Protein AF-A0A196S3J7-F1 (afdb_monomer)

Organism: Blastocystis sp. subtype 1 (strain ATCC 50177 / NandII) (NCBI:txid478820)

Secondary structure (DSSP, 8-state):
-TTEEE-TTS-EEE---S--SS--HHHHTT--HHHHTT---TTHHHHHHHHHHHHHHHSS-TT-S-HHHHHHHHHHSPPP---TTTS-HHHHHHHHHH--SSTTTSPPHHHHTTSTTTHHHHHHHHHHSS-HHHHHHHHHHHHHH----SSS--EEEPPTT---GGGTTPBP--EEEESSSSEEEEE-SS-EEEEETTTTEEEEETTB----EEEEEE-STT--EEEEEEETTEEEEEEEEE-TTS-EEEEEEEETTEEEEEEEEEETTTTEEEEEEEEETTEEEEEEEEE-TTS-EEEEEEEETTEEPPSEEEE-TTTTTS-EEETT-SEEEE-TT-STT-TT-TTTGGG-TT--EEEE-TT--TT--EEEEES-TT--EEEE-TT-S-S-TTTPPPEEEEEEEEES-TT--EEEE-TTTTTTEEEEEEES-TT--EEEES--STT----TTTT-SEEEEES-TT--EEEE-TTTTTTTTTT--EEE---TT--TTTT-SEEEEES-TT--EEE--TTTTSS--EEEEES-TTGGGS--

Radius of gyration: 31.97 Å; Cα contacts (8 Å, |Δi|>4): 1247; chains: 1; bounding box: 88×64×90 Å

pLDDT: mean 77.06, std 19.04, range [32.22, 98.44]

Structure (mmCIF, N/CA/C/O backbone):
data_AF-A0A196S3J7-F1
#
_entry.id   AF-A0A196S3J7-F1
#
loop_
_atom_site.group_PDB
_atom_site.id
_atom_site.type_symbol
_atom_site.label_atom_id
_atom_site.label_alt_id
_atom_site.label_comp_id
_atom_site.label_asym_id
_atom_site.label_entity_id
_atom_site.label_seq_id
_atom_site.pdbx_PDB_ins_code
_atom_site.Cartn_x
_atom_site.Cartn_y
_atom_site.Cartn_z
_atom_site.occupancy
_atom_site.B_iso_or_equiv
_atom_site.auth_seq_id
_atom_site.auth_comp_id
_atom_site.auth_asym_id
_atom_site.auth_atom_id
_atom_site.pdbx_PDB_model_num
ATOM 1 N N . MET A 1 1 ? -22.240 -22.227 -7.959 1.00 57.88 1 MET A N 1
ATOM 2 C CA . MET A 1 1 ? -21.123 -21.380 -7.471 1.00 57.88 1 MET A CA 1
ATOM 3 C C . MET A 1 1 ? -20.122 -20.967 -8.555 1.00 57.88 1 MET A C 1
ATOM 5 O O . MET A 1 1 ? -19.544 -19.901 -8.407 1.00 57.88 1 MET A O 1
ATOM 9 N N . ASN A 1 2 ? -19.943 -21.735 -9.639 1.00 67.06 2 ASN A N 1
ATOM 10 C CA . ASN A 1 2 ? -18.934 -21.465 -10.682 1.00 67.06 2 ASN A CA 1
ATOM 11 C C . ASN A 1 2 ? -19.106 -20.141 -11.457 1.00 67.06 2 ASN A C 1
ATOM 13 O O . ASN A 1 2 ? -18.180 -19.728 -12.145 1.00 67.06 2 ASN A O 1
ATOM 17 N N . ASP A 1 3 ? -20.254 -19.470 -11.332 1.00 77.38 3 ASP A N 1
ATOM 18 C CA . ASP A 1 3 ? -20.571 -18.245 -12.079 1.00 77.38 3 ASP A CA 1
ATOM 19 C C . ASP A 1 3 ? -20.421 -16.949 -11.265 1.00 77.38 3 ASP A C 1
ATOM 21 O O . ASP A 1 3 ? -20.762 -15.878 -11.767 1.00 77.38 3 ASP A O 1
ATOM 25 N N . ILE A 1 4 ? -19.942 -17.018 -10.016 1.00 83.06 4 ILE A N 1
ATOM 26 C CA . ILE A 1 4 ? -19.689 -15.840 -9.171 1.00 83.06 4 ILE A CA 1
ATOM 27 C C . ILE A 1 4 ? -18.181 -15.609 -9.099 1.00 83.06 4 ILE A C 1
ATOM 29 O O . ILE A 1 4 ? -17.455 -16.366 -8.458 1.00 83.06 4 ILE A O 1
ATOM 33 N N . PHE A 1 5 ? -17.717 -14.531 -9.723 1.00 81.50 5 PHE A N 1
ATOM 34 C CA . PHE A 1 5 ? -16.310 -14.153 -9.775 1.00 81.50 5 PHE A CA 1
ATOM 35 C C . PHE A 1 5 ? -16.038 -13.017 -8.798 1.00 81.50 5 PHE A C 1
ATOM 37 O O . PHE A 1 5 ? -16.792 -12.046 -8.730 1.00 81.50 5 PHE A O 1
ATOM 44 N N . MET A 1 6 ? -14.946 -13.130 -8.052 1.00 83.12 6 MET A N 1
ATOM 45 C CA . MET A 1 6 ? -14.501 -12.125 -7.092 1.00 83.12 6 MET A CA 1
ATOM 46 C C . MET A 1 6 ? -13.083 -11.692 -7.445 1.00 83.12 6 MET A C 1
ATOM 48 O O . MET A 1 6 ? -12.233 -12.550 -7.676 1.00 83.12 6 MET A O 1
ATOM 52 N N . ASP A 1 7 ? -12.825 -10.384 -7.476 1.00 74.94 7 ASP A N 1
ATOM 53 C CA . ASP A 1 7 ? -11.482 -9.848 -7.720 1.00 74.94 7 ASP A CA 1
ATOM 54 C C . ASP A 1 7 ? -10.793 -9.372 -6.420 1.00 74.94 7 ASP A C 1
ATOM 56 O O . ASP A 1 7 ? -11.469 -9.063 -5.426 1.00 74.94 7 ASP A O 1
ATOM 60 N N . PRO A 1 8 ? -9.449 -9.251 -6.412 1.00 63.53 8 PRO A N 1
ATOM 61 C CA . PRO A 1 8 ? -8.698 -8.740 -5.261 1.00 63.53 8 PRO A CA 1
ATOM 62 C C . PRO A 1 8 ? -9.047 -7.303 -4.855 1.00 63.53 8 PRO A C 1
ATOM 64 O O . PRO A 1 8 ? -8.751 -6.875 -3.740 1.00 63.53 8 PRO A O 1
ATOM 67 N N . MET A 1 9 ? -9.682 -6.534 -5.740 1.00 64.75 9 MET A N 1
ATOM 68 C CA . MET A 1 9 ? -10.158 -5.182 -5.452 1.00 64.75 9 MET A CA 1
ATOM 69 C C . MET A 1 9 ? -11.514 -5.181 -4.733 1.00 64.75 9 MET A C 1
ATOM 71 O O . MET A 1 9 ? -11.970 -4.120 -4.297 1.00 64.75 9 MET A O 1
ATOM 75 N N . GLY A 1 10 ? -12.131 -6.348 -4.543 1.00 71.88 10 GLY A N 1
ATOM 76 C CA . GLY A 1 10 ? -13.420 -6.514 -3.889 1.00 71.88 10 GLY A CA 1
ATOM 77 C C . GLY A 1 10 ? -14.612 -6.434 -4.839 1.00 71.88 10 GLY A C 1
ATOM 78 O O . GLY A 1 10 ? -15.745 -6.335 -4.372 1.00 71.88 10 GLY A O 1
ATOM 79 N N . THR A 1 11 ? -14.412 -6.432 -6.153 1.00 81.38 11 THR A N 1
ATOM 80 C CA . THR A 1 11 ? -15.524 -6.487 -7.109 1.00 81.38 11 THR A CA 1
ATOM 81 C C . THR A 1 11 ? -16.082 -7.903 -7.158 1.00 81.38 11 THR A C 1
ATOM 83 O O . THR A 1 11 ? -15.328 -8.874 -7.156 1.00 81.38 11 THR A O 1
ATOM 86 N N . VAL A 1 12 ? -17.409 -8.020 -7.221 1.00 84.00 12 VAL A N 1
ATOM 87 C CA . VAL A 1 12 ? -18.101 -9.289 -7.471 1.00 84.00 12 VAL A CA 1
ATOM 88 C C . VAL A 1 12 ? -18.838 -9.165 -8.790 1.00 84.00 12 VAL A C 1
ATOM 90 O O . VAL A 1 12 ? -19.589 -8.210 -8.987 1.00 84.00 12 VAL A O 1
ATOM 93 N N . THR A 1 13 ? -18.615 -10.112 -9.691 1.00 85.12 13 THR A N 1
ATOM 94 C CA . THR A 1 13 ? -19.238 -10.150 -11.015 1.00 85.12 13 THR A CA 1
ATOM 95 C C . THR A 1 13 ? -19.879 -11.509 -11.257 1.00 85.12 13 THR A C 1
ATOM 97 O O . THR A 1 13 ? -19.461 -12.520 -10.696 1.00 85.12 13 THR A O 1
ATOM 100 N N . LEU A 1 14 ? -20.937 -11.519 -12.063 1.00 82.88 14 LEU A N 1
ATOM 101 C CA . LEU A 1 14 ? -21.595 -12.739 -12.521 1.00 82.88 14 LEU A CA 1
ATOM 102 C C . LEU A 1 14 ? -21.061 -13.057 -13.920 1.00 82.88 14 LEU A C 1
ATOM 104 O O . LEU A 1 14 ? -21.085 -12.174 -14.776 1.00 82.88 14 LEU A O 1
ATOM 108 N N . GLY A 1 15 ? -20.552 -14.269 -14.147 1.00 67.31 15 GLY A N 1
ATOM 109 C CA . GLY A 1 15 ? -19.905 -14.617 -15.421 1.00 67.31 15 GLY A CA 1
ATOM 110 C C . GLY A 1 15 ? -20.831 -15.205 -16.483 1.00 67.31 15 GLY A C 1
ATOM 111 O O . GLY A 1 15 ? -20.581 -15.003 -17.667 1.00 67.31 15 GLY A O 1
ATOM 112 N N . SER A 1 16 ? -21.919 -15.868 -16.086 1.00 67.06 16 SER A N 1
ATOM 113 C CA . SER A 1 16 ? -22.877 -16.472 -17.021 1.00 67.06 16 SER A CA 1
ATOM 114 C C . SER A 1 16 ? -24.207 -15.724 -16.973 1.00 67.06 16 SER A C 1
ATOM 116 O O . SER A 1 16 ? -24.957 -15.832 -16.005 1.00 67.06 16 SER A O 1
ATOM 118 N N . ILE A 1 17 ? -24.505 -14.949 -18.019 1.00 56.31 17 ILE A N 1
ATOM 119 C CA . ILE A 1 17 ? -25.770 -14.216 -18.168 1.00 56.31 17 ILE A CA 1
ATOM 120 C C . ILE A 1 17 ? -26.483 -14.766 -19.409 1.00 56.31 17 ILE A C 1
ATOM 122 O O . ILE A 1 17 ? -26.143 -14.405 -20.533 1.00 56.31 17 ILE A O 1
ATOM 126 N N . GLY A 1 18 ? -27.452 -15.668 -19.224 1.00 56.75 18 GLY A N 1
ATOM 127 C CA . GLY A 1 18 ? -28.226 -16.239 -20.332 1.00 56.75 18 GLY A CA 1
ATOM 128 C C . GLY A 1 18 ? -29.139 -17.404 -19.937 1.00 56.75 18 GLY A C 1
ATOM 129 O O . GLY A 1 18 ? -28.943 -18.048 -18.909 1.00 56.75 18 GLY A O 1
ATOM 130 N N . TYR A 1 19 ? -30.148 -17.678 -20.770 1.00 55.38 19 TYR A N 1
ATOM 131 C CA . TYR A 1 19 ? -31.009 -18.857 -20.639 1.00 55.38 19 TYR A CA 1
ATOM 132 C C . TYR A 1 19 ? -30.247 -20.100 -21.111 1.00 55.38 19 TYR A C 1
ATOM 134 O O . TYR A 1 19 ? -29.990 -20.259 -22.304 1.00 55.38 19 TYR A O 1
ATOM 142 N N . VAL A 1 20 ? -29.870 -20.971 -20.179 1.00 58.88 20 VAL A N 1
ATOM 143 C CA . VAL A 1 20 ? -29.174 -22.223 -20.493 1.00 58.88 20 VAL A CA 1
ATOM 144 C C . VAL A 1 20 ? -30.218 -23.294 -20.823 1.00 58.88 20 VAL A C 1
ATOM 146 O O . VAL A 1 20 ? -31.055 -23.625 -19.986 1.00 58.88 20 VAL A O 1
ATOM 149 N N . GLN A 1 21 ? -30.205 -23.804 -22.058 1.00 53.12 21 GLN A N 1
ATOM 150 C CA . GLN A 1 21 ? -31.128 -24.858 -22.508 1.00 53.12 21 GLN A CA 1
ATOM 151 C C . GLN A 1 21 ? -30.717 -26.257 -22.037 1.00 53.12 21 GLN A C 1
ATOM 153 O O . GLN A 1 21 ? -31.587 -27.112 -21.876 1.00 53.12 21 GLN A O 1
ATOM 158 N N . ASP A 1 22 ? -29.424 -26.482 -21.793 1.00 58.69 22 ASP A N 1
ATOM 159 C CA . ASP A 1 22 ? -28.882 -27.788 -21.427 1.00 58.69 22 ASP A CA 1
ATOM 160 C C . ASP A 1 22 ? -28.239 -27.715 -20.039 1.00 58.69 22 ASP A C 1
ATOM 162 O O . ASP A 1 22 ? -27.181 -27.114 -19.853 1.00 58.69 22 ASP A O 1
ATOM 166 N N . HIS A 1 23 ? -28.939 -28.256 -19.041 1.00 61.19 23 HIS A N 1
ATOM 167 C CA . HIS A 1 23 ? -28.484 -28.246 -17.652 1.00 61.19 23 HIS A CA 1
ATOM 168 C C . HIS A 1 23 ? -27.802 -29.568 -17.332 1.00 61.19 23 HIS A C 1
ATOM 170 O O . HIS A 1 23 ? -28.398 -30.637 -17.481 1.00 61.19 23 HIS A O 1
ATOM 176 N N . ASP A 1 24 ? -26.574 -29.497 -16.833 1.00 66.69 24 ASP A N 1
ATOM 177 C CA . ASP A 1 24 ? -25.901 -30.637 -16.227 1.00 66.69 24 ASP A CA 1
ATOM 178 C C . ASP A 1 24 ? -26.466 -30.938 -14.821 1.00 66.69 24 ASP A C 1
ATOM 180 O O . ASP A 1 24 ? -27.223 -30.167 -14.224 1.00 66.69 24 ASP A O 1
ATOM 184 N N . THR A 1 25 ? -26.116 -32.093 -14.252 1.00 60.78 25 THR A N 1
ATOM 185 C CA . THR A 1 25 ? -26.533 -32.459 -12.884 1.00 60.78 25 THR A CA 1
ATOM 186 C C . THR A 1 25 ? -26.098 -31.439 -11.826 1.00 60.78 25 THR A C 1
ATOM 188 O O . THR A 1 25 ? -26.742 -31.341 -10.783 1.00 60.78 25 THR A O 1
ATOM 191 N N . SER A 1 26 ? -25.037 -30.674 -12.093 1.00 65.94 26 SER A N 1
ATOM 192 C CA . SER A 1 26 ? -24.461 -29.660 -11.203 1.00 65.94 26 SER A CA 1
ATOM 193 C C . SER A 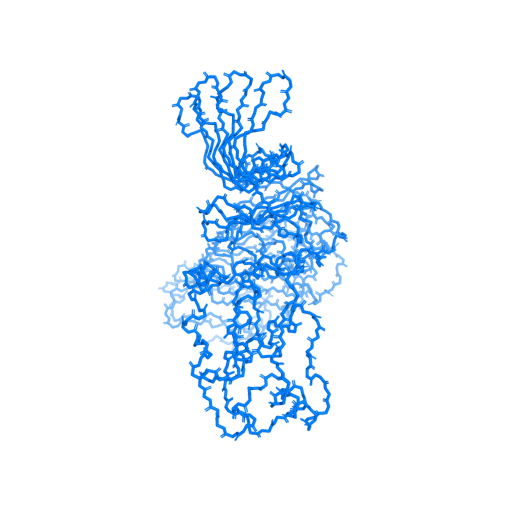1 26 ? -25.329 -28.410 -11.074 1.00 65.94 26 SER A C 1
ATOM 195 O O . SER A 1 26 ? -25.344 -27.790 -10.016 1.00 65.94 26 SER A O 1
ATOM 197 N N . SER A 1 27 ? -26.032 -28.018 -12.136 1.00 76.00 27 SER A N 1
ATOM 198 C CA . SER A 1 27 ? -26.810 -26.773 -12.206 1.00 76.00 27 SER A CA 1
ATOM 199 C C . SER A 1 27 ? -28.266 -26.952 -11.772 1.00 76.00 27 SER A C 1
ATOM 201 O O . SER A 1 27 ? -28.851 -26.054 -11.162 1.00 76.00 27 SER A O 1
ATOM 203 N N . VAL A 1 28 ? -28.850 -28.137 -11.983 1.00 85.31 28 VAL A N 1
ATOM 204 C CA . VAL A 1 28 ? -30.274 -28.380 -11.681 1.00 85.31 28 VAL A CA 1
ATOM 205 C C . VAL A 1 28 ? -30.636 -28.275 -10.207 1.00 85.31 28 VAL A C 1
ATOM 207 O O . VAL A 1 28 ? -31.754 -27.880 -9.883 1.00 85.31 28 VAL A O 1
ATOM 210 N N . ILE A 1 29 ? -29.692 -28.540 -9.309 1.00 88.62 29 ILE A N 1
ATOM 211 C CA . ILE A 1 29 ? -29.891 -28.421 -7.857 1.00 88.62 29 ILE A CA 1
ATOM 212 C C . ILE A 1 29 ? -30.070 -26.968 -7.373 1.00 88.62 29 ILE A C 1
ATOM 214 O O . ILE A 1 29 ? -30.358 -26.751 -6.196 1.00 88.62 29 ILE A O 1
ATOM 218 N N . PHE A 1 30 ? -29.908 -25.979 -8.260 1.00 90.25 30 PHE A N 1
ATOM 219 C CA . PHE A 1 30 ? -30.166 -24.561 -7.990 1.00 90.25 30 PHE A CA 1
ATOM 220 C C . PHE A 1 30 ? -31.430 -24.036 -8.678 1.00 90.25 30 PHE A C 1
ATOM 222 O O . PHE A 1 30 ? -31.847 -22.920 -8.386 1.00 90.25 30 PHE A O 1
ATOM 229 N N . LEU A 1 31 ? -32.051 -24.811 -9.573 1.00 91.31 31 LEU A N 1
ATOM 230 C CA . LEU A 1 31 ? -33.215 -24.355 -10.328 1.00 91.31 31 LEU A CA 1
ATOM 231 C C . LEU A 1 31 ? -34.464 -24.273 -9.451 1.00 91.31 31 LEU A C 1
ATOM 233 O O . LEU A 1 31 ? -34.688 -25.091 -8.556 1.00 91.31 31 LEU A O 1
ATOM 237 N N . SER A 1 32 ? -35.306 -23.291 -9.753 1.00 93.25 32 SER A N 1
ATOM 238 C CA . SER A 1 32 ? -36.574 -23.089 -9.066 1.00 93.25 32 SER A CA 1
ATOM 239 C C . SER A 1 32 ? -37.669 -24.053 -9.548 1.00 93.25 32 SER A C 1
ATOM 241 O O . SER A 1 32 ? -37.598 -24.572 -10.671 1.00 93.25 32 SER A O 1
ATOM 243 N N . PRO A 1 33 ? -38.719 -24.296 -8.736 1.00 93.31 33 PRO A N 1
ATOM 244 C CA . PRO A 1 33 ? -39.817 -25.190 -9.107 1.00 93.31 33 PRO A CA 1
ATOM 245 C C . PRO A 1 33 ? -40.512 -24.799 -10.418 1.00 93.31 33 PRO A C 1
ATOM 247 O O . PRO A 1 33 ? -40.843 -25.668 -11.230 1.00 93.31 33 PRO A O 1
ATOM 250 N N . GLU A 1 34 ? -40.714 -23.501 -10.650 1.00 92.56 34 GLU A N 1
ATOM 251 C CA . GLU A 1 34 ? -41.349 -22.990 -11.864 1.00 92.56 34 GLU A CA 1
ATOM 252 C C . GLU A 1 34 ? -40.445 -23.121 -13.095 1.00 92.56 34 GLU A C 1
ATOM 254 O O . GLU A 1 34 ? -40.927 -23.501 -14.162 1.00 92.56 34 GLU A O 1
ATOM 259 N N . TYR A 1 35 ? -39.129 -22.935 -12.940 1.00 90.69 35 TYR A N 1
ATOM 260 C CA . TYR A 1 35 ? -38.164 -23.142 -14.020 1.00 90.69 35 TYR A CA 1
ATOM 261 C C . TYR A 1 35 ? -38.158 -24.612 -14.459 1.00 90.69 35 TYR A C 1
ATOM 263 O O . TYR A 1 35 ? -38.264 -24.924 -15.643 1.00 90.69 35 TYR A O 1
ATOM 271 N N . ILE A 1 36 ? -38.128 -25.534 -13.492 1.00 88.62 36 ILE A N 1
ATOM 272 C CA . ILE A 1 36 ? -38.208 -26.987 -13.718 1.00 88.62 36 ILE A CA 1
ATOM 273 C C . ILE A 1 36 ? -39.546 -27.402 -14.363 1.00 88.62 36 ILE A C 1
ATOM 275 O O . ILE A 1 36 ? -39.642 -28.463 -14.988 1.00 88.62 36 ILE A O 1
ATOM 279 N N . SER A 1 37 ? -40.586 -26.588 -14.204 1.00 87.56 37 SER A N 1
ATOM 280 C CA . SER A 1 37 ? -41.909 -26.800 -14.801 1.00 87.56 37 SER A CA 1
ATOM 281 C C . SER A 1 37 ? -42.073 -26.112 -16.163 1.00 87.56 37 SER A C 1
ATOM 283 O O . SER A 1 37 ? -43.138 -26.221 -16.760 1.00 87.56 37 SER A O 1
ATOM 285 N N . GLY A 1 38 ? -41.029 -25.444 -16.671 1.00 86.38 38 GLY A N 1
ATOM 286 C CA . GLY A 1 38 ? -41.018 -24.788 -17.982 1.00 86.38 38 GLY A CA 1
ATOM 287 C C . GLY A 1 38 ? -41.473 -23.326 -17.984 1.00 86.38 38 GLY A C 1
ATOM 288 O O . GLY A 1 38 ? -41.603 -22.750 -19.058 1.00 86.38 38 GLY A O 1
ATOM 289 N N . ASN A 1 39 ? -41.674 -22.712 -16.812 1.00 88.81 39 ASN A N 1
ATOM 290 C CA . ASN A 1 39 ? -42.187 -21.345 -16.653 1.00 88.81 39 ASN A CA 1
ATOM 291 C C . ASN A 1 39 ? -41.185 -20.444 -15.895 1.00 88.81 39 ASN A C 1
ATOM 293 O O . ASN A 1 39 ? -41.456 -20.040 -14.762 1.00 88.81 39 ASN A O 1
ATOM 297 N N . PRO A 1 40 ? -40.001 -20.150 -16.466 1.00 86.25 40 PRO A N 1
ATOM 298 C CA . PRO A 1 40 ? -38.993 -19.311 -15.818 1.00 86.25 40 PRO A CA 1
ATOM 299 C C . PRO A 1 40 ? -39.453 -17.851 -15.685 1.00 86.25 40 PRO A C 1
ATOM 301 O O . PRO A 1 40 ? -40.143 -17.320 -16.555 1.00 86.25 40 PRO A O 1
ATOM 304 N N . CYS A 1 41 ? -39.021 -17.168 -14.624 1.00 89.62 41 CYS A N 1
ATOM 305 C CA . CYS A 1 41 ? -39.287 -15.742 -14.417 1.00 89.62 41 CYS A CA 1
ATOM 306 C C . CYS A 1 41 ? -38.133 -15.054 -13.668 1.00 89.62 41 CYS A C 1
ATOM 308 O O . CYS A 1 41 ? -37.237 -15.710 -13.147 1.00 89.62 41 CYS A O 1
ATOM 310 N N . CYS A 1 42 ? -38.169 -13.726 -13.529 1.00 88.12 42 CYS A N 1
ATOM 311 C CA . CYS A 1 42 ? -37.118 -12.988 -12.812 1.00 88.12 42 CYS A CA 1
ATOM 312 C C . CYS A 1 42 ? -36.998 -13.369 -11.321 1.00 88.12 42 CYS A C 1
ATOM 314 O O . CYS A 1 42 ? -35.951 -13.175 -10.711 1.00 88.12 42 CYS A O 1
ATOM 316 N N . LYS A 1 43 ? -38.064 -13.901 -10.701 1.00 94.88 43 LYS A N 1
ATOM 317 C CA . LYS A 1 43 ? -38.024 -14.409 -9.317 1.00 94.88 43 LYS A CA 1
ATOM 318 C C . LYS A 1 43 ? -37.402 -15.810 -9.220 1.00 94.88 43 LYS A C 1
ATOM 320 O O . LYS A 1 43 ? -37.132 -16.267 -8.108 1.00 94.88 43 LYS A O 1
ATOM 325 N N . SER A 1 44 ? -37.135 -16.484 -10.340 1.00 93.06 44 SER A N 1
ATOM 326 C CA . SER A 1 44 ? -36.379 -17.742 -10.359 1.00 93.06 44 SER A CA 1
ATOM 327 C C . SER A 1 44 ? -34.941 -17.530 -9.874 1.00 93.06 44 SER A C 1
ATOM 329 O O . SER A 1 44 ? -34.443 -18.339 -9.099 1.00 93.06 44 SER A O 1
ATOM 331 N N . ASP A 1 45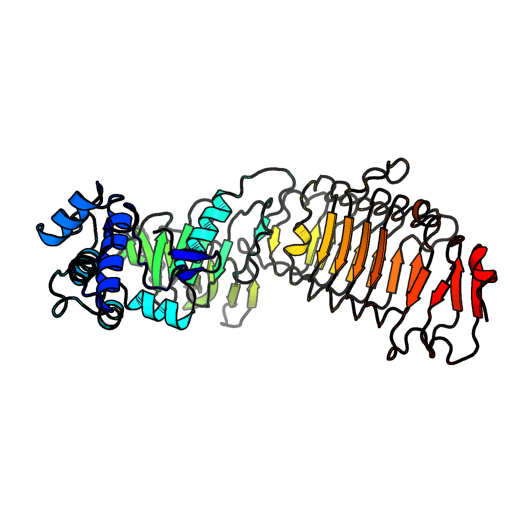 ? -34.325 -16.387 -10.188 1.00 91.31 45 ASP A N 1
ATOM 332 C CA . ASP A 1 45 ? -32.974 -16.051 -9.711 1.00 91.31 45 ASP A CA 1
ATOM 333 C C . ASP A 1 45 ? -32.911 -15.859 -8.188 1.00 91.31 45 ASP A C 1
ATOM 335 O O . ASP A 1 45 ? -31.903 -16.181 -7.559 1.00 91.31 45 ASP A O 1
ATOM 339 N N . ALA A 1 46 ? -33.999 -15.387 -7.565 1.00 95.25 46 ALA A N 1
ATOM 340 C CA . ALA A 1 46 ? -34.082 -15.274 -6.108 1.00 95.25 46 ALA A CA 1
ATOM 341 C C . ALA A 1 46 ? -34.032 -16.654 -5.430 1.00 95.25 46 ALA A C 1
ATOM 343 O O . ALA A 1 46 ? -33.397 -16.804 -4.387 1.00 95.25 46 ALA A O 1
ATOM 344 N N . TRP A 1 47 ? -34.633 -17.678 -6.045 1.00 95.44 47 TRP A N 1
ATOM 345 C CA . TRP A 1 47 ? -34.522 -19.057 -5.569 1.00 95.44 47 TRP A CA 1
ATOM 346 C C . TRP A 1 47 ? -33.093 -19.586 -5.723 1.00 95.44 47 TRP A C 1
ATOM 348 O O . TRP A 1 47 ? -32.529 -20.101 -4.757 1.00 95.44 47 TRP A O 1
ATOM 358 N N . SER A 1 48 ? -32.479 -19.401 -6.896 1.00 93.12 48 SER A N 1
ATOM 359 C CA . SER A 1 48 ? -31.088 -19.802 -7.152 1.00 93.12 48 SER A CA 1
ATOM 360 C C . SER A 1 48 ? -30.116 -19.156 -6.158 1.00 93.12 48 SER A C 1
ATOM 362 O O . SER A 1 48 ? -29.207 -19.817 -5.649 1.00 93.12 48 SER A O 1
ATOM 364 N N . LEU A 1 49 ? -30.342 -17.882 -5.813 1.00 93.62 49 LEU A N 1
ATOM 365 C CA . LEU A 1 49 ? -29.616 -17.180 -4.754 1.00 93.62 49 LEU A CA 1
ATOM 366 C C . LEU A 1 49 ? -29.825 -17.849 -3.389 1.00 93.62 49 LEU A C 1
ATOM 368 O O . LEU A 1 49 ? -28.851 -18.097 -2.683 1.00 93.62 49 LEU A O 1
ATOM 372 N N . GLY A 1 50 ? -31.068 -18.173 -3.024 1.00 95.94 50 GLY A N 1
ATOM 373 C CA . GLY A 1 50 ? -31.387 -18.881 -1.780 1.00 95.94 50 GLY A CA 1
ATOM 374 C C . GLY A 1 50 ? -30.673 -20.229 -1.660 1.00 95.94 50 GLY A C 1
ATOM 375 O O . GLY A 1 50 ? -30.067 -20.508 -0.629 1.00 95.94 50 GLY A O 1
ATOM 376 N N . MET A 1 51 ? -30.670 -21.025 -2.732 1.00 94.75 51 MET A N 1
ATOM 377 C CA . MET A 1 51 ? -29.970 -22.314 -2.774 1.00 94.75 51 MET A CA 1
ATOM 378 C C . MET A 1 51 ? -28.452 -22.152 -2.691 1.00 94.75 51 MET A C 1
ATOM 380 O O . MET A 1 51 ? -27.790 -22.917 -1.995 1.00 94.75 51 MET A O 1
ATOM 384 N N . THR A 1 52 ? -27.906 -21.128 -3.353 1.00 92.81 52 THR A N 1
ATOM 385 C CA . THR A 1 52 ? -26.478 -20.792 -3.273 1.00 92.81 52 THR A CA 1
ATOM 386 C C . THR A 1 52 ? -26.080 -20.415 -1.846 1.00 92.81 52 THR A C 1
ATOM 388 O O . THR A 1 52 ? -25.076 -20.905 -1.341 1.00 92.81 52 THR A O 1
ATOM 391 N N . LEU A 1 53 ? -26.876 -19.580 -1.169 1.00 93.69 53 LEU A N 1
ATOM 392 C CA . LEU A 1 53 ? -26.624 -19.178 0.218 1.00 93.69 53 LEU A CA 1
ATOM 393 C C . LEU A 1 53 ? -26.775 -20.341 1.198 1.00 93.69 53 LEU A C 1
ATOM 395 O O . LEU A 1 53 ? -25.991 -20.441 2.138 1.00 93.69 53 LEU A O 1
ATOM 399 N N . TYR A 1 54 ? -27.750 -21.224 0.969 1.00 94.81 54 TYR A N 1
ATOM 400 C CA . TYR A 1 54 ? -27.907 -22.436 1.763 1.00 94.81 54 TYR A CA 1
ATOM 401 C C . TYR A 1 54 ? -26.676 -23.339 1.643 1.00 94.81 54 TYR A C 1
ATOM 403 O O . TYR A 1 54 ? -26.135 -23.767 2.659 1.00 94.81 54 TYR A O 1
ATOM 411 N N . GLU A 1 55 ? -26.207 -23.603 0.418 1.00 92.81 55 GLU A N 1
ATOM 412 C CA . GLU A 1 55 ? -25.018 -24.434 0.204 1.00 92.81 55 GLU A CA 1
ATOM 413 C C . GLU A 1 55 ? -23.760 -23.791 0.796 1.00 92.81 55 GLU A C 1
ATOM 415 O O . GLU A 1 55 ? -22.985 -24.492 1.433 1.00 92.81 55 GLU A O 1
ATOM 420 N N . LEU A 1 56 ? -23.580 -22.473 0.660 1.00 90.38 56 LEU A N 1
ATOM 421 C CA . LEU A 1 56 ? -22.457 -21.752 1.274 1.00 90.38 56 LEU A CA 1
ATOM 422 C C . LEU A 1 56 ? -22.454 -21.838 2.807 1.00 90.38 56 LEU A C 1
ATOM 424 O O . LEU A 1 56 ? -21.388 -21.848 3.415 1.00 90.38 56 LEU A O 1
ATOM 428 N N . ALA A 1 57 ? -23.632 -21.862 3.429 1.00 91.69 57 ALA A N 1
ATOM 429 C CA . ALA A 1 57 ? -23.765 -21.951 4.877 1.00 91.69 57 ALA A CA 1
ATOM 430 C C . ALA A 1 57 ? -23.563 -23.390 5.381 1.00 91.69 57 ALA A C 1
ATOM 432 O O . ALA A 1 57 ? -22.805 -23.626 6.315 1.00 91.69 57 ALA A O 1
ATOM 433 N N . GLU A 1 58 ? -24.222 -24.371 4.765 1.00 92.75 58 GLU A N 1
ATOM 434 C CA . GLU A 1 58 ? -24.238 -25.755 5.257 1.00 92.75 58 GLU A CA 1
ATOM 435 C C . GLU A 1 58 ? -23.195 -26.673 4.591 1.00 92.75 58 GLU A C 1
ATOM 437 O O . GLU A 1 58 ? -23.151 -27.862 4.912 1.00 92.75 58 GLU A O 1
ATOM 442 N N . ASP A 1 59 ? -22.393 -26.145 3.659 1.00 89.25 59 ASP A N 1
ATOM 443 C CA . ASP A 1 59 ? -21.404 -26.857 2.826 1.00 89.25 59 ASP A CA 1
ATOM 444 C C . ASP A 1 59 ? -21.994 -28.064 2.059 1.00 89.25 59 ASP A C 1
ATOM 446 O O . ASP A 1 59 ? -21.321 -29.022 1.671 1.00 89.25 59 ASP A O 1
ATOM 450 N N . LYS A 1 60 ? -23.318 -28.047 1.853 1.00 89.25 60 LYS A N 1
ATOM 451 C CA . LYS A 1 60 ? -24.079 -29.107 1.183 1.00 89.25 60 LYS A CA 1
ATOM 452 C C . LYS A 1 60 ? -25.336 -28.551 0.526 1.00 89.25 60 LYS A C 1
ATOM 454 O O . LYS A 1 60 ? -26.025 -27.701 1.087 1.00 89.25 60 LYS A O 1
ATOM 459 N N . ASN A 1 61 ? -25.694 -29.104 -0.631 1.00 90.00 61 ASN A N 1
ATOM 460 C CA . ASN A 1 61 ? -26.982 -28.838 -1.265 1.00 90.00 61 ASN A CA 1
ATOM 461 C C . ASN A 1 61 ? -27.952 -30.012 -0.987 1.00 90.00 61 ASN A C 1
ATOM 463 O O . ASN A 1 61 ? -27.603 -31.166 -1.260 1.00 90.00 61 ASN A O 1
ATOM 467 N N . PRO A 1 62 ? -29.159 -29.752 -0.447 1.00 89.50 62 PRO A N 1
ATOM 468 C CA . PRO A 1 62 ? -30.112 -30.788 -0.036 1.00 89.50 62 PRO A CA 1
ATOM 469 C C . PRO A 1 62 ? -30.696 -31.589 -1.205 1.00 89.50 62 PRO A C 1
ATOM 471 O O . PRO A 1 62 ? -31.282 -32.645 -0.989 1.00 89.50 62 PRO A O 1
ATOM 474 N N . TYR A 1 63 ? -30.523 -31.112 -2.439 1.00 90.19 63 TYR A N 1
ATOM 475 C CA . TYR A 1 63 ? -31.000 -31.765 -3.653 1.00 90.19 63 TYR A CA 1
ATOM 476 C C . TYR A 1 63 ? -29.887 -32.469 -4.437 1.00 90.19 63 TYR A C 1
ATOM 478 O O . TYR A 1 63 ? -30.124 -32.888 -5.571 1.00 90.19 63 TYR A O 1
ATOM 486 N N . ARG A 1 64 ? -28.677 -32.619 -3.869 1.00 85.62 64 ARG A N 1
ATOM 487 C CA . ARG A 1 64 ? -27.598 -33.388 -4.514 1.00 85.62 64 ARG A CA 1
ATOM 488 C C . ARG A 1 64 ? -28.065 -34.808 -4.840 1.00 85.62 64 ARG A C 1
ATOM 490 O O . ARG A 1 64 ? -28.594 -35.515 -3.988 1.00 85.62 64 ARG A O 1
ATOM 497 N N . GLY A 1 65 ? -27.822 -35.235 -6.076 1.00 82.94 65 GLY A N 1
ATOM 498 C CA . GLY A 1 65 ? -28.218 -36.548 -6.571 1.00 82.94 65 GLY A CA 1
ATOM 499 C C . GLY A 1 65 ? -28.322 -36.570 -8.092 1.00 82.94 65 GLY A C 1
ATOM 500 O O . GLY A 1 65 ? -27.761 -35.717 -8.779 1.00 82.94 65 GLY A O 1
ATOM 501 N N . SER A 1 66 ? -29.052 -37.549 -8.629 1.00 84.88 66 SER A N 1
ATOM 502 C CA . SER A 1 66 ? -29.340 -37.586 -10.062 1.00 84.88 66 SER A CA 1
ATOM 503 C C . SER A 1 66 ? -30.278 -36.446 -10.464 1.00 84.88 66 SER A C 1
ATOM 505 O O . SER A 1 66 ? -31.117 -35.997 -9.684 1.00 84.88 66 SER A O 1
ATOM 507 N N . MET A 1 67 ? -30.180 -36.033 -11.726 1.00 83.25 67 MET A N 1
ATOM 508 C CA . MET A 1 67 ? -31.035 -35.021 -12.352 1.00 83.25 67 MET A CA 1
ATOM 509 C C . MET A 1 67 ? -32.526 -35.230 -12.045 1.00 83.25 67 MET A C 1
ATOM 511 O O . MET A 1 67 ? -33.246 -34.309 -11.657 1.00 83.25 67 MET A O 1
ATOM 515 N N . THR A 1 68 ? -32.991 -36.466 -12.221 1.00 86.12 68 THR A N 1
ATOM 516 C CA . THR A 1 68 ? -34.390 -36.850 -12.035 1.00 86.12 68 THR A CA 1
ATOM 517 C C . THR A 1 68 ? -34.800 -36.763 -10.569 1.00 86.12 68 THR A C 1
ATOM 519 O O . THR A 1 68 ? -35.863 -36.218 -10.272 1.00 86.12 68 THR A O 1
ATOM 522 N N . ALA A 1 69 ? -33.944 -37.235 -9.655 1.00 88.06 69 ALA A N 1
ATOM 523 C CA . ALA A 1 69 ? -34.199 -37.162 -8.222 1.00 88.06 69 ALA A CA 1
ATOM 524 C C . ALA A 1 69 ? -34.265 -35.705 -7.747 1.00 88.06 69 ALA A C 1
ATOM 526 O O . ALA A 1 69 ? -35.234 -35.326 -7.096 1.00 88.06 69 ALA A O 1
ATOM 527 N N . ALA A 1 70 ? -33.310 -34.861 -8.147 1.00 88.12 70 ALA A N 1
ATOM 528 C CA . ALA A 1 70 ? -33.297 -33.442 -7.796 1.00 88.12 70 ALA A CA 1
ATOM 529 C C . ALA A 1 70 ? -34.583 -32.730 -8.255 1.00 88.12 70 ALA A C 1
ATOM 531 O O . ALA A 1 70 ? -35.264 -32.092 -7.453 1.00 88.12 70 ALA A O 1
ATOM 532 N N . LYS A 1 71 ? -34.983 -32.916 -9.524 1.00 88.38 71 LYS A N 1
ATOM 533 C CA . LYS A 1 71 ? -36.230 -32.342 -10.065 1.00 88.38 71 LYS A CA 1
ATOM 534 C C . LYS A 1 71 ? -37.474 -32.823 -9.322 1.00 88.38 71 LYS A C 1
ATOM 536 O O . LYS A 1 71 ? -38.436 -32.067 -9.200 1.00 88.38 71 LYS A O 1
ATOM 541 N N . GLN A 1 72 ? -37.493 -34.074 -8.866 1.00 89.69 72 GLN A N 1
ATOM 542 C CA . GLN A 1 72 ? -38.603 -34.603 -8.081 1.00 89.69 72 GLN A CA 1
ATOM 543 C C . GLN A 1 72 ? -38.638 -33.966 -6.688 1.00 89.69 72 GLN A C 1
ATOM 545 O O . GLN A 1 72 ? -39.677 -33.434 -6.305 1.00 89.69 72 GLN A O 1
ATOM 550 N N . LEU A 1 73 ? -37.502 -33.937 -5.985 1.00 90.62 73 LEU A N 1
ATOM 551 C CA . LEU A 1 73 ? -37.382 -33.387 -4.633 1.00 90.62 73 LEU A CA 1
ATOM 552 C C . LEU A 1 73 ? -37.753 -31.900 -4.578 1.00 90.62 73 LEU A C 1
ATOM 554 O O . LEU A 1 73 ? -38.519 -31.507 -3.703 1.00 90.62 73 LEU A O 1
ATOM 558 N N . ILE A 1 74 ? -37.291 -31.095 -5.541 1.00 91.69 74 ILE A N 1
ATOM 559 C CA . ILE A 1 74 ? -37.609 -29.657 -5.614 1.00 91.69 74 ILE A CA 1
ATOM 560 C C . ILE A 1 74 ? -39.123 -29.427 -5.763 1.00 91.69 74 ILE A C 1
ATOM 562 O O . ILE A 1 74 ? -39.681 -28.499 -5.172 1.00 91.69 74 ILE A O 1
ATOM 566 N N . ARG A 1 75 ? -39.822 -30.289 -6.514 1.00 88.69 75 ARG A N 1
ATOM 567 C CA . ARG A 1 75 ? -41.282 -30.201 -6.666 1.00 88.69 75 ARG A CA 1
ATOM 568 C C . ARG A 1 75 ? -42.017 -30.680 -5.417 1.00 88.69 75 ARG A C 1
ATOM 570 O O . ARG A 1 75 ? -42.952 -30.010 -4.981 1.00 88.69 75 ARG A O 1
ATOM 577 N N . SER A 1 76 ? -41.612 -31.808 -4.837 1.00 86.62 76 SER A N 1
ATOM 578 C CA . SER A 1 76 ? -42.409 -32.512 -3.826 1.00 86.62 76 SER A CA 1
ATOM 579 C C . SER A 1 76 ? -42.114 -32.120 -2.380 1.00 86.62 76 SER A C 1
ATOM 581 O O . SER A 1 76 ? -43.040 -32.098 -1.581 1.00 86.62 76 SER A O 1
ATOM 583 N N . LEU A 1 77 ? -40.863 -31.813 -2.023 1.00 89.88 77 LEU A N 1
ATOM 584 C CA . LEU A 1 77 ? -40.477 -31.539 -0.632 1.00 89.88 77 LEU A CA 1
ATOM 585 C C . LEU A 1 77 ? -40.593 -30.066 -0.279 1.00 89.88 77 LEU A C 1
ATOM 587 O O . LEU A 1 77 ? -40.398 -29.214 -1.143 1.00 89.88 77 LEU A O 1
ATOM 591 N N . ASP A 1 78 ? -40.858 -29.762 0.987 1.00 90.56 78 ASP A N 1
ATOM 592 C CA . ASP A 1 78 ? -40.776 -28.388 1.474 1.00 90.56 78 ASP A CA 1
ATOM 593 C C . ASP A 1 78 ? -39.377 -27.793 1.228 1.00 90.56 78 ASP A C 1
ATOM 595 O O . ASP A 1 78 ? -38.377 -28.524 1.237 1.00 90.56 78 ASP A O 1
ATOM 599 N N . PRO A 1 79 ? -39.282 -26.478 0.961 1.00 91.88 79 PRO A N 1
ATOM 600 C CA . PRO A 1 79 ? -37.995 -25.826 0.769 1.00 91.88 79 PRO A CA 1
ATOM 601 C C . PRO A 1 79 ? -37.101 -25.964 2.009 1.00 91.88 79 PRO A C 1
ATOM 603 O O . PRO A 1 79 ? -37.602 -25.934 3.136 1.00 91.88 79 PRO A O 1
ATOM 606 N N . PRO A 1 80 ? -35.777 -26.087 1.833 1.00 93.56 80 PRO A N 1
ATOM 607 C CA . PRO A 1 80 ? -34.862 -26.233 2.949 1.00 93.56 80 PRO A CA 1
ATOM 608 C C . PRO A 1 80 ? -34.778 -24.931 3.754 1.00 93.56 80 PRO A C 1
ATOM 610 O O . PRO A 1 80 ? -34.852 -23.829 3.210 1.00 93.56 80 PRO A O 1
ATOM 613 N N . SER A 1 81 ? -34.569 -25.062 5.062 1.00 92.69 81 SER A N 1
ATOM 614 C CA . SER A 1 81 ? -34.348 -23.939 5.975 1.00 92.69 81 SER A CA 1
ATOM 615 C C . SER A 1 81 ? -33.026 -24.094 6.714 1.00 92.69 81 SER A C 1
ATOM 617 O O . SER A 1 81 ? -32.646 -25.207 7.087 1.00 92.69 81 SER A O 1
ATOM 619 N N . LEU A 1 82 ? -32.333 -22.983 6.951 1.00 94.25 82 LEU A N 1
ATOM 620 C CA . LEU A 1 82 ? -31.104 -22.986 7.741 1.00 94.25 82 LEU A CA 1
ATOM 621 C C . LEU A 1 82 ? -31.396 -23.268 9.230 1.00 94.25 82 LEU A C 1
ATOM 623 O O . LEU A 1 82 ? -32.412 -22.787 9.739 1.00 94.25 82 LEU A O 1
ATOM 627 N N . PRO A 1 83 ? -30.524 -24.002 9.950 1.00 91.44 83 PRO A N 1
ATOM 628 C CA . PRO A 1 83 ? -30.674 -24.219 11.389 1.00 91.44 83 PRO A CA 1
ATOM 629 C C . PRO A 1 83 ? -30.541 -22.906 12.175 1.00 91.44 83 PRO A C 1
ATOM 631 O O . PRO A 1 83 ? -29.486 -22.271 12.154 1.00 91.44 83 PRO A O 1
ATOM 634 N N . SER A 1 84 ? -31.581 -22.522 12.918 1.00 90.12 84 SER A N 1
ATOM 635 C CA . SER A 1 84 ? -31.595 -21.296 13.737 1.00 90.12 84 SER A CA 1
ATOM 636 C C . SER A 1 84 ? -30.603 -21.311 14.901 1.00 90.12 84 SER A C 1
ATOM 638 O O . SER A 1 84 ? -30.221 -20.256 15.387 1.00 90.12 84 SER A O 1
ATOM 640 N N . GLU A 1 85 ? -30.165 -22.498 15.327 1.00 89.38 85 GLU A N 1
ATOM 641 C CA . GLU A 1 85 ? -29.137 -22.682 16.364 1.00 89.38 85 GLU A CA 1
ATOM 642 C C . GLU A 1 85 ? -27.738 -22.249 15.883 1.00 89.38 85 GLU A C 1
ATOM 644 O O . GLU A 1 85 ? -26.864 -21.949 16.691 1.00 89.38 85 GLU A O 1
ATOM 649 N N . LYS A 1 86 ? -27.501 -22.258 14.561 1.00 87.25 86 LYS A N 1
ATOM 650 C CA . LYS A 1 86 ? -26.183 -21.991 13.958 1.00 87.25 86 LYS A CA 1
ATOM 651 C C . LYS A 1 86 ? -26.072 -20.609 13.320 1.00 87.25 86 LYS A C 1
ATOM 653 O O . LYS A 1 86 ? -24.978 -20.056 13.252 1.00 87.25 86 LYS A O 1
ATOM 658 N N . TRP A 1 87 ? -27.179 -20.077 12.813 1.00 91.69 87 TRP A N 1
ATOM 659 C CA . TRP A 1 87 ? -27.199 -18.897 11.949 1.00 91.69 87 TRP A CA 1
ATOM 660 C C . TRP A 1 87 ? -28.093 -17.804 12.526 1.00 91.69 87 TRP A C 1
ATOM 662 O O . TRP A 1 87 ? -29.091 -18.096 13.180 1.00 91.69 87 TRP A O 1
ATOM 672 N N . SER A 1 88 ? -27.762 -16.535 12.260 1.00 90.94 88 SER A N 1
ATOM 673 C CA . SER A 1 88 ? -28.551 -15.416 12.785 1.00 90.94 88 SER A CA 1
ATOM 674 C C . SER A 1 88 ? -29.992 -15.452 12.272 1.00 90.94 88 SER A C 1
ATOM 676 O O . SER A 1 88 ? -30.252 -15.851 11.133 1.00 90.94 88 SER A O 1
ATOM 678 N N . ALA A 1 89 ? -30.933 -14.987 13.095 1.00 93.31 89 ALA A N 1
ATOM 679 C CA . ALA A 1 89 ? -32.352 -14.971 12.746 1.00 93.31 89 ALA A CA 1
ATOM 680 C C . ALA A 1 89 ? -32.616 -14.208 11.436 1.00 93.31 89 ALA A C 1
ATOM 682 O O . ALA A 1 89 ? -33.418 -14.647 10.614 1.00 93.31 89 ALA A O 1
ATOM 683 N N . GLU A 1 90 ? -31.895 -13.109 11.194 1.00 94.31 90 GLU A N 1
ATOM 684 C CA . GLU A 1 90 ? -32.002 -12.340 9.955 1.00 94.31 90 GLU A CA 1
ATOM 685 C C . GLU A 1 90 ? -31.474 -13.110 8.741 1.00 94.31 90 GLU A C 1
ATOM 687 O O . GLU A 1 90 ? -32.034 -12.975 7.654 1.00 94.31 90 GLU A O 1
ATOM 692 N N . PHE A 1 91 ? -30.416 -13.914 8.890 1.00 95.62 91 PHE A N 1
ATOM 693 C CA . PHE A 1 91 ? -29.901 -14.718 7.780 1.00 95.62 91 PHE A CA 1
ATOM 694 C C . PHE A 1 91 ? -30.859 -15.862 7.439 1.00 95.62 91 PHE A C 1
ATOM 696 O O . PHE A 1 91 ? -31.169 -16.089 6.267 1.00 95.62 91 PHE A O 1
ATOM 703 N N . VAL A 1 92 ? -31.384 -16.535 8.466 1.00 96.69 92 VAL A N 1
ATOM 704 C CA . VAL A 1 92 ? -32.388 -17.593 8.309 1.00 96.69 92 VAL A CA 1
ATOM 705 C C . VAL A 1 92 ? -33.647 -17.047 7.625 1.00 96.69 92 VAL A C 1
ATOM 707 O O . VAL A 1 92 ? -34.122 -17.665 6.670 1.00 96.69 92 VAL A O 1
ATOM 710 N N . ASP A 1 93 ? -34.162 -15.880 8.044 1.00 97.50 93 ASP A N 1
ATOM 711 C CA . ASP A 1 93 ? -35.324 -15.259 7.388 1.00 97.50 93 ASP A CA 1
ATOM 712 C C . ASP A 1 93 ? -35.008 -14.861 5.944 1.00 97.50 93 ASP A C 1
ATOM 714 O O . ASP A 1 93 ? -35.789 -15.168 5.047 1.00 97.50 93 ASP A O 1
ATOM 718 N N . PHE A 1 94 ? -33.834 -14.279 5.676 1.00 97.94 94 PHE A N 1
ATOM 719 C CA . PHE A 1 94 ? -33.438 -13.911 4.315 1.00 97.94 94 PHE A CA 1
ATOM 720 C C . PHE A 1 94 ? -33.476 -15.113 3.359 1.00 97.94 94 PHE A C 1
ATOM 722 O O . PHE A 1 94 ? -34.093 -15.041 2.295 1.00 97.94 94 PHE A O 1
ATOM 729 N N . VAL A 1 95 ? -32.869 -16.242 3.749 1.00 97.56 95 VAL A N 1
ATOM 730 C CA . VAL A 1 95 ? -32.880 -17.473 2.937 1.00 97.56 95 VAL A CA 1
ATOM 731 C C . VAL A 1 95 ? -34.299 -18.023 2.794 1.00 97.56 95 VAL A C 1
ATOM 733 O O . VAL A 1 95 ? -34.692 -18.421 1.697 1.00 97.56 95 VAL A O 1
ATOM 736 N N . LYS A 1 96 ? -35.111 -17.968 3.854 1.00 97.19 96 LYS A N 1
ATOM 737 C CA . LYS A 1 96 ? -36.524 -18.363 3.804 1.00 97.19 96 LYS A CA 1
ATOM 738 C C . LYS A 1 96 ? -37.332 -17.522 2.808 1.00 97.19 96 LYS A C 1
ATOM 740 O O . LYS A 1 96 ? -38.166 -18.075 2.098 1.00 97.19 96 LYS A O 1
ATOM 745 N N . ARG A 1 97 ? -37.084 -16.209 2.710 1.00 97.69 97 ARG A N 1
ATOM 746 C CA . ARG A 1 97 ? -37.745 -15.314 1.734 1.00 97.69 97 ARG A CA 1
ATOM 747 C C . ARG A 1 97 ? -37.341 -15.603 0.288 1.00 97.69 97 ARG A C 1
ATOM 749 O O . ARG A 1 97 ? -38.152 -15.396 -0.616 1.00 97.69 97 ARG A O 1
ATOM 756 N N . CYS A 1 98 ? -36.120 -16.090 0.072 1.00 97.44 98 CYS A N 1
ATOM 757 C CA . CYS A 1 98 ? -35.657 -16.574 -1.229 1.00 97.44 98 CYS A CA 1
ATOM 758 C C . CYS A 1 98 ? -36.322 -17.906 -1.618 1.00 97.44 98 CYS A C 1
ATOM 760 O O . CYS A 1 98 ? -36.743 -18.084 -2.760 1.00 97.44 98 CYS A O 1
ATOM 762 N N . LEU A 1 99 ? -36.431 -18.837 -0.667 1.00 96.94 99 LEU A N 1
ATOM 763 C CA . LEU A 1 99 ? -36.866 -20.218 -0.886 1.00 96.94 99 LEU A CA 1
ATOM 764 C C . LEU A 1 99 ? -38.369 -20.419 -0.640 1.00 96.94 99 LEU A C 1
ATOM 766 O O . LEU A 1 99 ? -38.790 -21.310 0.093 1.00 96.94 99 LEU A O 1
ATOM 770 N N . VAL A 1 100 ? -39.197 -19.599 -1.289 1.00 96.50 100 VAL A N 1
ATOM 771 C CA . VAL A 1 100 ? -40.662 -19.761 -1.310 1.00 96.50 100 VAL A CA 1
ATOM 772 C C . VAL A 1 100 ? -41.073 -20.419 -2.627 1.00 96.50 100 VAL A C 1
ATOM 774 O O . VAL A 1 100 ? -40.683 -19.950 -3.698 1.00 96.50 100 VAL A O 1
ATOM 777 N N . LYS A 1 101 ? -41.842 -21.517 -2.582 1.00 93.19 101 LYS A N 1
ATOM 778 C CA . LYS A 1 101 ? -42.272 -22.215 -3.810 1.00 93.19 101 LYS A CA 1
ATOM 779 C C . LYS A 1 101 ? -43.214 -21.372 -4.659 1.00 93.19 101 LYS A C 1
ATOM 781 O O . LYS A 1 101 ? -43.030 -21.319 -5.870 1.00 93.19 101 LYS A O 1
ATOM 786 N N . ASP A 1 102 ? -44.188 -20.730 -4.021 1.00 94.50 102 ASP A N 1
ATOM 787 C CA . ASP A 1 102 ? -45.108 -19.824 -4.699 1.00 94.50 102 ASP A CA 1
ATOM 788 C C . ASP A 1 102 ? -44.348 -18.586 -5.194 1.00 94.50 102 ASP A C 1
ATOM 790 O O . ASP A 1 102 ? -43.709 -17.869 -4.421 1.00 94.50 102 ASP A O 1
ATOM 794 N N . VAL A 1 103 ? -44.390 -18.369 -6.507 1.00 94.88 103 VAL A N 1
ATOM 795 C CA . VAL A 1 103 ? -43.687 -17.278 -7.182 1.00 94.88 103 VAL A CA 1
ATOM 796 C C . VAL A 1 103 ? -44.257 -15.921 -6.774 1.00 94.88 103 VAL A C 1
ATOM 798 O O . VAL A 1 103 ? -43.493 -14.962 -6.652 1.00 94.88 103 VAL A O 1
ATOM 801 N N . GLU A 1 104 ? -45.562 -15.818 -6.525 1.00 94.31 104 GLU A N 1
ATOM 802 C CA . GLU A 1 104 ? -46.191 -14.548 -6.157 1.00 94.31 104 GLU A CA 1
ATOM 803 C C . GLU A 1 104 ? -45.748 -14.106 -4.759 1.00 94.31 104 GLU A C 1
ATOM 805 O O . GLU A 1 104 ? -45.319 -12.962 -4.579 1.00 94.31 104 GLU A O 1
ATOM 810 N N . GLU A 1 105 ? -45.686 -15.052 -3.821 1.00 96.00 105 GLU A N 1
ATOM 811 C CA . GLU A 1 105 ? -45.236 -14.829 -2.441 1.00 96.00 105 GLU A CA 1
ATOM 812 C C . GLU A 1 105 ? -43.708 -14.698 -2.303 1.00 96.00 105 GLU A C 1
ATOM 814 O O . GLU A 1 105 ? -43.207 -14.072 -1.360 1.00 96.00 105 GLU A O 1
ATOM 819 N N . ARG A 1 106 ? -42.932 -15.263 -3.240 1.00 97.75 106 ARG A N 1
ATOM 820 C CA . ARG A 1 106 ? -41.466 -15.154 -3.229 1.00 97.75 106 ARG A CA 1
ATOM 821 C C . ARG A 1 106 ? -41.035 -13.701 -3.394 1.00 97.75 106 ARG A C 1
ATOM 823 O O . ARG A 1 106 ? -41.476 -12.992 -4.303 1.00 97.75 106 ARG A O 1
ATOM 830 N N . TRP A 1 107 ? -40.113 -13.261 -2.542 1.00 97.75 107 TRP A N 1
ATOM 831 C CA . TRP A 1 107 ? -39.595 -11.900 -2.611 1.00 97.75 107 TRP A CA 1
ATOM 832 C C . TRP A 1 107 ? -38.760 -11.685 -3.875 1.00 97.75 107 TRP A C 1
ATOM 834 O O . TRP A 1 107 ? -37.923 -12.502 -4.255 1.00 97.75 107 TRP A O 1
ATOM 844 N N . SER A 1 108 ? -38.977 -10.544 -4.525 1.00 96.25 108 SER A N 1
ATOM 845 C CA . SER A 1 108 ? -38.132 -10.072 -5.623 1.00 96.25 108 SER A CA 1
ATOM 846 C C . SER A 1 108 ? -36.758 -9.627 -5.117 1.00 96.25 108 SER A C 1
ATOM 848 O O . SER A 1 108 ? -36.612 -9.212 -3.967 1.00 96.25 108 SER A O 1
ATOM 850 N N . VAL A 1 109 ? -35.757 -9.600 -6.003 1.00 93.94 109 VAL A N 1
ATOM 851 C CA . VAL A 1 109 ? -34.411 -9.084 -5.683 1.00 93.94 109 VAL A CA 1
ATOM 852 C C . VAL A 1 109 ? -34.472 -7.668 -5.098 1.00 93.94 109 VAL A C 1
ATOM 854 O O . VAL A 1 109 ? -33.786 -7.373 -4.125 1.00 93.94 109 VAL A O 1
ATOM 857 N N . LYS A 1 110 ? -35.355 -6.806 -5.621 1.00 94.56 110 LYS A N 1
ATOM 858 C CA . LYS A 1 110 ? -35.555 -5.445 -5.100 1.00 94.56 110 LYS A CA 1
ATOM 859 C C . LYS A 1 110 ? -36.031 -5.442 -3.642 1.00 94.56 110 LYS A C 1
ATOM 861 O O . LYS A 1 110 ? -35.573 -4.613 -2.866 1.00 94.56 110 LYS A O 1
ATOM 866 N N . GLN A 1 111 ? -36.927 -6.357 -3.269 1.00 96.56 111 GLN A N 1
ATOM 867 C CA . GLN A 1 111 ? -37.372 -6.509 -1.879 1.00 96.56 111 GLN A CA 1
ATOM 868 C C . GLN A 1 111 ? -36.262 -7.099 -1.001 1.00 96.56 111 GLN A C 1
ATOM 870 O O . GLN A 1 111 ? -36.025 -6.603 0.097 1.00 96.56 111 GLN A O 1
ATOM 875 N N . LEU A 1 112 ? -35.535 -8.105 -1.500 1.00 97.12 112 LEU A N 1
ATOM 876 C CA . LEU A 1 112 ? -34.413 -8.717 -0.783 1.00 97.12 112 LEU A CA 1
ATOM 877 C C . LEU A 1 112 ? -33.297 -7.70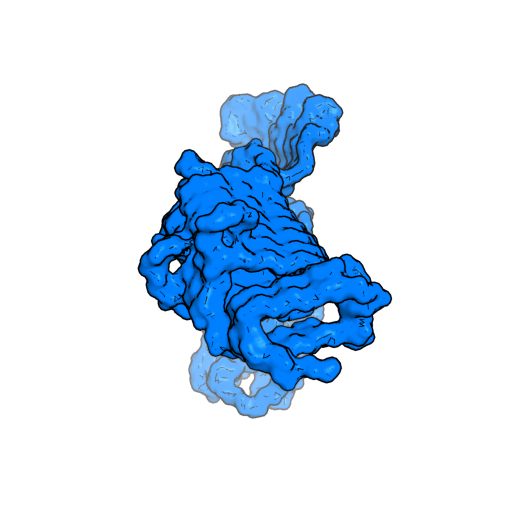5 -0.485 1.00 97.12 112 LEU A C 1
ATOM 879 O O . LEU A 1 112 ? -32.742 -7.718 0.607 1.00 97.12 112 LEU A O 1
ATOM 883 N N . MET A 1 113 ? -33.009 -6.772 -1.396 1.00 95.62 113 MET A N 1
ATOM 884 C CA . MET A 1 113 ? -32.012 -5.712 -1.174 1.00 95.62 113 MET A CA 1
ATOM 885 C C . MET A 1 113 ? -32.338 -4.784 0.007 1.00 95.62 113 MET A C 1
ATOM 887 O O . MET A 1 113 ? -31.430 -4.171 0.566 1.00 95.62 113 MET A O 1
ATOM 891 N N . GLU A 1 114 ? -33.606 -4.695 0.408 1.00 96.69 114 GLU A N 1
ATOM 892 C CA . GLU A 1 114 ? -34.060 -3.908 1.560 1.00 96.69 114 GLU A CA 1
ATOM 893 C C . GLU A 1 114 ? -34.149 -4.726 2.856 1.00 96.69 114 GLU A C 1
ATOM 895 O O . GLU A 1 114 ? -34.450 -4.171 3.916 1.00 96.69 114 GLU A O 1
ATOM 900 N N . HIS A 1 115 ? -33.872 -6.029 2.799 1.00 97.44 115 HIS A N 1
ATOM 901 C CA . HIS A 1 115 ? -33.947 -6.906 3.958 1.00 97.44 115 HIS A CA 1
ATOM 902 C C . HIS A 1 115 ? -32.883 -6.539 5.013 1.00 97.44 115 HIS A C 1
ATOM 904 O O . HIS A 1 115 ? -31.727 -6.305 4.639 1.00 97.44 115 HIS A O 1
ATOM 910 N N . PRO A 1 116 ? -33.205 -6.547 6.327 1.00 93.88 116 PRO A N 1
ATOM 911 C CA . PRO A 1 116 ? -32.271 -6.180 7.399 1.00 93.88 116 PRO A CA 1
ATOM 912 C C . PRO A 1 116 ? -30.912 -6.889 7.336 1.00 93.88 116 PRO A C 1
ATOM 914 O O . PRO A 1 116 ? -29.888 -6.265 7.600 1.00 93.88 116 PRO A O 1
ATOM 917 N N . PHE A 1 117 ? -30.898 -8.155 6.905 1.00 94.38 117 PHE A N 1
ATOM 918 C CA . PHE A 1 117 ? -29.675 -8.944 6.721 1.00 94.38 117 PHE A CA 1
ATOM 919 C C . PHE A 1 117 ? -28.645 -8.292 5.775 1.00 94.38 117 PHE A C 1
ATOM 921 O O . PHE A 1 117 ? -27.451 -8.335 6.054 1.00 94.38 117 PHE A O 1
ATOM 928 N N . VAL A 1 118 ? -29.081 -7.672 4.667 1.00 92.44 118 VAL A N 1
ATOM 929 C CA . VAL A 1 118 ? -28.169 -7.173 3.612 1.00 92.44 118 VAL A CA 1
ATOM 930 C C . VAL A 1 118 ? -28.244 -5.672 3.365 1.00 92.44 118 VAL A C 1
ATOM 932 O O . VAL A 1 118 ? -27.308 -5.120 2.791 1.00 92.44 118 VAL A O 1
ATOM 935 N N . LYS A 1 119 ? -29.310 -4.988 3.795 1.00 90.69 119 LYS A N 1
ATOM 936 C CA . LYS A 1 119 ? -29.593 -3.578 3.469 1.00 90.69 119 LYS A CA 1
ATOM 937 C C . LYS A 1 119 ? -28.395 -2.652 3.676 1.00 90.69 119 LYS A C 1
ATOM 939 O O . LYS A 1 119 ? -28.073 -1.804 2.842 1.00 90.69 119 LYS A O 1
ATOM 944 N N . ASP A 1 120 ? -27.701 -2.839 4.787 1.00 80.69 120 ASP A N 1
ATOM 945 C CA . ASP A 1 120 ? -26.549 -2.036 5.177 1.00 80.69 120 ASP A CA 1
ATOM 946 C C . ASP A 1 120 ? -25.294 -2.316 4.343 1.00 80.69 120 ASP A C 1
ATOM 948 O O . ASP A 1 120 ? -24.517 -1.395 4.057 1.00 80.69 120 ASP A O 1
ATOM 952 N N . ALA A 1 121 ? -25.108 -3.573 3.934 1.00 81.69 121 ALA A N 1
ATOM 953 C CA . ALA A 1 121 ? -24.051 -3.988 3.023 1.00 81.69 121 ALA A CA 1
ATOM 954 C C . ALA A 1 121 ? -24.341 -3.503 1.595 1.00 81.69 121 ALA A C 1
ATOM 956 O O . ALA A 1 121 ? -23.450 -2.952 0.951 1.00 81.69 121 ALA A O 1
ATOM 957 N N . VAL A 1 122 ? -25.592 -3.606 1.135 1.00 88.31 122 VAL A N 1
ATOM 958 C CA . VAL A 1 122 ? -26.050 -3.118 -0.175 1.00 88.31 122 VAL A CA 1
ATOM 959 C C . VAL A 1 122 ? -25.753 -1.630 -0.330 1.00 88.31 122 VAL A C 1
ATOM 961 O O . VAL A 1 122 ? -25.077 -1.245 -1.283 1.00 88.31 122 VAL A O 1
ATOM 964 N N . LYS A 1 123 ? -26.157 -0.793 0.636 1.00 84.75 123 LYS A N 1
ATOM 965 C CA . LYS A 1 123 ? -25.859 0.652 0.620 1.00 84.75 123 LYS A CA 1
ATOM 966 C C . LYS A 1 123 ? -24.359 0.929 0.512 1.00 84.75 123 LYS A C 1
ATOM 968 O O . LYS A 1 123 ? -23.931 1.801 -0.245 1.00 84.75 123 LYS A O 1
ATOM 973 N N . ARG A 1 124 ? -23.547 0.171 1.255 1.00 79.50 124 ARG A N 1
ATOM 974 C CA . ARG A 1 124 ? -22.086 0.314 1.266 1.00 79.50 124 ARG A CA 1
ATOM 975 C C . ARG A 1 124 ? -21.477 -0.047 -0.089 1.00 79.50 124 ARG A C 1
ATOM 977 O O . ARG A 1 124 ? -20.712 0.745 -0.633 1.00 79.50 124 ARG A O 1
ATOM 984 N N . VAL A 1 125 ? -21.840 -1.204 -0.641 1.00 82.31 125 VAL A N 1
ATOM 985 C CA . VAL A 1 125 ? -21.337 -1.687 -1.935 1.00 82.31 125 VAL A CA 1
ATOM 986 C C . VAL A 1 125 ? -21.812 -0.789 -3.075 1.00 82.31 125 VAL A C 1
ATOM 988 O O . VAL A 1 125 ? -21.026 -0.474 -3.958 1.00 82.31 125 VAL A O 1
ATOM 991 N N . GLN A 1 126 ? -23.049 -0.288 -3.046 1.00 84.56 126 GLN A N 1
ATOM 992 C CA . GLN A 1 126 ? -23.541 0.660 -4.052 1.00 84.56 126 GLN A CA 1
ATOM 993 C C . GLN A 1 126 ? -22.768 1.982 -4.042 1.00 84.56 126 GLN A C 1
ATOM 995 O O . GLN A 1 126 ? -22.456 2.505 -5.115 1.00 84.56 126 GLN A O 1
ATOM 1000 N N . ARG A 1 127 ? -22.439 2.495 -2.849 1.00 79.94 127 ARG A N 1
ATOM 1001 C CA . ARG A 1 127 ? -21.650 3.721 -2.673 1.00 79.94 127 ARG A CA 1
ATOM 1002 C C . ARG A 1 127 ? -20.201 3.546 -3.130 1.00 79.94 127 ARG A C 1
ATOM 1004 O O . ARG A 1 127 ? -19.663 4.434 -3.776 1.00 79.94 127 ARG A O 1
ATOM 1011 N N . LEU A 1 128 ? -19.573 2.420 -2.789 1.00 71.69 128 LEU A N 1
ATOM 1012 C CA . LEU A 1 128 ? -18.144 2.180 -3.039 1.00 71.69 128 LEU A CA 1
ATOM 1013 C C . LEU A 1 128 ? -17.853 1.453 -4.357 1.00 71.69 128 LEU A C 1
ATOM 1015 O O . LEU A 1 128 ? -16.698 1.370 -4.765 1.00 71.69 128 LEU A O 1
ATOM 1019 N N . LYS A 1 129 ? -18.883 0.880 -4.990 1.00 79.38 129 LYS A N 1
ATOM 1020 C CA . LYS A 1 129 ? -18.808 -0.021 -6.154 1.00 79.38 129 LYS A CA 1
ATOM 1021 C C . LYS A 1 129 ? -17.938 -1.272 -5.952 1.00 79.38 129 LYS A C 1
ATOM 1023 O O . LYS A 1 129 ? -17.687 -1.991 -6.910 1.00 79.38 129 LYS A O 1
ATOM 1028 N N . LYS A 1 130 ? -17.501 -1.546 -4.718 1.00 76.69 130 LYS A N 1
ATOM 1029 C CA . LYS A 1 130 ? -16.611 -2.650 -4.329 1.00 76.69 130 LYS A CA 1
ATOM 1030 C C . LYS A 1 130 ? -16.986 -3.166 -2.935 1.00 76.69 130 LYS A C 1
ATOM 1032 O O . LYS A 1 130 ? -17.428 -2.400 -2.075 1.00 76.69 130 LYS A O 1
ATOM 1037 N N . SER A 1 131 ? -16.790 -4.459 -2.701 1.00 76.50 131 SER A N 1
ATOM 1038 C CA . SER A 1 131 ? -16.894 -5.114 -1.397 1.00 76.50 131 SER A CA 1
ATOM 1039 C C . SER A 1 131 ? -15.557 -5.057 -0.672 1.00 76.50 131 SER A C 1
ATOM 1041 O O . SER A 1 131 ? -14.617 -5.800 -0.950 1.00 76.50 131 SER A O 1
ATOM 1043 N N . LEU A 1 132 ? -15.484 -4.179 0.320 1.00 67.44 132 LEU A N 1
ATOM 1044 C CA . LEU A 1 132 ? -14.280 -4.030 1.125 1.00 67.44 132 LEU A CA 1
ATOM 1045 C C . LEU A 1 132 ? -13.972 -5.263 1.990 1.00 67.44 132 LEU A C 1
ATOM 1047 O O . LEU A 1 132 ? -12.815 -5.503 2.314 1.00 67.44 132 LEU A O 1
ATOM 1051 N N . LEU A 1 133 ? -14.994 -6.054 2.341 1.00 70.44 133 LEU A N 1
ATOM 1052 C CA . LEU A 1 133 ? -14.812 -7.302 3.081 1.00 70.44 133 LEU A CA 1
ATOM 1053 C C . LEU A 1 133 ? -14.085 -8.339 2.218 1.00 70.44 133 LEU A C 1
ATOM 1055 O O . LEU A 1 133 ? -13.111 -8.929 2.671 1.00 70.44 133 LEU A O 1
ATOM 1059 N N . ILE A 1 134 ? -14.504 -8.499 0.959 1.00 74.81 134 ILE A N 1
ATOM 1060 C CA . ILE A 1 134 ? -13.838 -9.391 -0.002 1.00 74.81 134 ILE A CA 1
ATOM 1061 C C . ILE A 1 134 ? -12.400 -8.932 -0.224 1.00 74.81 134 ILE A C 1
ATOM 1063 O O . ILE A 1 134 ? -11.483 -9.738 -0.118 1.00 74.81 134 ILE A O 1
ATOM 1067 N N . ARG A 1 135 ? -12.184 -7.623 -0.405 1.00 69.88 135 ARG A N 1
ATOM 1068 C CA . ARG A 1 135 ? -10.835 -7.048 -0.481 1.00 69.88 135 ARG A CA 1
ATOM 1069 C C . ARG A 1 135 ? -9.993 -7.374 0.759 1.00 69.88 135 ARG A C 1
ATOM 1071 O O . ARG A 1 135 ? -8.839 -7.759 0.619 1.00 69.88 135 ARG A O 1
ATOM 1078 N N . SER A 1 136 ? -10.563 -7.267 1.963 1.00 65.81 136 SER A N 1
ATOM 1079 C CA . SER A 1 136 ? -9.857 -7.623 3.204 1.00 65.81 136 SER A CA 1
ATOM 1080 C C . SER A 1 136 ? -9.544 -9.122 3.299 1.00 65.81 136 SER A C 1
ATOM 1082 O O . SER A 1 136 ? -8.461 -9.488 3.737 1.00 65.81 136 SER A O 1
ATOM 1084 N N . MET A 1 137 ? -10.443 -9.996 2.828 1.00 68.31 137 MET A N 1
ATOM 1085 C CA . MET A 1 137 ? -10.212 -11.444 2.783 1.00 68.31 137 MET A CA 1
ATOM 1086 C C . MET A 1 137 ? -9.109 -11.810 1.793 1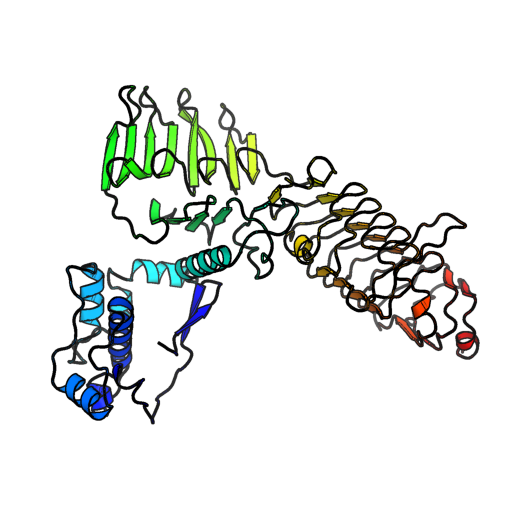.00 68.31 137 MET A C 1
ATOM 1088 O O . MET A 1 137 ? -8.232 -12.595 2.142 1.00 68.31 137 MET A O 1
ATOM 1092 N N . PHE A 1 138 ? -9.113 -11.209 0.599 1.00 68.00 138 PHE A N 1
ATOM 1093 C CA . PHE A 1 138 ? -8.020 -11.363 -0.359 1.00 68.00 138 PHE A CA 1
ATOM 1094 C C . PHE A 1 138 ? -6.702 -10.900 0.232 1.00 68.00 138 PHE A C 1
ATOM 1096 O O . PHE A 1 138 ? -5.707 -11.593 0.077 1.00 68.00 138 PHE A O 1
ATOM 1103 N N . LEU A 1 139 ? -6.693 -9.772 0.941 1.00 62.41 139 LEU A N 1
ATOM 1104 C CA . LEU A 1 139 ? -5.484 -9.276 1.571 1.00 62.41 139 LEU A CA 1
ATOM 1105 C C . LEU A 1 139 ? -4.986 -10.217 2.674 1.00 62.41 139 LEU A C 1
ATOM 1107 O O . LEU A 1 139 ? -3.806 -10.537 2.692 1.00 62.41 139 LEU A O 1
ATOM 1111 N N . LYS A 1 140 ? -5.870 -10.705 3.551 1.00 63.00 140 LYS A N 1
ATOM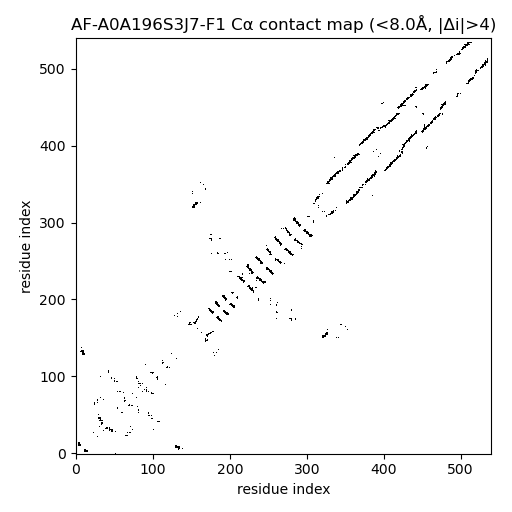 1112 C CA . LYS A 1 140 ? -5.521 -11.695 4.581 1.00 63.00 140 LYS A CA 1
ATOM 1113 C C . LYS A 1 140 ? -4.955 -12.969 3.955 1.00 63.00 140 LYS A C 1
ATOM 1115 O O . LYS A 1 140 ? -3.907 -13.438 4.385 1.00 63.00 140 LYS A O 1
ATOM 1120 N N . TYR A 1 141 ? -5.620 -13.511 2.933 1.00 63.25 141 TYR A N 1
ATOM 1121 C CA . TYR A 1 141 ? -5.135 -14.683 2.206 1.00 63.25 141 TYR A CA 1
ATOM 1122 C C . TYR A 1 141 ? -3.779 -14.403 1.553 1.00 63.25 141 TYR A C 1
ATOM 1124 O O . TYR A 1 141 ? -2.832 -15.153 1.768 1.00 63.25 141 TYR A O 1
ATOM 1132 N N . PHE A 1 142 ? -3.655 -13.282 0.844 1.00 58.25 142 PHE A N 1
ATOM 1133 C CA . PHE A 1 142 ? -2.417 -12.838 0.214 1.00 58.25 142 PHE A CA 1
ATOM 1134 C C . PHE A 1 142 ? -1.277 -12.765 1.233 1.00 58.25 142 PHE A C 1
ATOM 1136 O O . PHE A 1 142 ? -0.251 -13.405 1.034 1.00 58.25 142 PHE A O 1
ATOM 1143 N N . LEU A 1 143 ? -1.481 -12.100 2.370 1.00 56.09 143 LEU A N 1
ATOM 1144 C CA . LEU A 1 143 ? -0.494 -12.011 3.449 1.00 56.09 143 LEU A CA 1
ATOM 1145 C C . LEU A 1 143 ? -0.183 -13.372 4.076 1.00 56.09 143 LEU A C 1
ATOM 1147 O O . LEU A 1 143 ? 0.972 -13.648 4.359 1.00 56.09 143 LEU A O 1
ATOM 1151 N N . SER A 1 144 ? -1.171 -14.258 4.231 1.00 55.22 144 SER A N 1
ATOM 1152 C CA . SER A 1 144 ? -0.934 -15.624 4.727 1.00 55.22 144 SER A CA 1
ATOM 1153 C C . SER A 1 144 ? -0.123 -16.484 3.750 1.00 55.22 144 SER A C 1
ATOM 1155 O O . SER A 1 144 ? 0.558 -17.423 4.157 1.00 55.22 144 SER A O 1
ATOM 1157 N N . THR A 1 145 ? -0.176 -16.156 2.455 1.00 50.53 145 THR A N 1
ATOM 1158 C CA . THR A 1 145 ? 0.667 -16.773 1.425 1.00 50.53 145 THR A CA 1
ATOM 1159 C C . THR A 1 145 ? 2.043 -16.118 1.304 1.00 50.53 145 THR A C 1
ATOM 1161 O O . THR A 1 145 ? 2.939 -16.726 0.715 1.00 50.53 145 THR A O 1
ATOM 1164 N N . VAL A 1 146 ? 2.250 -14.935 1.901 1.00 49.62 146 VAL A N 1
ATOM 1165 C CA . VAL A 1 146 ? 3.586 -14.364 2.109 1.00 49.62 146 VAL A CA 1
ATOM 1166 C C . VAL A 1 146 ? 4.267 -15.177 3.211 1.00 49.62 146 VAL A C 1
ATOM 1168 O O . VAL A 1 146 ? 4.136 -14.915 4.401 1.00 49.62 146 VAL A O 1
ATOM 1171 N N . ARG A 1 147 ? 4.979 -16.229 2.805 1.00 43.28 147 ARG A N 1
ATOM 1172 C CA . ARG A 1 147 ? 5.904 -16.956 3.677 1.00 43.28 147 ARG A CA 1
ATOM 1173 C C . ARG A 1 147 ? 7.166 -16.108 3.853 1.00 43.28 147 ARG A C 1
ATOM 1175 O O . ARG A 1 147 ? 7.808 -15.788 2.858 1.00 43.28 147 ARG A O 1
ATOM 1182 N N . THR A 1 148 ? 7.555 -15.785 5.083 1.00 37.19 148 THR A N 1
ATOM 1183 C CA . THR A 1 148 ? 8.956 -15.437 5.382 1.00 37.19 148 THR A CA 1
ATOM 1184 C C . THR A 1 148 ? 9.776 -16.728 5.530 1.00 37.19 148 THR A C 1
ATOM 1186 O O . THR A 1 148 ? 9.193 -17.764 5.873 1.00 37.19 148 THR A O 1
ATOM 1189 N N . PRO A 1 149 ? 11.107 -16.733 5.305 1.00 44.44 149 PRO A N 1
ATOM 1190 C CA . PRO A 1 149 ? 12.011 -15.629 4.942 1.00 44.44 149 PRO A CA 1
ATOM 1191 C C . PRO A 1 149 ? 12.817 -15.894 3.643 1.00 44.44 149 PRO A C 1
ATOM 1193 O O . PRO A 1 149 ? 12.887 -17.031 3.190 1.00 44.44 149 PRO A O 1
ATOM 1196 N N . ILE A 1 150 ? 13.491 -14.872 3.094 1.00 36.12 150 ILE A N 1
ATOM 1197 C CA . ILE A 1 150 ? 14.948 -14.881 2.824 1.00 36.12 150 ILE A CA 1
ATOM 1198 C C . ILE A 1 150 ? 15.442 -13.423 2.768 1.00 36.12 150 ILE A C 1
ATOM 1200 O O . ILE A 1 150 ? 15.122 -12.679 1.852 1.00 36.12 150 ILE A O 1
ATOM 1204 N N . ALA A 1 151 ? 16.241 -13.118 3.794 1.00 34.12 151 ALA A N 1
ATOM 1205 C CA . ALA A 1 151 ? 17.331 -12.154 3.925 1.00 34.12 151 ALA A CA 1
ATOM 1206 C C . ALA A 1 151 ? 17.068 -10.638 3.737 1.00 34.12 151 ALA A C 1
ATOM 1208 O O . ALA A 1 151 ? 16.721 -10.182 2.661 1.00 34.12 151 ALA A O 1
ATOM 1209 N N . HIS A 1 152 ? 17.430 -9.890 4.794 1.00 40.38 152 HIS A N 1
ATOM 1210 C CA . HIS A 1 152 ? 17.696 -8.437 4.888 1.00 40.38 152 HIS A CA 1
ATOM 1211 C C . HIS A 1 152 ? 16.597 -7.490 5.392 1.00 40.38 152 HIS A C 1
ATOM 1213 O O . HIS A 1 152 ? 16.666 -6.307 5.109 1.00 40.38 152 HIS A O 1
ATOM 1219 N N . GLY A 1 153 ? 15.658 -7.942 6.232 1.00 39.53 153 GLY A N 1
ATOM 1220 C CA . GLY A 1 153 ? 15.080 -7.069 7.272 1.00 39.53 153 GLY A CA 1
ATOM 1221 C C . GLY A 1 153 ? 14.479 -5.731 6.821 1.00 39.53 153 GLY A C 1
ATOM 1222 O O . GLY A 1 153 ? 14.612 -4.719 7.510 1.00 39.53 153 GLY A O 1
ATOM 1223 N N . MET A 1 154 ? 13.813 -5.730 5.664 1.00 42.03 154 MET A N 1
ATOM 1224 C CA . MET A 1 154 ? 13.099 -4.571 5.139 1.00 42.03 154 MET A CA 1
ATOM 1225 C C . MET A 1 154 ? 11.599 -4.708 5.423 1.00 42.03 154 MET A C 1
ATOM 1227 O O . MET A 1 154 ? 10.926 -5.519 4.786 1.00 42.03 154 MET A O 1
ATOM 1231 N N . ALA A 1 155 ? 11.057 -3.913 6.352 1.00 44.56 155 ALA A N 1
ATOM 1232 C CA . ALA A 1 155 ? 9.620 -3.910 6.649 1.00 44.56 155 ALA A CA 1
ATOM 1233 C C . ALA A 1 155 ? 8.878 -2.902 5.759 1.00 44.56 155 ALA A C 1
ATOM 1235 O O . ALA A 1 155 ? 9.237 -1.726 5.747 1.00 44.56 155 ALA A O 1
ATOM 1236 N N . LEU A 1 156 ? 7.835 -3.318 5.030 1.00 48.62 156 LEU A N 1
ATOM 1237 C CA . LEU A 1 156 ? 7.054 -2.421 4.162 1.00 48.62 156 LEU A CA 1
ATOM 1238 C C . LEU A 1 156 ? 5.697 -2.044 4.776 1.00 48.62 156 LEU A C 1
ATOM 1240 O O . LEU A 1 156 ? 4.849 -2.897 5.028 1.00 48.62 156 LEU A O 1
ATOM 1244 N N . LEU A 1 157 ? 5.450 -0.739 4.910 1.00 51.59 157 LEU A N 1
ATOM 1245 C CA . LEU A 1 157 ? 4.187 -0.181 5.395 1.00 51.59 157 LEU A CA 1
ATOM 1246 C C . LEU A 1 157 ? 3.320 0.314 4.247 1.00 51.59 157 LEU A C 1
ATOM 1248 O O . LEU A 1 157 ? 3.656 1.261 3.523 1.00 51.59 157 LEU A O 1
ATOM 1252 N N . LEU A 1 158 ? 2.168 -0.329 4.115 1.00 50.44 158 LEU A N 1
ATOM 1253 C CA . LEU A 1 158 ? 1.267 -0.171 2.987 1.00 50.44 158 LEU A CA 1
ATOM 1254 C C . LEU A 1 158 ? 0.119 0.773 3.350 1.00 50.44 158 LEU A C 1
ATOM 1256 O O . LEU A 1 158 ? -0.572 0.573 4.342 1.00 50.44 158 LEU A O 1
ATOM 1260 N N . ASN A 1 159 ? -0.116 1.786 2.512 1.00 43.34 159 ASN A N 1
ATOM 1261 C CA . ASN A 1 159 ? -1.385 2.516 2.473 1.00 43.34 159 ASN A CA 1
ATOM 1262 C C . ASN A 1 159 ? -2.270 1.958 1.345 1.00 43.34 159 ASN A C 1
ATOM 1264 O O . ASN A 1 159 ? -1.759 1.553 0.301 1.00 43.34 159 ASN A O 1
ATOM 1268 N N . GLY A 1 160 ? -3.594 1.997 1.548 1.00 41.47 160 GLY A N 1
ATOM 1269 C CA . GLY A 1 160 ? -4.641 1.333 0.747 1.00 41.47 160 GLY A CA 1
ATOM 1270 C C . GLY A 1 160 ? -4.660 1.558 -0.768 1.00 41.47 160 GLY A C 1
ATOM 1271 O O . GLY A 1 160 ? -5.377 0.836 -1.457 1.00 41.47 160 GLY A O 1
ATOM 1272 N N . ASP A 1 161 ? -3.873 2.487 -1.299 1.00 43.91 161 ASP A N 1
ATOM 1273 C CA . ASP A 1 161 ? -3.838 2.811 -2.728 1.00 43.91 161 ASP A CA 1
ATOM 1274 C C . ASP A 1 161 ? -2.674 2.131 -3.482 1.00 43.91 161 ASP A C 1
ATOM 1276 O O . ASP A 1 161 ? -2.644 2.182 -4.704 1.00 43.91 161 ASP A O 1
ATOM 1280 N N . GLY A 1 162 ? -1.735 1.472 -2.782 1.00 44.31 162 GLY A N 1
ATOM 1281 C CA . GLY A 1 162 ? -0.502 0.916 -3.373 1.00 44.31 162 GLY A CA 1
ATOM 1282 C C . GLY A 1 162 ? -0.347 -0.608 -3.314 1.00 44.31 162 GLY A C 1
ATOM 1283 O O . GLY A 1 162 ? 0.731 -1.119 -3.600 1.00 44.31 162 GLY A O 1
ATOM 1284 N N . LEU A 1 163 ? -1.389 -1.344 -2.916 1.00 49.03 163 LEU A N 1
ATOM 1285 C CA . LEU A 1 163 ? -1.363 -2.810 -2.886 1.00 49.03 163 LEU A CA 1
ATOM 1286 C C . LEU A 1 163 ? -1.441 -3.362 -4.315 1.00 49.03 163 LEU A C 1
ATOM 1288 O O . LEU A 1 163 ? -2.530 -3.578 -4.845 1.00 49.03 163 LEU A O 1
ATOM 1292 N N . THR A 1 164 ? -0.283 -3.568 -4.931 1.00 47.81 164 THR A N 1
ATOM 1293 C CA . THR A 1 164 ? -0.139 -4.346 -6.167 1.00 47.81 164 THR A CA 1
ATOM 1294 C C . THR A 1 164 ? 0.315 -5.769 -5.815 1.00 47.81 164 THR A C 1
ATOM 1296 O O . THR A 1 164 ? 0.790 -6.018 -4.707 1.00 47.81 164 THR A O 1
ATOM 1299 N N . GLU A 1 165 ? 0.218 -6.721 -6.748 1.00 42.56 165 GLU A N 1
ATOM 1300 C CA . GLU A 1 165 ? 0.724 -8.107 -6.603 1.00 42.56 165 GLU A CA 1
ATOM 1301 C C . GLU A 1 165 ? 2.259 -8.188 -6.366 1.00 42.56 165 GLU A C 1
ATOM 1303 O O . GLU A 1 165 ? 2.868 -9.260 -6.369 1.00 42.56 165 GLU A O 1
ATOM 1308 N N . SER A 1 166 ? 2.922 -7.042 -6.184 1.00 44.66 166 SER A N 1
ATOM 1309 C CA . SER A 1 166 ? 4.369 -6.872 -6.129 1.00 44.66 166 SER A CA 1
ATOM 1310 C C . SER A 1 166 ? 5.003 -7.079 -4.747 1.00 44.66 166 SER A C 1
ATOM 1312 O O . SER A 1 166 ? 6.222 -7.163 -4.667 1.00 44.66 166 SER A O 1
ATOM 1314 N N . ILE A 1 167 ? 4.209 -7.237 -3.682 1.00 47.81 167 ILE A N 1
ATOM 1315 C CA . ILE A 1 167 ? 4.698 -7.360 -2.288 1.00 47.81 167 ILE A CA 1
ATOM 1316 C C . ILE A 1 167 ? 5.186 -8.786 -1.953 1.00 47.81 167 ILE A C 1
ATOM 1318 O O . ILE A 1 167 ? 5.664 -9.056 -0.853 1.00 47.81 167 ILE A O 1
ATOM 1322 N N . GLN A 1 168 ? 5.099 -9.719 -2.905 1.00 47.12 168 GLN A N 1
ATOM 1323 C CA . GLN A 1 168 ? 5.727 -11.035 -2.771 1.00 47.12 168 GLN A CA 1
ATOM 1324 C C . GLN A 1 168 ? 7.217 -10.847 -2.424 1.00 47.12 168 GLN A C 1
ATOM 1326 O O . GLN A 1 168 ? 7.915 -10.152 -3.159 1.00 47.12 168 GLN A O 1
ATOM 1331 N N . ASN A 1 169 ? 7.666 -11.471 -1.326 1.00 45.94 169 ASN A N 1
ATOM 1332 C CA . ASN A 1 169 ? 9.038 -11.485 -0.779 1.00 45.94 169 ASN A CA 1
ATOM 1333 C C . ASN A 1 169 ? 9.397 -10.429 0.289 1.00 45.94 169 ASN A C 1
ATOM 1335 O O . ASN A 1 169 ? 10.547 -10.408 0.713 1.00 45.94 169 ASN A O 1
ATOM 1339 N N . PHE A 1 170 ? 8.460 -9.605 0.778 1.00 49.00 170 PHE A N 1
ATOM 1340 C CA . PHE A 1 170 ? 8.735 -8.668 1.885 1.00 49.00 170 PHE A CA 1
ATOM 1341 C C . PHE A 1 170 ? 8.207 -9.172 3.228 1.00 49.00 170 PHE A C 1
ATOM 1343 O O . PHE A 1 170 ? 7.108 -9.723 3.302 1.00 49.00 170 PHE A O 1
ATOM 1350 N N . GLU A 1 171 ? 8.966 -8.934 4.301 1.00 54.09 171 GLU A N 1
ATOM 1351 C CA . GLU A 1 171 ? 8.456 -9.103 5.658 1.00 54.09 171 GLU A CA 1
ATOM 1352 C C . GLU A 1 171 ? 7.508 -7.944 5.980 1.00 54.09 171 GLU A C 1
ATOM 1354 O O . GLU A 1 171 ? 7.867 -6.767 5.922 1.00 54.09 171 GLU A O 1
ATOM 1359 N N . VAL A 1 172 ? 6.262 -8.276 6.300 1.00 59.06 172 VAL A N 1
ATOM 1360 C CA . VAL A 1 172 ? 5.295 -7.306 6.807 1.00 59.06 172 VAL A CA 1
ATOM 1361 C C . VAL A 1 172 ? 5.244 -7.512 8.312 1.00 59.06 172 VAL A C 1
ATOM 1363 O O . VAL A 1 172 ? 4.928 -8.604 8.770 1.00 59.06 172 VAL A O 1
ATOM 1366 N N . THR A 1 173 ? 5.572 -6.477 9.081 1.00 62.16 173 THR A N 1
ATOM 1367 C CA . THR A 1 173 ? 5.557 -6.519 10.556 1.00 62.16 173 THR A CA 1
ATOM 1368 C C . THR A 1 173 ? 4.279 -5.925 11.149 1.00 62.16 173 THR A C 1
ATOM 1370 O O . THR A 1 173 ? 4.012 -6.092 12.333 1.00 62.16 173 THR A O 1
ATOM 1373 N N . GLY A 1 174 ? 3.487 -5.232 10.328 1.00 70.50 174 GLY A N 1
ATOM 1374 C CA . GLY A 1 174 ? 2.181 -4.686 10.676 1.00 70.50 174 GLY A CA 1
ATOM 1375 C C . GLY A 1 174 ? 1.698 -3.668 9.639 1.00 70.50 174 GLY A C 1
ATOM 1376 O O . GLY A 1 174 ? 2.498 -3.099 8.894 1.00 70.50 174 GLY A O 1
ATOM 1377 N N . PHE A 1 175 ? 0.391 -3.423 9.554 1.00 73.12 175 PHE A N 1
ATOM 1378 C CA . PHE A 1 175 ? -0.164 -2.360 8.714 1.00 73.12 175 PHE A CA 1
ATOM 1379 C C . PHE A 1 175 ? -1.533 -1.883 9.189 1.00 73.12 175 PHE A C 1
ATOM 1381 O O . PHE A 1 175 ? -2.290 -2.611 9.825 1.00 73.12 175 PHE A O 1
ATOM 1388 N N . VAL A 1 176 ? -1.884 -0.673 8.745 1.00 73.50 176 VAL A N 1
ATOM 1389 C CA . VAL A 1 176 ? -3.250 -0.147 8.783 1.00 73.50 176 VAL A CA 1
ATOM 1390 C C . VAL A 1 176 ? -3.618 0.332 7.389 1.00 73.50 176 VAL A C 1
ATOM 1392 O O . VAL A 1 176 ? -2.925 1.152 6.789 1.00 73.50 176 VAL A O 1
ATOM 1395 N N . LEU A 1 177 ? -4.729 -0.170 6.863 1.00 71.12 177 LEU A N 1
ATOM 1396 C CA . LEU A 1 177 ? -5.244 0.198 5.554 1.00 71.12 177 LEU A CA 1
ATOM 1397 C C . LEU A 1 177 ? -6.593 0.868 5.691 1.00 71.12 177 LEU A C 1
ATOM 1399 O O . LEU A 1 177 ? -7.564 0.273 6.149 1.00 71.12 177 LEU A O 1
ATOM 1403 N N . ASN A 1 178 ? -6.661 2.096 5.196 1.00 69.00 178 ASN A N 1
ATOM 1404 C CA . ASN A 1 178 ? -7.913 2.805 5.020 1.00 69.00 178 ASN A CA 1
ATOM 1405 C C . ASN A 1 178 ? -8.499 2.488 3.637 1.00 69.00 178 ASN A C 1
ATOM 1407 O O . ASN A 1 178 ? -7.973 2.923 2.611 1.00 69.00 178 ASN A O 1
ATOM 1411 N N . LEU A 1 179 ? -9.595 1.737 3.612 1.00 64.50 179 LEU A N 1
ATOM 1412 C CA . LEU A 1 179 ? -10.305 1.328 2.408 1.00 64.50 179 LEU A CA 1
ATOM 1413 C C . LEU A 1 179 ? -11.533 2.229 2.186 1.00 64.50 179 LEU A C 1
ATOM 1415 O O . LEU A 1 179 ? -12.670 1.819 2.397 1.00 64.50 179 LEU A O 1
ATOM 1419 N N . GLY A 1 180 ? -11.322 3.474 1.752 1.00 56.09 180 GLY A N 1
ATOM 1420 C CA . GLY A 1 180 ? -12.423 4.374 1.366 1.00 56.09 180 GLY A CA 1
ATOM 1421 C C . GLY A 1 180 ? -12.947 5.289 2.479 1.00 56.09 180 GLY A C 1
ATOM 1422 O O . GLY A 1 180 ? -14.153 5.490 2.595 1.00 56.09 180 GLY A O 1
ATOM 1423 N N . LYS A 1 181 ? -12.033 5.865 3.269 1.00 61.66 181 LYS A N 1
ATOM 1424 C CA . LYS A 1 181 ? -12.221 6.853 4.355 1.00 61.66 181 LYS A CA 1
ATOM 1425 C C . LYS A 1 181 ? -12.915 6.360 5.625 1.00 61.66 181 LYS A C 1
ATOM 1427 O O . LYS A 1 181 ? -12.782 7.018 6.651 1.00 61.66 181 LYS A O 1
ATOM 1432 N N . GLU A 1 182 ? -13.613 5.232 5.581 1.00 72.75 182 GLU A N 1
ATOM 1433 C CA . GLU A 1 182 ? -14.441 4.768 6.702 1.00 72.75 182 GLU A CA 1
ATOM 1434 C C . GLU A 1 182 ? -14.118 3.351 7.163 1.00 72.75 182 GLU A C 1
ATOM 1436 O O . GLU A 1 182 ? -14.446 3.004 8.290 1.00 72.75 182 GLU A O 1
ATOM 1441 N N . LEU A 1 183 ? -13.492 2.523 6.327 1.00 73.06 183 LEU A N 1
ATOM 1442 C CA . LEU A 1 183 ? -13.137 1.166 6.717 1.00 73.06 183 LEU A CA 1
ATOM 1443 C C . LEU A 1 183 ? -11.641 1.070 6.967 1.00 73.06 183 LEU A C 1
ATOM 1445 O O . LEU A 1 183 ? -10.848 1.431 6.098 1.00 73.06 183 LEU A O 1
ATOM 1449 N N . PHE A 1 184 ? -11.281 0.535 8.122 1.00 77.50 184 PHE A N 1
ATOM 1450 C CA . PHE A 1 184 ? -9.904 0.283 8.503 1.00 77.50 184 PHE A CA 1
ATOM 1451 C C . PHE A 1 184 ? -9.676 -1.217 8.597 1.00 77.50 184 PHE A C 1
ATOM 1453 O O . PHE A 1 184 ? -10.511 -1.944 9.136 1.00 77.50 184 PHE A O 1
ATOM 1460 N N . VAL A 1 185 ? -8.557 -1.662 8.041 1.00 76.56 185 VAL A N 1
ATOM 1461 C CA . VAL A 1 185 ? -8.041 -3.017 8.212 1.00 76.56 185 VAL A CA 1
ATOM 1462 C C . VAL A 1 185 ? -6.690 -2.897 8.882 1.00 76.56 185 VAL A C 1
ATOM 1464 O O . VAL A 1 185 ? -5.782 -2.296 8.314 1.00 76.56 185 VAL A O 1
ATOM 1467 N N . GLU A 1 186 ? -6.578 -3.448 10.076 1.00 82.81 186 GLU A N 1
ATOM 1468 C CA . GLU A 1 186 ? -5.332 -3.554 10.817 1.00 82.81 186 GLU A CA 1
ATOM 1469 C C . GLU A 1 186 ? -4.852 -4.999 10.811 1.00 82.81 186 GLU A C 1
ATOM 1471 O O . GLU A 1 186 ? -5.649 -5.936 10.910 1.00 82.81 186 GLU A O 1
ATOM 1476 N N . TRP A 1 187 ? -3.538 -5.165 10.744 1.00 79.62 187 TRP A N 1
ATOM 1477 C CA . TRP A 1 187 ? -2.876 -6.393 11.143 1.00 79.62 187 TRP A CA 1
ATOM 1478 C C . TRP A 1 187 ? -1.586 -6.043 11.876 1.00 79.62 187 TRP A C 1
ATOM 1480 O O . TRP A 1 187 ? -0.778 -5.286 11.346 1.00 79.62 187 TRP A O 1
ATOM 1490 N N . ASP A 1 188 ? -1.399 -6.580 13.078 1.00 76.06 188 ASP A N 1
ATOM 1491 C CA . ASP A 1 188 ? -0.280 -6.247 13.975 1.00 76.06 188 ASP A CA 1
ATOM 1492 C C . ASP A 1 188 ? 0.853 -7.294 13.971 1.00 76.06 188 ASP A C 1
ATOM 1494 O O . ASP A 1 188 ? 1.721 -7.267 14.839 1.00 76.06 188 ASP A O 1
ATOM 1498 N N . GLY A 1 189 ? 0.839 -8.234 13.019 1.00 73.12 189 GLY A N 1
ATOM 1499 C CA . GLY A 1 189 ? 1.721 -9.409 13.019 1.00 73.12 189 GLY A CA 1
ATOM 1500 C C . GLY A 1 189 ? 1.037 -10.679 13.528 1.00 73.12 189 GLY A C 1
ATOM 1501 O O . GLY A 1 189 ? 1.405 -11.789 13.141 1.00 73.12 189 GLY A O 1
ATOM 1502 N N . HIS A 1 190 ? -0.001 -10.529 14.354 1.00 76.50 190 HIS A N 1
ATOM 1503 C CA . HIS A 1 190 ? -0.636 -11.641 15.061 1.00 76.50 190 HIS A CA 1
ATOM 1504 C C . HIS A 1 190 ? -2.151 -11.680 14.870 1.00 76.50 190 HIS A C 1
ATOM 1506 O O . HIS A 1 190 ? -2.721 -12.752 14.679 1.00 76.50 190 HIS A O 1
ATOM 1512 N N . ARG A 1 191 ? -2.796 -10.516 14.891 1.00 81.88 191 ARG A N 1
ATOM 1513 C CA . ARG A 1 191 ? -4.246 -10.345 14.912 1.00 81.88 191 ARG A CA 1
ATOM 1514 C C . ARG A 1 191 ? -4.680 -9.421 13.788 1.00 81.88 191 ARG A C 1
ATOM 1516 O O . ARG A 1 191 ? -4.049 -8.406 13.513 1.00 81.88 191 ARG A O 1
ATOM 1523 N N . HIS A 1 192 ? -5.789 -9.768 13.150 1.00 80.81 192 HIS A N 1
ATOM 1524 C CA . HIS A 1 192 ? -6.402 -8.999 12.075 1.00 80.81 192 HIS A CA 1
ATOM 1525 C C . HIS A 1 192 ? -7.695 -8.342 12.559 1.00 80.81 192 HIS A C 1
ATOM 1527 O O . HIS A 1 192 ? -8.589 -9.030 13.048 1.00 80.81 192 HIS A O 1
ATOM 1533 N N . VAL A 1 193 ? -7.843 -7.031 12.378 1.00 83.69 193 VAL A N 1
ATOM 1534 C CA . VAL A 1 193 ? -9.023 -6.276 12.827 1.00 83.69 193 VAL A CA 1
ATOM 1535 C C . VAL A 1 193 ? -9.624 -5.503 11.661 1.00 83.69 193 VAL A C 1
ATOM 1537 O O . VAL A 1 193 ? -8.928 -4.788 10.946 1.00 83.69 193 VAL A O 1
ATOM 1540 N N . VAL A 1 194 ? -10.941 -5.618 11.473 1.00 82.12 194 VAL A N 1
ATOM 1541 C CA . VAL A 1 194 ? -11.690 -4.833 10.483 1.00 82.12 194 VAL A CA 1
ATOM 1542 C C . VAL A 1 194 ? -12.690 -3.938 11.197 1.00 82.12 194 VAL A C 1
ATOM 1544 O O . VAL A 1 194 ? -13.629 -4.427 11.827 1.00 82.12 194 VAL A O 1
ATOM 1547 N N . CYS A 1 195 ? -12.527 -2.628 11.045 1.00 85.12 195 CYS A N 1
ATOM 1548 C CA . CYS A 1 195 ? -13.338 -1.611 11.703 1.00 85.12 195 CYS A CA 1
ATOM 1549 C C . CYS A 1 195 ? -14.114 -0.766 10.684 1.00 85.12 195 CYS A C 1
ATOM 1551 O O . CYS A 1 195 ? -13.547 -0.315 9.691 1.00 85.12 195 CYS A O 1
ATOM 1553 N N . ASP A 1 196 ? -15.393 -0.492 10.951 1.00 84.50 196 ASP A N 1
ATOM 1554 C CA . ASP A 1 196 ? -16.205 0.521 10.261 1.00 84.50 196 ASP A CA 1
ATOM 1555 C C . ASP A 1 196 ? -16.278 1.771 11.143 1.00 84.50 196 ASP A C 1
ATOM 1557 O O . ASP A 1 196 ? -17.034 1.820 12.116 1.00 84.50 196 ASP A O 1
ATOM 1561 N N . LEU A 1 197 ? -15.463 2.775 10.817 1.00 86.19 197 LEU A N 1
ATOM 1562 C CA . LEU A 1 197 ? -15.357 4.040 11.540 1.00 86.19 197 LEU A CA 1
ATOM 1563 C C . LEU A 1 197 ? -16.664 4.836 11.504 1.00 86.19 197 LEU A C 1
ATOM 1565 O O . LEU A 1 197 ? -17.011 5.458 12.504 1.00 86.19 197 LEU A O 1
ATOM 1569 N N . LEU A 1 198 ? -17.415 4.801 10.396 1.00 84.94 198 LEU A N 1
ATOM 1570 C CA . LEU A 1 198 ? -18.683 5.530 10.296 1.00 84.94 198 LEU A CA 1
ATOM 1571 C C . LEU A 1 198 ? -19.723 4.944 11.252 1.00 84.94 198 LEU A C 1
ATOM 1573 O O . LEU A 1 198 ? -20.430 5.681 11.937 1.00 84.94 198 LEU A O 1
ATOM 1577 N N . ARG A 1 199 ? -19.801 3.611 11.315 1.00 84.19 199 ARG A N 1
ATOM 1578 C CA . ARG A 1 199 ? -20.682 2.910 12.257 1.00 84.19 199 ARG A CA 1
ATOM 1579 C C . ARG A 1 199 ? -20.109 2.818 13.667 1.00 84.19 199 ARG A C 1
ATOM 1581 O O . ARG A 1 199 ? -20.836 2.380 14.555 1.00 84.19 199 ARG A O 1
ATOM 1588 N N . LYS A 1 200 ? -18.843 3.202 13.869 1.00 91.50 200 LYS A N 1
ATOM 1589 C CA . LYS A 1 200 ? -18.101 2.994 15.118 1.00 91.50 200 LYS A CA 1
ATOM 1590 C C . LYS A 1 200 ? -18.230 1.540 15.598 1.00 91.50 200 LYS A C 1
ATOM 1592 O O . LYS A 1 200 ? -18.563 1.298 16.751 1.00 91.50 200 LYS A O 1
ATOM 1597 N N . LYS A 1 201 ? -18.028 0.579 14.687 1.00 87.50 201 LYS A N 1
ATOM 1598 C CA . LYS A 1 201 ? -18.213 -0.855 14.961 1.00 87.50 201 LYS A CA 1
ATOM 1599 C C . LYS A 1 201 ? -17.050 -1.695 14.440 1.00 87.50 201 LYS A C 1
ATOM 1601 O O . LYS A 1 201 ? -16.645 -1.540 13.287 1.00 87.50 201 LYS A O 1
ATOM 1606 N N . ILE A 1 202 ? -16.566 -2.630 15.255 1.00 87.50 202 ILE A N 1
ATOM 1607 C CA . ILE A 1 202 ? -15.694 -3.708 14.771 1.00 87.50 202 ILE A CA 1
ATOM 1608 C C . ILE A 1 202 ? -16.555 -4.721 14.011 1.00 87.50 202 ILE A C 1
ATOM 1610 O O . ILE A 1 202 ? -17.545 -5.238 14.523 1.00 87.50 202 ILE A O 1
ATOM 1614 N N . ILE A 1 203 ? -16.195 -4.983 12.758 1.00 79.31 203 ILE A N 1
ATOM 1615 C CA . ILE A 1 203 ? -16.882 -5.955 11.904 1.00 79.31 203 ILE A CA 1
ATOM 1616 C C . ILE A 1 203 ? -16.354 -7.360 12.175 1.00 79.31 203 ILE A C 1
ATOM 1618 O O . ILE A 1 203 ? -17.131 -8.312 12.217 1.00 79.31 203 ILE A O 1
ATOM 1622 N N . ARG A 1 204 ? -15.033 -7.493 12.310 1.00 78.75 204 ARG A N 1
ATOM 1623 C CA . ARG A 1 204 ? -14.369 -8.788 12.435 1.00 78.75 204 ARG A CA 1
ATOM 1624 C C . ARG A 1 204 ? -13.059 -8.645 13.188 1.00 78.75 204 ARG A C 1
ATOM 1626 O O . ARG A 1 204 ? -12.331 -7.680 12.955 1.00 78.75 204 ARG A O 1
ATOM 1633 N N . VAL A 1 205 ? -12.756 -9.644 14.007 1.00 84.38 205 VAL A N 1
ATOM 1634 C CA . VAL A 1 205 ? -11.401 -9.905 14.491 1.00 84.38 205 VAL A CA 1
ATOM 1635 C C . VAL A 1 205 ? -11.044 -11.328 14.101 1.00 84.38 205 VAL A C 1
ATOM 1637 O O . VAL A 1 205 ? -11.824 -12.253 14.326 1.00 84.38 205 VAL A O 1
ATOM 1640 N N . ASP A 1 206 ? -9.911 -11.469 13.427 1.00 79.44 206 ASP A N 1
ATOM 1641 C CA . ASP A 1 206 ? -9.436 -12.696 12.801 1.00 79.44 206 ASP A CA 1
ATOM 1642 C C . ASP A 1 206 ? -10.496 -13.342 11.912 1.00 79.44 206 ASP A C 1
ATOM 1644 O O . ASP A 1 206 ? -10.746 -12.852 10.804 1.00 79.44 206 ASP A O 1
ATOM 1648 N N . ASP A 1 207 ? -11.104 -14.437 12.375 1.00 68.75 207 ASP A N 1
ATOM 1649 C CA . ASP A 1 207 ? -12.158 -15.138 11.655 1.00 68.75 207 ASP A CA 1
ATOM 1650 C C . ASP A 1 207 ? -13.554 -15.011 12.260 1.00 68.75 207 ASP A C 1
ATOM 1652 O O . ASP A 1 207 ? -14.526 -15.336 11.574 1.00 68.75 207 ASP A O 1
ATOM 1656 N N . SER A 1 208 ? -13.676 -14.422 13.446 1.00 68.31 208 SER A N 1
ATOM 1657 C CA . SER A 1 208 ? -14.916 -14.399 14.216 1.00 68.31 208 SER A CA 1
ATOM 1658 C C . SER A 1 208 ? -15.682 -13.089 14.031 1.00 68.31 208 SER A C 1
ATOM 1660 O O . SER A 1 208 ? -15.135 -11.989 14.161 1.00 68.31 208 SER A O 1
ATOM 1662 N N . MET A 1 209 ? -16.982 -13.204 13.748 1.00 62.06 209 MET A N 1
ATOM 1663 C CA . MET A 1 209 ? -17.918 -12.102 13.972 1.00 62.06 209 MET A CA 1
ATOM 1664 C C . MET A 1 209 ? -18.143 -11.954 15.472 1.00 62.06 209 MET A C 1
ATOM 1666 O O . MET A 1 209 ? -18.310 -12.946 16.180 1.00 62.06 209 MET A O 1
ATOM 1670 N N . LEU A 1 210 ? -18.142 -10.715 15.954 1.00 67.62 210 LEU A N 1
ATOM 1671 C CA . LEU A 1 210 ? -18.236 -10.430 17.378 1.00 67.62 210 LEU A CA 1
ATOM 1672 C C . LEU A 1 210 ? -19.570 -9.795 17.723 1.00 67.62 210 LEU A C 1
ATOM 1674 O O . LEU A 1 210 ? -20.042 -8.866 17.063 1.00 67.62 210 LEU A O 1
ATOM 1678 N N . TYR A 1 211 ? -20.132 -10.293 18.815 1.00 71.00 211 TYR A N 1
ATOM 1679 C CA . TYR A 1 211 ? -21.243 -9.674 19.507 1.00 71.00 211 TYR A CA 1
ATOM 1680 C C . TYR A 1 211 ? -20.683 -8.922 20.706 1.00 71.00 211 TYR A C 1
ATOM 1682 O O . TYR A 1 211 ? -20.053 -9.507 21.591 1.00 71.00 211 TYR A O 1
ATOM 1690 N N . THR A 1 212 ? -20.897 -7.616 20.695 1.00 81.56 212 THR A N 1
ATOM 1691 C CA . THR A 1 212 ? -20.466 -6.688 21.732 1.00 81.56 212 THR A CA 1
ATOM 1692 C C . THR A 1 212 ? -21.702 -6.047 22.353 1.00 81.56 212 THR A C 1
ATOM 1694 O O . THR A 1 212 ? -22.723 -5.848 21.688 1.00 81.56 212 THR A O 1
ATOM 1697 N N . SER A 1 213 ? -21.631 -5.733 23.641 1.00 85.31 213 SER A N 1
ATOM 1698 C CA . SER A 1 213 ? -22.659 -4.961 24.343 1.00 85.31 213 SER A CA 1
ATOM 1699 C C . SER A 1 213 ? -22.072 -3.639 24.807 1.00 85.31 213 SER A C 1
ATOM 1701 O O . SER A 1 213 ? -20.898 -3.581 25.162 1.00 85.31 213 SER A O 1
ATOM 1703 N N . LYS A 1 214 ? -22.876 -2.574 24.823 1.00 91.94 214 LYS A N 1
ATOM 1704 C CA . LYS A 1 214 ? -22.436 -1.286 25.365 1.00 91.94 214 LYS A CA 1
ATOM 1705 C C . LYS A 1 214 ? -22.613 -1.263 26.876 1.00 91.94 214 LYS A C 1
ATOM 1707 O O . LYS A 1 214 ? -23.744 -1.379 27.342 1.00 91.94 214 LYS A O 1
ATOM 1712 N N . THR A 1 215 ? -21.518 -1.070 27.602 1.00 93.69 215 THR A N 1
ATOM 1713 C CA . THR A 1 215 ? -21.492 -1.100 29.068 1.00 93.69 215 THR A CA 1
ATOM 1714 C C . THR A 1 215 ? -20.444 -0.117 29.600 1.00 93.69 215 THR A C 1
ATOM 1716 O O . THR A 1 215 ? -19.532 0.282 28.873 1.00 93.69 215 THR A O 1
ATOM 1719 N N . VAL A 1 216 ? -20.589 0.275 30.867 1.00 95.44 216 VAL A N 1
ATOM 1720 C CA . VAL A 1 216 ? -19.534 0.935 31.648 1.00 95.44 216 VAL A CA 1
ATOM 1721 C C . VAL A 1 216 ? -18.771 -0.148 32.404 1.00 95.44 216 VAL A C 1
ATOM 1723 O O . VAL A 1 216 ? -19.376 -0.908 33.157 1.00 95.44 216 VAL A O 1
ATOM 1726 N N . LEU A 1 217 ? -17.474 -0.254 32.153 1.00 94.69 217 LEU A N 1
ATOM 1727 C CA . LEU A 1 217 ? -16.599 -1.283 32.696 1.00 94.69 217 LEU A CA 1
ATOM 1728 C C . LEU A 1 217 ? -15.491 -0.626 33.517 1.00 94.69 217 LEU A C 1
ATOM 1730 O O . LEU A 1 217 ? -14.690 0.124 32.962 1.00 94.69 217 LEU A O 1
ATOM 1734 N N . ASP A 1 218 ? -15.420 -0.947 34.803 1.00 94.50 218 ASP A N 1
ATOM 1735 C CA . ASP A 1 218 ? -14.268 -0.601 35.636 1.00 94.50 218 ASP A CA 1
ATOM 1736 C C . ASP A 1 218 ? -13.090 -1.503 35.247 1.00 94.50 218 ASP A C 1
ATOM 1738 O O . ASP A 1 218 ? -13.223 -2.728 35.194 1.00 94.50 218 ASP A O 1
ATOM 1742 N N . LEU A 1 219 ? -11.956 -0.897 34.897 1.00 92.38 219 LEU A N 1
ATOM 1743 C CA . LEU A 1 219 ? -10.785 -1.614 34.383 1.00 92.38 219 LEU A CA 1
ATOM 1744 C C . LEU A 1 219 ? -9.791 -1.975 35.485 1.00 92.38 219 LEU A C 1
ATOM 1746 O O . LEU A 1 219 ? -9.049 -2.945 35.339 1.00 92.38 219 LEU A O 1
ATOM 1750 N N . ASN A 1 220 ? -9.756 -1.195 36.565 1.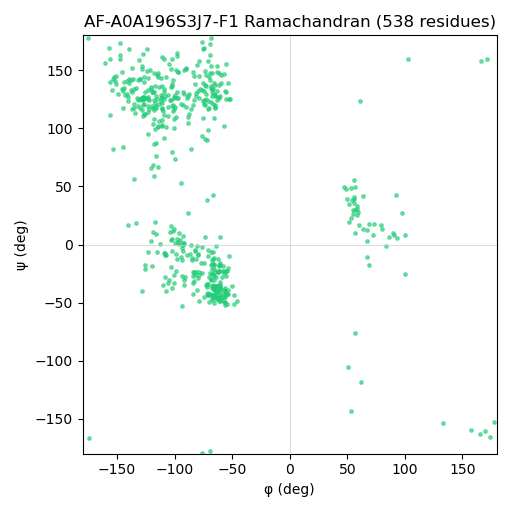00 90.69 220 ASN A N 1
ATOM 1751 C CA . ASN A 1 220 ? -8.904 -1.428 37.724 1.00 90.69 220 ASN A CA 1
ATOM 1752 C C . ASN A 1 220 ? -9.460 -0.751 38.986 1.00 90.69 220 ASN A C 1
ATOM 1754 O O . ASN A 1 220 ? -10.349 0.097 38.925 1.00 90.69 220 ASN A O 1
ATOM 1758 N N . ASP A 1 221 ? -8.874 -1.104 40.131 1.00 88.50 221 ASP A N 1
ATOM 1759 C CA . ASP A 1 221 ? -9.228 -0.548 41.444 1.00 88.50 221 ASP A CA 1
ATOM 1760 C C . ASP A 1 221 ? -8.792 0.921 41.616 1.00 88.50 221 ASP A C 1
ATOM 1762 O O . ASP A 1 221 ? -9.167 1.576 42.588 1.00 88.50 221 ASP A O 1
ATOM 1766 N N . GLU A 1 222 ? -7.996 1.452 40.682 1.00 86.69 222 GLU A N 1
ATOM 1767 C CA . GLU A 1 222 ? -7.536 2.844 40.686 1.00 86.69 222 GLU A CA 1
ATOM 1768 C C . GLU A 1 222 ? -8.589 3.806 40.120 1.00 86.69 222 GLU A C 1
ATOM 1770 O O . GLU A 1 222 ? -8.460 5.013 40.304 1.00 86.69 222 GLU A O 1
ATOM 1775 N N . GLY A 1 223 ? -9.642 3.288 39.478 1.00 87.12 223 GLY A N 1
ATOM 1776 C CA . GLY A 1 223 ? -10.750 4.077 38.940 1.00 87.12 223 GLY A CA 1
ATOM 1777 C C . GLY A 1 223 ? -10.677 4.348 37.437 1.00 87.12 223 GLY A C 1
ATOM 1778 O O . GLY A 1 223 ? -11.497 5.119 36.933 1.00 87.12 223 GLY A O 1
ATOM 1779 N N . GLU A 1 224 ? -9.746 3.729 36.697 1.00 95.06 224 GLU A N 1
ATOM 1780 C CA . GLU A 1 224 ? -9.810 3.764 35.232 1.00 95.06 224 GLU A CA 1
ATOM 1781 C C . GLU A 1 224 ? -11.037 2.984 34.753 1.00 95.06 224 GLU A C 1
ATOM 1783 O O . GLU A 1 224 ? -11.287 1.852 35.178 1.00 95.06 224 GLU A O 1
ATOM 1788 N N . ARG A 1 225 ? -11.796 3.569 33.824 1.00 96.69 225 ARG A N 1
ATOM 1789 C CA . ARG A 1 225 ? -13.021 2.951 33.303 1.00 96.69 225 ARG A CA 1
ATOM 1790 C C . ARG A 1 225 ? -13.148 3.081 31.796 1.00 96.69 225 ARG A C 1
ATOM 1792 O O . ARG A 1 225 ? -12.683 4.042 31.185 1.00 96.69 225 ARG A O 1
ATOM 1799 N N . TRP A 1 226 ? -13.840 2.124 31.199 1.00 97.75 226 TRP A N 1
ATOM 1800 C CA . TRP A 1 226 ? -14.206 2.101 29.792 1.00 97.75 226 TRP A CA 1
ATOM 1801 C C . TRP A 1 226 ? -15.713 2.257 29.629 1.00 97.75 226 TRP A C 1
ATOM 1803 O O . TRP A 1 226 ? -16.493 1.501 30.200 1.00 97.75 226 TRP A O 1
ATOM 1813 N N . GLU A 1 227 ? -16.129 3.201 28.796 1.00 97.88 227 GLU A N 1
ATOM 1814 C CA . GLU A 1 227 ? -17.523 3.391 28.409 1.00 97.88 227 GLU A CA 1
ATOM 1815 C C . GLU A 1 227 ? -17.664 3.091 26.914 1.00 97.88 227 GLU A C 1
ATOM 1817 O O . GLU A 1 227 ? -17.286 3.897 26.058 1.00 97.88 227 GLU A O 1
ATOM 1822 N N . GLY A 1 228 ? -18.184 1.913 26.565 1.00 96.62 228 GLY A N 1
ATOM 1823 C CA . GLY A 1 228 ? -18.234 1.507 25.164 1.00 96.62 228 GLY A CA 1
ATOM 1824 C C . GLY A 1 228 ? -18.613 0.057 24.929 1.00 96.62 228 GLY A C 1
ATOM 1825 O O . GLY A 1 228 ? -19.227 -0.592 25.770 1.00 96.62 228 GLY A O 1
ATOM 1826 N N . GLU A 1 229 ? -18.270 -0.434 23.741 1.00 95.12 229 GLU A N 1
ATOM 1827 C CA . GLU A 1 229 ? -18.459 -1.834 23.366 1.00 95.12 229 GLU A CA 1
ATOM 1828 C C . GLU A 1 229 ? -17.543 -2.756 24.192 1.00 95.12 229 GLU A C 1
ATOM 1830 O O . GLU A 1 229 ? -16.355 -2.476 24.371 1.00 95.12 229 GLU A O 1
ATOM 1835 N N . VAL A 1 230 ? -18.119 -3.843 24.710 1.00 93.56 230 VAL A N 1
ATOM 1836 C CA . VAL A 1 230 ? -17.476 -4.826 25.590 1.00 93.56 230 VAL A CA 1
ATOM 1837 C C . VAL A 1 230 ? -17.754 -6.240 25.083 1.00 93.56 230 VAL A C 1
ATOM 1839 O O . VAL A 1 230 ? -18.869 -6.549 24.652 1.00 93.56 230 VAL A O 1
ATOM 1842 N N . HIS A 1 231 ? -16.749 -7.108 25.175 1.00 90.69 231 HIS A N 1
ATOM 1843 C CA . HIS A 1 231 ? -16.855 -8.546 24.933 1.00 90.69 231 HIS A CA 1
ATOM 1844 C C . HIS A 1 231 ? -16.056 -9.291 26.006 1.00 90.69 231 HIS A C 1
ATOM 1846 O O . HIS A 1 231 ? -14.934 -8.903 26.310 1.00 90.69 231 HIS A O 1
ATOM 1852 N N . GLN A 1 232 ? -16.645 -10.334 26.604 1.00 89.19 232 GLN A N 1
ATOM 1853 C CA . GLN A 1 232 ? -16.014 -11.135 27.669 1.00 89.19 232 GLN A CA 1
ATOM 1854 C C . GLN A 1 232 ? -15.415 -10.294 28.818 1.00 89.19 232 GLN A C 1
ATOM 1856 O O . GLN A 1 232 ? -14.351 -10.602 29.344 1.00 89.19 232 GLN A O 1
ATOM 1861 N N . GLY A 1 233 ? -16.108 -9.218 29.210 1.00 90.50 233 GLY A N 1
ATOM 1862 C CA . GLY A 1 233 ? -15.677 -8.353 30.313 1.00 90.50 233 GLY A CA 1
ATOM 1863 C C . GLY A 1 233 ? -14.476 -7.460 29.994 1.00 90.50 233 GLY A C 1
ATOM 1864 O O . GLY A 1 233 ? -13.850 -6.960 30.918 1.00 90.50 233 GLY A O 1
ATOM 1865 N N . GLN A 1 234 ? -14.147 -7.253 28.717 1.00 94.06 234 GLN A N 1
ATOM 1866 C CA . GLN A 1 234 ? -13.052 -6.382 28.285 1.00 94.06 234 GLN A CA 1
ATOM 1867 C C . GLN A 1 234 ? -13.512 -5.371 27.227 1.00 94.06 234 GLN A C 1
ATOM 1869 O O . GLN A 1 234 ? -14.455 -5.667 26.481 1.00 94.06 234 GLN A O 1
ATOM 1874 N N . PRO A 1 235 ? -12.846 -4.202 27.109 1.00 96.06 235 PRO A N 1
ATOM 1875 C CA . PRO A 1 235 ? -13.056 -3.287 25.991 1.00 96.06 235 PRO A CA 1
ATOM 1876 C C . PRO A 1 235 ? -12.917 -4.028 24.665 1.00 96.06 235 PRO A C 1
ATOM 1878 O O . PRO A 1 235 ? -11.915 -4.697 24.425 1.00 96.06 235 PRO A O 1
ATOM 1881 N N . TYR A 1 236 ? -13.932 -3.956 23.813 1.00 94.50 236 TYR A N 1
ATOM 1882 C CA . TYR A 1 236 ? -13.924 -4.685 22.553 1.00 94.50 236 TYR A CA 1
ATOM 1883 C C . TYR A 1 236 ? -14.802 -3.971 21.533 1.00 94.50 236 TYR A C 1
ATOM 1885 O O . TYR A 1 236 ? -15.965 -4.312 21.341 1.00 94.50 236 TYR A O 1
ATOM 1893 N N . GLY A 1 237 ? -14.251 -2.952 20.885 1.00 94.12 237 GLY A N 1
ATOM 1894 C CA . GLY A 1 237 ? -14.976 -2.124 19.929 1.00 94.12 237 GLY A CA 1
ATOM 1895 C C . GLY A 1 237 ? -14.762 -0.642 20.162 1.00 94.12 237 GLY A C 1
ATOM 1896 O O . GLY A 1 237 ? -13.715 -0.230 20.659 1.00 94.12 237 GLY A O 1
ATOM 1897 N N . TRP A 1 238 ? -15.733 0.173 19.757 1.00 96.50 238 TRP A N 1
ATOM 1898 C CA . TRP A 1 238 ? -15.646 1.618 19.957 1.00 96.50 238 TRP A CA 1
ATOM 1899 C C . TRP A 1 238 ? -16.070 2.028 21.371 1.00 96.50 238 TRP A C 1
ATOM 1901 O O . TRP A 1 238 ? -17.109 1.589 21.871 1.00 96.50 238 TRP A O 1
ATOM 1911 N N . GLY A 1 239 ? -15.332 2.956 21.975 1.00 97.69 239 GLY A N 1
ATOM 1912 C CA . GLY A 1 239 ? -15.690 3.545 23.263 1.00 97.69 239 GLY A CA 1
ATOM 1913 C C . GLY A 1 239 ? -14.772 4.677 23.696 1.00 97.69 239 GLY A C 1
ATOM 1914 O O . GLY A 1 239 ? -14.004 5.217 22.894 1.00 97.69 239 GLY A O 1
ATOM 1915 N N . VAL A 1 240 ? -14.897 5.044 24.968 1.00 98.38 240 VAL A N 1
ATOM 1916 C CA . VAL A 1 240 ? -14.107 6.079 25.633 1.00 98.38 240 VAL A CA 1
ATOM 1917 C C . VAL A 1 240 ? -13.455 5.484 26.878 1.00 98.38 240 VAL A C 1
ATOM 1919 O O . VAL A 1 240 ? -14.132 4.914 27.729 1.00 98.38 240 VAL A O 1
ATOM 1922 N N . LEU A 1 241 ? -12.139 5.623 26.978 1.00 98.12 241 LEU A N 1
ATOM 1923 C CA . LEU A 1 241 ? -11.348 5.315 28.161 1.00 98.12 241 LEU A CA 1
ATOM 1924 C C . LEU A 1 241 ? -11.198 6.582 29.001 1.00 98.12 241 LEU A C 1
ATOM 1926 O O . LEU A 1 241 ? -10.789 7.625 28.477 1.00 98.12 241 LEU A O 1
ATOM 1930 N N . TYR A 1 242 ? -11.471 6.458 30.291 1.00 97.94 242 TYR A N 1
ATOM 1931 C CA . TYR A 1 242 ? -11.285 7.499 31.290 1.00 97.94 242 TYR A CA 1
ATOM 1932 C C . TYR A 1 242 ? -10.154 7.118 32.247 1.00 97.94 242 TYR A C 1
ATOM 1934 O O . TYR A 1 242 ? -9.986 5.937 32.562 1.00 97.94 242 TYR A O 1
ATOM 1942 N N . ASP A 1 243 ? -9.376 8.108 32.679 1.00 95.44 243 ASP A N 1
ATOM 1943 C CA . ASP A 1 243 ? -8.374 7.939 33.731 1.00 95.44 243 ASP A CA 1
ATOM 1944 C C . ASP A 1 243 ? -9.013 7.870 35.132 1.00 95.44 243 ASP A C 1
ATOM 1946 O O . ASP A 1 243 ? -10.237 7.934 35.284 1.00 95.44 243 ASP A O 1
ATOM 1950 N N . LYS A 1 244 ? -8.171 7.728 36.161 1.00 94.44 244 LYS A N 1
ATOM 1951 C CA . LYS A 1 244 ? -8.581 7.638 37.571 1.00 94.44 244 LYS A CA 1
ATOM 1952 C C . LYS A 1 244 ? -9.248 8.912 38.105 1.00 94.44 244 LYS A C 1
ATOM 1954 O O . LYS A 1 244 ? -10.016 8.851 39.062 1.00 94.44 244 LYS A O 1
ATOM 1959 N N . GLU A 1 245 ? -8.984 10.066 37.493 1.00 93.94 245 GLU A N 1
ATOM 1960 C CA . GLU A 1 245 ? -9.658 11.332 37.787 1.00 93.94 245 GLU A CA 1
ATOM 1961 C C . GLU A 1 245 ? -11.016 11.456 37.070 1.00 93.94 245 GLU A C 1
ATOM 1963 O O . GLU A 1 245 ? -11.776 12.395 37.319 1.00 93.94 245 GLU A O 1
ATOM 1968 N N . GLY A 1 246 ? -11.360 10.491 36.212 1.00 94.06 246 GLY A N 1
ATOM 1969 C CA . GLY A 1 246 ? -12.581 10.489 35.419 1.00 94.06 246 GLY A CA 1
ATOM 1970 C C . GLY A 1 246 ? -12.507 11.380 34.181 1.00 94.06 246 GLY A C 1
ATOM 1971 O O . GLY A 1 246 ? -13.555 11.692 33.607 1.00 94.06 246 GLY A O 1
ATOM 1972 N N . GLU A 1 247 ? -11.305 11.767 33.756 1.00 97.06 247 GLU A N 1
ATOM 1973 C CA . GLU A 1 247 ? -11.044 12.557 32.560 1.00 97.06 247 GLU A CA 1
ATOM 1974 C C . GLU A 1 247 ? -10.787 11.666 31.347 1.00 97.06 247 GLU A C 1
ATOM 1976 O O . GLU A 1 247 ? -10.308 10.537 31.449 1.00 97.06 247 GLU A O 1
ATOM 1981 N N . LYS A 1 248 ? -11.128 12.157 30.149 1.00 97.25 248 LYS A N 1
ATOM 1982 C CA . LYS A 1 248 ? -10.931 11.374 28.922 1.00 97.25 248 LYS A CA 1
ATOM 1983 C C . LYS A 1 248 ? -9.442 11.141 28.680 1.00 97.25 248 LYS A C 1
ATOM 1985 O O . LYS A 1 248 ? -8.666 12.091 28.603 1.00 97.25 248 LYS A O 1
ATOM 1990 N N . LYS A 1 249 ? -9.074 9.881 28.463 1.00 97.44 249 LYS A N 1
ATOM 1991 C CA . LYS A 1 249 ? -7.723 9.442 28.093 1.00 97.44 249 LYS A CA 1
ATOM 1992 C C . LYS A 1 249 ? -7.665 9.009 26.632 1.00 97.44 249 LYS A C 1
ATOM 1994 O O . LYS A 1 249 ? -6.734 9.364 25.914 1.00 97.44 249 LYS A O 1
ATOM 1999 N N . TYR A 1 250 ? -8.693 8.308 26.151 1.00 98.25 250 TYR A N 1
ATOM 2000 C CA . TYR A 1 250 ? -8.774 7.844 24.764 1.00 98.25 250 TYR A CA 1
ATOM 2001 C C . TYR A 1 250 ? -10.227 7.717 24.282 1.00 98.25 250 TYR A C 1
ATOM 2003 O O . TYR A 1 250 ? -11.100 7.330 25.046 1.00 98.25 250 TYR A O 1
ATOM 2011 N N . GLU A 1 251 ? -10.497 8.006 23.009 1.00 98.44 251 GLU A N 1
ATOM 2012 C CA . GLU A 1 251 ? -11.759 7.696 22.323 1.00 98.44 251 GLU A CA 1
ATOM 2013 C C . GLU A 1 251 ? -11.455 7.036 20.974 1.00 98.44 251 GLU A C 1
ATOM 2015 O O . GLU A 1 251 ? -10.844 7.654 20.101 1.00 98.44 251 GLU A O 1
ATOM 2020 N N . GLY A 1 252 ? -11.906 5.803 20.762 1.00 97.62 252 GLY A N 1
ATOM 2021 C CA . GLY A 1 252 ? -11.623 5.073 19.527 1.00 97.62 252 GLY A CA 1
ATOM 2022 C C . GLY A 1 252 ? -11.915 3.584 19.620 1.00 97.62 252 GLY A C 1
ATOM 2023 O O . GLY A 1 252 ? -12.634 3.145 20.520 1.00 97.62 252 GLY A O 1
ATOM 2024 N N . PHE A 1 253 ? -11.370 2.812 18.678 1.00 96.88 253 PHE A N 1
ATOM 2025 C CA . PHE A 1 253 ? -11.461 1.354 18.710 1.00 96.88 253 PHE A CA 1
ATOM 2026 C C . PHE A 1 253 ? -10.407 0.746 19.643 1.00 96.88 253 PHE A C 1
ATOM 2028 O O . PHE A 1 253 ? -9.219 1.043 19.535 1.00 96.88 253 PHE A O 1
ATOM 2035 N N . ARG A 1 254 ? -10.836 -0.151 20.533 1.00 96.19 254 ARG A N 1
ATOM 2036 C CA . ARG A 1 254 ? -9.966 -0.829 21.499 1.00 96.19 254 ARG A CA 1
ATOM 2037 C C . ARG A 1 254 ? -10.314 -2.313 21.605 1.00 96.19 254 ARG A C 1
ATOM 2039 O O . ARG A 1 254 ? -11.492 -2.667 21.561 1.00 96.19 254 ARG A O 1
ATOM 2046 N N . ILE A 1 255 ? -9.302 -3.169 21.741 1.00 94.38 255 ILE A N 1
ATOM 2047 C CA . ILE A 1 255 ? -9.448 -4.597 22.061 1.00 94.38 255 ILE A CA 1
ATOM 2048 C C . ILE A 1 255 ? -8.571 -4.892 23.278 1.00 94.38 255 ILE A C 1
ATOM 2050 O O . ILE A 1 255 ? -7.345 -4.835 23.183 1.00 94.38 255 ILE A O 1
ATOM 2054 N N . GLY A 1 256 ? -9.202 -5.197 24.410 1.00 94.06 256 GLY A N 1
ATOM 2055 C CA . GLY A 1 256 ? -8.543 -5.301 25.705 1.00 94.06 256 GLY A CA 1
ATOM 2056 C C . GLY A 1 256 ? -7.921 -3.965 26.104 1.00 94.06 256 GLY A C 1
ATOM 2057 O O . GLY A 1 256 ? -8.602 -2.946 26.248 1.00 94.06 256 GLY A O 1
ATOM 2058 N N . ASP A 1 257 ? -6.604 -3.960 26.251 1.00 93.81 257 ASP A N 1
ATOM 2059 C CA . ASP A 1 257 ? -5.790 -2.791 26.561 1.00 93.81 257 ASP A CA 1
ATOM 2060 C C . ASP A 1 257 ? -5.138 -2.135 25.324 1.00 93.81 257 ASP A C 1
ATOM 2062 O O . ASP A 1 257 ? -4.448 -1.117 25.443 1.00 93.81 257 ASP A O 1
ATOM 2066 N N . VAL A 1 258 ? -5.413 -2.658 24.127 1.00 95.06 258 VAL A N 1
ATOM 2067 C CA . VAL A 1 258 ? -4.756 -2.255 22.880 1.00 95.06 258 VAL A CA 1
ATOM 2068 C C . VAL A 1 258 ? -5.656 -1.345 22.045 1.00 95.06 258 VAL A C 1
ATOM 2070 O O . VAL A 1 258 ? -6.776 -1.717 21.690 1.00 95.06 258 VAL A O 1
ATOM 2073 N N . ASN A 1 259 ? -5.154 -0.159 21.690 1.00 96.69 259 ASN A N 1
ATOM 2074 C CA . ASN A 1 259 ? -5.792 0.722 20.706 1.00 96.69 259 ASN A CA 1
ATOM 2075 C C . ASN A 1 259 ? -5.576 0.170 19.293 1.00 96.69 259 ASN A C 1
ATOM 2077 O O . ASN A 1 259 ? -4.447 -0.152 18.924 1.00 96.69 259 ASN A O 1
ATOM 2081 N N . VAL A 1 260 ? -6.645 0.103 18.505 1.00 94.12 260 VAL A N 1
ATOM 2082 C CA . VAL A 1 260 ? -6.654 -0.517 17.171 1.00 94.12 260 VAL A CA 1
ATOM 2083 C C . VAL A 1 260 ? -7.303 0.413 16.145 1.00 94.12 260 VAL A C 1
ATOM 2085 O O . VAL A 1 260 ? -8.072 1.302 16.505 1.00 94.12 260 VAL A O 1
ATOM 2088 N N . CYS A 1 261 ? -7.018 0.218 14.860 1.00 90.62 261 CYS A N 1
ATOM 2089 C CA . CYS A 1 261 ? -7.587 0.893 13.695 1.00 90.62 261 CYS A CA 1
ATOM 2090 C C . CYS A 1 261 ? -7.453 2.427 13.697 1.00 90.62 261 CYS A C 1
ATOM 2092 O O . CYS A 1 261 ? -6.682 2.995 12.926 1.00 90.62 261 CYS A O 1
ATOM 2094 N N . TYR A 1 262 ? -8.272 3.115 14.494 1.00 93.44 262 TYR A N 1
ATOM 2095 C CA . TYR A 1 262 ? -8.401 4.565 14.517 1.00 93.44 262 TYR A CA 1
ATOM 2096 C C . TYR A 1 262 ? -8.927 5.049 15.872 1.00 93.44 262 TYR A C 1
ATOM 2098 O O . TYR A 1 262 ? -9.860 4.471 16.434 1.00 93.44 262 TYR A O 1
ATOM 2106 N N . GLY A 1 263 ? -8.384 6.161 16.363 1.00 96.75 263 GLY A N 1
ATOM 2107 C CA . GLY A 1 263 ? -8.818 6.765 17.617 1.00 96.75 263 GLY A CA 1
ATOM 2108 C C . GLY A 1 263 ? -8.133 8.088 17.929 1.00 96.75 263 GLY A C 1
ATOM 2109 O O . GLY A 1 263 ? -7.265 8.560 17.193 1.00 96.75 263 GLY A O 1
ATOM 2110 N N . THR A 1 264 ? -8.545 8.680 19.043 1.00 98.19 264 THR A N 1
ATOM 2111 C CA . THR A 1 264 ? -8.063 9.956 19.568 1.00 98.19 264 THR A CA 1
ATOM 2112 C C . THR A 1 264 ? -7.532 9.755 20.984 1.00 98.19 264 THR A C 1
ATOM 2114 O O . THR A 1 264 ? -8.251 9.245 21.836 1.00 98.19 264 THR A O 1
ATOM 2117 N N . LEU A 1 265 ? -6.291 10.160 21.231 1.00 98.12 265 LEU A N 1
ATOM 2118 C CA . LEU A 1 265 ? -5.652 10.231 22.544 1.00 98.12 265 LEU A CA 1
ATOM 2119 C C . LEU A 1 265 ? -5.753 11.664 23.084 1.00 98.12 265 LEU A C 1
ATOM 2121 O O . LEU A 1 265 ? -5.732 12.616 22.296 1.00 98.12 265 LEU A O 1
ATOM 2125 N N . TYR A 1 266 ? -5.844 11.820 24.402 1.00 98.19 266 TYR A N 1
ATOM 2126 C CA . TYR A 1 266 ? -6.061 13.106 25.063 1.00 98.19 266 TYR A CA 1
ATOM 2127 C C . TYR A 1 266 ? -5.005 13.397 26.131 1.00 98.19 266 TYR A C 1
ATOM 2129 O O . TYR A 1 266 ? -4.611 12.508 26.879 1.00 98.19 266 TYR A O 1
ATOM 2137 N N . TYR A 1 267 ? -4.639 14.674 26.257 1.00 97.38 267 TYR A N 1
ATOM 2138 C CA . TYR A 1 267 ? -4.010 15.205 27.462 1.00 97.38 267 TYR A CA 1
ATOM 2139 C C . TYR A 1 267 ? -5.089 15.377 28.534 1.00 97.38 267 TYR A C 1
ATOM 2141 O O . TYR A 1 267 ? -5.787 16.392 28.556 1.00 97.38 267 TYR A O 1
ATOM 2149 N N . SER A 1 268 ? -5.274 14.364 29.380 1.00 94.44 268 SER A N 1
ATOM 2150 C CA . SER A 1 268 ? -6.416 14.284 30.298 1.00 94.44 268 SER A CA 1
ATOM 2151 C C . SER A 1 268 ? -6.496 15.447 31.292 1.00 94.44 268 SER A C 1
ATOM 2153 O O . SER A 1 268 ? -7.571 15.999 31.507 1.00 94.44 268 SER A O 1
ATOM 2155 N N . ASP A 1 269 ? -5.355 15.918 31.791 1.00 94.06 269 ASP A N 1
ATOM 2156 C CA . ASP A 1 269 ? -5.258 17.021 32.754 1.00 94.06 269 ASP A CA 1
ATOM 2157 C C . ASP A 1 269 ? -5.714 18.385 32.207 1.00 94.06 269 ASP A C 1
ATOM 2159 O O . ASP A 1 269 ? -6.177 19.239 32.962 1.00 94.06 269 ASP A O 1
ATOM 2163 N N . ILE A 1 270 ? -5.613 18.593 30.892 1.00 94.75 270 ILE A N 1
ATOM 2164 C CA . ILE A 1 270 ? -6.072 19.815 30.212 1.00 94.75 270 ILE A CA 1
ATOM 2165 C C . ILE A 1 270 ? -7.262 19.571 29.278 1.00 94.75 270 ILE A C 1
ATOM 2167 O O . ILE A 1 270 ? -7.767 20.515 28.676 1.00 94.75 270 ILE A O 1
ATOM 2171 N N . ARG A 1 271 ? -7.740 18.325 29.185 1.00 94.25 271 ARG A N 1
ATOM 2172 C CA . ARG A 1 271 ? -8.908 17.893 28.400 1.00 94.25 271 ARG A CA 1
ATOM 2173 C C . ARG A 1 271 ? -8.824 18.224 26.904 1.00 94.25 271 ARG A C 1
ATOM 2175 O O . ARG A 1 271 ? -9.851 18.412 26.250 1.00 94.25 271 ARG A O 1
ATOM 2182 N N . THR A 1 272 ? -7.617 18.267 26.344 1.00 95.94 272 THR A N 1
ATOM 2183 C CA . THR A 1 272 ? -7.386 18.554 24.919 1.00 95.94 272 THR A CA 1
ATOM 2184 C C . THR A 1 272 ? -6.875 17.326 24.172 1.00 95.94 272 THR A C 1
ATOM 2186 O O . THR A 1 272 ? -6.415 16.354 24.772 1.00 95.94 272 THR A O 1
ATOM 2189 N N . LYS A 1 273 ? -6.995 17.328 22.839 1.00 97.50 273 LYS A N 1
ATOM 2190 C CA . LYS A 1 273 ? -6.470 16.233 22.014 1.00 97.50 273 LYS A CA 1
ATOM 2191 C C . LYS A 1 273 ? -4.947 16.243 22.061 1.00 97.50 273 LYS A C 1
ATOM 2193 O O . LYS A 1 273 ? -4.342 17.284 21.848 1.00 97.50 273 LYS A O 1
ATOM 2198 N N . GLU A 1 274 ? -4.356 15.073 22.246 1.00 97.81 274 GLU A N 1
ATOM 2199 C CA . GLU A 1 274 ? -2.932 14.840 22.022 1.00 97.81 274 GLU A CA 1
ATOM 2200 C C . GLU A 1 274 ? -2.714 14.314 20.605 1.00 97.81 274 GLU A C 1
ATOM 2202 O O . GLU A 1 274 ? -1.951 14.877 19.829 1.00 97.81 274 GLU A O 1
ATOM 2207 N N . TYR A 1 275 ? -3.415 13.250 20.223 1.00 98.19 275 TYR A N 1
ATOM 2208 C CA . TYR A 1 275 ? -3.222 12.590 18.935 1.00 98.19 275 TYR A CA 1
ATOM 2209 C C . TYR A 1 275 ? -4.560 12.152 18.361 1.00 98.19 275 TYR A C 1
ATOM 2211 O O . TYR A 1 275 ? -5.417 11.669 19.086 1.00 98.19 275 TYR A O 1
ATOM 2219 N N . GLN A 1 276 ? -4.741 12.281 17.053 1.00 97.44 276 GLN A N 1
ATOM 2220 C CA . GLN A 1 276 ? -5.890 11.741 16.336 1.00 97.44 276 GLN A CA 1
ATOM 2221 C C . GLN A 1 276 ? -5.402 11.060 15.063 1.00 97.44 276 GLN A C 1
ATOM 2223 O O . GLN A 1 276 ? -4.855 11.721 14.176 1.00 97.44 276 GLN A O 1
ATOM 2228 N N . GLY A 1 277 ? -5.616 9.753 14.946 1.00 93.25 277 GLY A N 1
ATOM 2229 C CA . GLY A 1 277 ? -5.074 9.009 13.820 1.00 93.25 277 GLY A CA 1
ATOM 2230 C C . GLY A 1 277 ? -5.268 7.506 13.888 1.00 93.25 277 GLY A C 1
ATOM 2231 O O . GLY A 1 277 ? -6.093 6.990 14.644 1.00 93.25 277 GLY A O 1
ATOM 2232 N N . GLU A 1 278 ? -4.519 6.844 13.019 1.00 91.00 278 GLU A N 1
ATOM 2233 C CA . GLU A 1 278 ? -4.499 5.403 12.820 1.00 91.00 278 GLU A CA 1
ATOM 2234 C C . GLU A 1 278 ? -3.655 4.705 13.913 1.00 91.00 278 GLU A C 1
ATOM 2236 O O . GLU A 1 278 ? -2.667 5.246 14.409 1.00 91.00 278 GLU A O 1
ATOM 2241 N N . TRP A 1 279 ? -4.066 3.503 14.323 1.00 92.38 279 TRP A N 1
ATOM 2242 C CA . TRP A 1 279 ? -3.409 2.713 15.376 1.00 92.38 279 TRP A CA 1
ATOM 2243 C C . TRP A 1 279 ? -3.155 1.290 14.889 1.00 92.38 279 TRP A C 1
ATOM 2245 O O . TRP A 1 279 ? -3.996 0.735 14.185 1.00 92.38 279 TRP A O 1
ATOM 2255 N N . CYS A 1 280 ? -2.015 0.716 15.274 1.00 88.19 280 CYS A N 1
ATOM 2256 C CA . CYS A 1 280 ? -1.658 -0.676 15.001 1.00 88.19 280 CYS A CA 1
ATOM 2257 C C . CYS A 1 280 ? -0.973 -1.266 16.229 1.00 88.19 280 CYS A C 1
ATOM 2259 O O . CYS A 1 280 ? 0.018 -0.696 16.688 1.00 88.19 280 CYS A O 1
ATOM 2261 N N . GLY A 1 281 ? -1.488 -2.365 16.780 1.00 89.38 281 GLY A N 1
ATOM 2262 C CA . GLY A 1 281 ? -0.886 -3.016 17.948 1.00 89.38 281 GLY A CA 1
ATOM 2263 C C . GLY A 1 281 ? -0.690 -2.074 19.145 1.00 89.38 281 GLY A C 1
ATOM 2264 O O . GLY A 1 2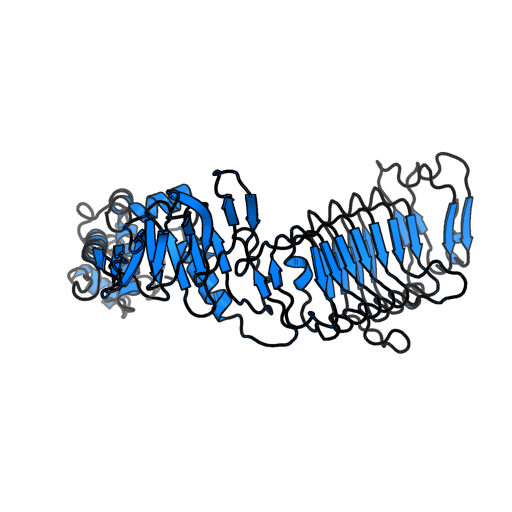81 ? 0.260 -2.231 19.904 1.00 89.38 281 GLY A O 1
ATOM 2265 N N . GLY A 1 282 ? -1.545 -1.055 19.301 1.00 93.56 282 GLY A N 1
ATOM 2266 C CA . GLY A 1 282 ? -1.457 -0.074 20.388 1.00 93.56 282 GLY A CA 1
ATOM 2267 C C . GLY A 1 282 ? -0.490 1.087 20.152 1.00 93.56 282 GLY A C 1
ATOM 2268 O O . GLY A 1 282 ? -0.436 1.989 20.984 1.00 93.56 282 GLY A O 1
ATOM 2269 N N . GLN A 1 283 ? 0.216 1.119 19.022 1.00 92.62 283 GLN A N 1
ATOM 2270 C CA . GLN A 1 283 ? 1.158 2.183 18.665 1.00 92.62 283 GLN A CA 1
ATOM 2271 C C . GLN A 1 283 ? 0.548 3.140 17.636 1.00 92.62 283 GLN A C 1
ATOM 2273 O O . GLN A 1 283 ? -0.276 2.732 16.807 1.00 92.62 283 GLN A O 1
ATOM 2278 N N . ARG A 1 284 ? 0.974 4.413 17.644 1.00 92.06 284 ARG A N 1
ATOM 2279 C CA . ARG A 1 284 ? 0.591 5.370 16.591 1.00 92.06 284 ARG A CA 1
ATOM 2280 C C . ARG A 1 284 ? 1.124 4.872 15.254 1.00 92.06 284 ARG A C 1
ATOM 2282 O O . ARG A 1 284 ? 2.322 4.610 15.106 1.00 92.06 284 ARG A O 1
ATOM 2289 N N . TRP A 1 285 ? 0.235 4.780 14.275 1.00 86.19 285 TRP A N 1
ATOM 2290 C CA . TRP A 1 285 ? 0.525 4.198 12.971 1.00 86.19 285 TRP A CA 1
ATOM 2291 C C . TRP A 1 285 ? -0.129 5.005 11.854 1.00 86.19 285 TRP A C 1
ATOM 2293 O O . TRP A 1 285 ? -0.969 5.864 12.107 1.00 86.19 285 TRP A O 1
ATOM 2303 N N . GLY A 1 286 ? 0.251 4.738 10.605 1.00 79.00 286 GLY A N 1
ATOM 2304 C CA . GLY A 1 286 ? -0.455 5.240 9.429 1.00 79.00 286 GLY A CA 1
ATOM 2305 C C . GLY A 1 286 ? -0.638 6.761 9.448 1.00 79.00 286 GLY A C 1
ATOM 2306 O O . GLY A 1 286 ? 0.252 7.489 9.867 1.00 79.00 286 GLY A O 1
ATOM 2307 N N . ARG A 1 287 ? -1.759 7.298 8.967 1.00 83.69 287 ARG A N 1
ATOM 2308 C CA . ARG A 1 287 ? -2.018 8.751 9.044 1.00 83.69 287 ARG A CA 1
ATOM 2309 C C . ARG A 1 287 ? -2.436 9.181 10.449 1.00 83.69 287 ARG A C 1
ATOM 2311 O O . ARG A 1 287 ? -3.388 8.643 11.006 1.00 83.69 287 ARG A O 1
ATOM 2318 N N . GLY A 1 288 ? -1.830 10.258 10.946 1.00 90.50 288 GLY A N 1
ATOM 2319 C CA . GLY A 1 288 ? -2.231 10.868 12.210 1.00 90.50 288 GLY A CA 1
ATOM 2320 C C . GLY A 1 288 ? -1.776 12.312 12.379 1.00 90.50 288 GLY A C 1
ATOM 2321 O O . GLY A 1 288 ? -0.796 12.759 11.774 1.00 90.50 288 GLY A O 1
ATOM 2322 N N . THR A 1 289 ? -2.499 13.026 13.233 1.00 96.25 289 THR A N 1
ATOM 2323 C CA . THR A 1 289 ? -2.215 14.404 13.632 1.00 96.25 289 THR A CA 1
ATOM 2324 C C . THR A 1 289 ? -1.941 14.440 15.128 1.00 96.25 289 THR A C 1
ATOM 2326 O O . THR A 1 289 ? -2.771 13.995 15.917 1.00 96.25 289 THR A O 1
ATOM 2329 N N . HIS A 1 290 ? -0.781 14.967 15.504 1.00 97.62 290 HIS A N 1
ATOM 2330 C CA . HIS A 1 290 ? -0.386 15.251 16.878 1.00 97.62 290 HIS A CA 1
ATOM 2331 C C . HIS A 1 290 ? -0.530 16.749 17.147 1.00 97.62 290 HIS A C 1
ATOM 2333 O O . HIS A 1 290 ? -0.176 17.586 16.309 1.00 97.62 290 HIS A O 1
ATOM 2339 N N . PHE A 1 291 ? -1.088 17.069 18.304 1.00 97.56 291 PHE A N 1
ATOM 2340 C CA . PHE A 1 291 ? -1.381 18.416 18.758 1.00 97.56 291 PHE A CA 1
ATOM 2341 C C . PHE A 1 291 ? -0.515 18.727 19.974 1.00 97.56 291 PHE A C 1
ATOM 2343 O O . PHE A 1 291 ? -0.240 17.855 20.797 1.00 97.56 291 PHE A O 1
ATOM 2350 N N . ASP A 1 292 ? -0.080 19.977 20.089 1.00 95.88 292 ASP A N 1
ATOM 2351 C CA . ASP A 1 292 ? 0.532 20.457 21.316 1.00 95.88 292 ASP A CA 1
ATOM 2352 C C . ASP A 1 292 ? -0.527 20.721 22.399 1.00 95.88 292 ASP A C 1
ATOM 2354 O O . ASP A 1 292 ? -1.739 20.680 22.175 1.00 95.88 292 ASP A O 1
ATOM 2358 N N . ARG A 1 293 ? -0.058 21.044 23.606 1.00 96.50 293 ARG A N 1
ATOM 2359 C CA . ARG A 1 293 ? -0.921 21.335 24.760 1.00 96.50 293 ARG A CA 1
ATOM 2360 C C . ARG A 1 293 ? -1.755 22.617 24.608 1.00 96.50 293 ARG A C 1
ATOM 2362 O O . ARG A 1 293 ? -2.587 22.893 25.462 1.00 96.50 293 ARG A O 1
ATOM 2369 N N . SER A 1 294 ? -1.532 23.403 23.552 1.00 94.75 294 SER A N 1
ATOM 2370 C CA . SER A 1 294 ? -2.314 24.591 23.180 1.00 94.75 294 SER A CA 1
ATOM 2371 C C . SER A 1 294 ? -3.270 24.320 22.007 1.00 94.75 294 SER A C 1
ATOM 2373 O O . SER A 1 294 ? -3.740 25.270 21.382 1.00 94.75 294 SER A O 1
ATOM 2375 N N . GLU A 1 295 ? -3.527 23.046 21.682 1.00 93.31 295 GLU A N 1
ATOM 2376 C CA . GLU A 1 295 ? -4.365 22.584 20.563 1.00 93.31 295 GLU A CA 1
ATOM 2377 C C . GLU A 1 295 ? -3.849 22.952 19.163 1.00 93.31 295 GLU A C 1
ATOM 2379 O O . GLU A 1 295 ? -4.561 22.800 18.164 1.00 93.31 295 GLU A O 1
ATOM 2384 N N . LYS A 1 296 ? -2.598 23.406 19.036 1.00 96.88 296 LYS A N 1
ATOM 2385 C CA . LYS A 1 296 ? -2.005 23.654 17.720 1.00 96.88 296 LYS A CA 1
ATOM 2386 C C . LYS A 1 296 ? -1.463 22.355 17.150 1.00 96.88 296 LYS A C 1
ATOM 2388 O O . LYS A 1 296 ? -0.940 21.509 17.867 1.00 96.88 296 LYS A O 1
ATOM 2393 N N . VAL A 1 297 ? -1.559 22.204 15.832 1.00 97.56 297 VAL A N 1
ATOM 2394 C CA . VAL A 1 297 ? -0.995 21.046 15.129 1.00 97.56 297 VAL A CA 1
ATOM 2395 C C . VAL A 1 297 ? 0.529 21.084 15.247 1.00 97.56 297 VAL A C 1
ATOM 2397 O O . VAL A 1 297 ? 1.178 21.913 14.611 1.00 97.56 297 VAL A O 1
ATOM 2400 N N . ALA A 1 298 ? 1.086 20.174 16.043 1.00 96.38 298 ALA A N 1
ATOM 2401 C CA . ALA A 1 298 ? 2.525 19.984 16.183 1.00 96.38 298 ALA A CA 1
ATOM 2402 C C . ALA A 1 298 ? 3.082 19.154 15.016 1.00 96.38 298 ALA A C 1
ATOM 2404 O O . ALA A 1 298 ? 4.150 19.451 14.482 1.00 96.38 298 ALA A O 1
ATOM 2405 N N . TYR A 1 299 ? 2.331 18.139 14.576 1.00 94.44 299 TYR A N 1
ATOM 2406 C CA . TYR A 1 299 ? 2.672 17.316 13.419 1.00 94.44 299 TYR A CA 1
ATOM 2407 C C . TYR A 1 299 ? 1.415 16.758 12.751 1.00 94.44 299 TYR A C 1
ATOM 2409 O O . TYR A 1 299 ? 0.487 16.316 13.419 1.00 94.44 299 TYR A O 1
ATOM 2417 N N . SER A 1 300 ? 1.392 16.717 11.420 1.00 92.00 300 SER A N 1
ATOM 2418 C CA . SER A 1 300 ? 0.376 15.985 10.659 1.00 92.00 300 SER A CA 1
ATOM 2419 C C . SER A 1 300 ? 1.055 15.235 9.522 1.00 92.00 300 SER A C 1
ATOM 2421 O O . SER A 1 300 ? 1.689 15.836 8.652 1.00 92.00 300 SER A O 1
ATOM 2423 N N . GLY A 1 301 ? 0.973 13.909 9.551 1.00 84.06 301 GLY A N 1
ATOM 2424 C CA . GLY A 1 301 ? 1.741 13.073 8.640 1.00 84.06 301 GLY A CA 1
ATOM 2425 C C . GLY A 1 301 ? 1.540 11.588 8.883 1.00 84.06 301 GLY A C 1
ATOM 2426 O O . GLY A 1 301 ? 0.469 11.162 9.315 1.00 84.06 301 GLY A O 1
ATOM 2427 N N . VAL A 1 302 ? 2.552 10.797 8.525 1.00 80.31 302 VAL A N 1
ATOM 2428 C CA . VAL A 1 302 ? 2.512 9.340 8.682 1.00 80.31 302 VAL A CA 1
ATOM 2429 C C . VAL A 1 302 ? 3.328 8.931 9.900 1.00 80.31 302 VAL A C 1
ATOM 2431 O O . VAL A 1 302 ? 4.408 9.470 10.114 1.00 80.31 302 VAL A O 1
ATOM 2434 N N . TRP A 1 303 ? 2.804 7.990 10.671 1.00 84.50 303 TRP A N 1
ATOM 2435 C CA . TRP A 1 303 ? 3.371 7.430 11.885 1.00 84.50 303 TRP A CA 1
ATOM 2436 C C . TRP A 1 303 ? 3.713 5.957 11.680 1.00 84.50 303 TRP A C 1
ATOM 2438 O O . TRP A 1 303 ? 3.042 5.250 10.928 1.00 84.50 303 TRP A O 1
ATOM 2448 N N . ILE A 1 304 ? 4.768 5.511 12.346 1.00 78.94 304 ILE A N 1
ATOM 2449 C CA . ILE A 1 304 ? 5.258 4.135 12.351 1.00 78.94 304 ILE A CA 1
ATOM 2450 C C . ILE A 1 304 ? 5.801 3.893 13.750 1.00 78.94 304 ILE A C 1
ATOM 2452 O O . ILE A 1 304 ? 6.742 4.587 14.130 1.00 78.94 304 ILE A O 1
ATOM 2456 N N . ARG A 1 305 ? 5.228 2.953 14.511 1.00 83.38 305 ARG A N 1
ATOM 2457 C CA . ARG A 1 305 ? 5.727 2.593 15.853 1.00 83.38 305 ARG A CA 1
ATOM 2458 C C . ARG A 1 305 ? 6.010 3.828 16.723 1.00 83.38 305 ARG A C 1
ATOM 2460 O O . ARG A 1 305 ? 7.107 3.991 17.246 1.00 83.38 305 ARG A O 1
ATOM 2467 N N . ASP A 1 306 ? 5.046 4.751 16.793 1.00 90.19 306 ASP A N 1
ATOM 2468 C CA . ASP A 1 306 ? 5.157 6.010 17.549 1.00 90.19 306 ASP A CA 1
ATOM 2469 C C . ASP A 1 306 ? 6.178 7.046 17.042 1.00 90.19 306 ASP A C 1
ATOM 2471 O O . ASP A 1 306 ? 6.289 8.130 17.619 1.00 90.19 306 ASP A O 1
ATOM 2475 N N . ALA A 1 307 ? 6.854 6.782 15.923 1.00 87.62 307 ALA A N 1
ATOM 2476 C CA . ALA A 1 307 ? 7.759 7.706 15.252 1.00 87.62 307 ALA A CA 1
ATOM 2477 C C . ALA A 1 307 ? 7.141 8.304 13.978 1.00 87.62 307 ALA A C 1
ATOM 2479 O O . ALA A 1 307 ? 6.279 7.712 13.328 1.00 87.62 307 ALA A O 1
ATOM 2480 N N . HIS A 1 308 ? 7.611 9.486 13.576 1.00 86.56 308 HIS A N 1
ATOM 2481 C CA . HIS A 1 308 ? 7.237 10.087 12.296 1.00 86.56 308 HIS A CA 1
ATOM 2482 C C . HIS A 1 308 ? 7.918 9.345 11.139 1.00 86.56 308 HIS A C 1
ATOM 2484 O O . HIS A 1 308 ? 9.141 9.188 11.121 1.00 86.56 308 HIS A O 1
ATOM 2490 N N . ALA A 1 309 ? 7.141 8.955 10.130 1.00 77.62 309 ALA A N 1
ATOM 2491 C CA . ALA A 1 309 ? 7.658 8.325 8.927 1.00 77.62 309 ALA A CA 1
ATOM 2492 C C . ALA A 1 309 ? 8.632 9.262 8.205 1.00 77.62 309 ALA A C 1
ATOM 2494 O O . ALA A 1 309 ? 8.316 10.419 7.891 1.00 77.62 309 ALA A O 1
ATOM 2495 N N . LYS A 1 310 ? 9.826 8.747 7.916 1.00 80.12 310 LYS A N 1
ATOM 2496 C CA . LYS A 1 310 ? 10.865 9.503 7.224 1.00 80.12 310 LYS A CA 1
ATOM 2497 C C . LYS A 1 310 ? 10.574 9.521 5.725 1.00 80.12 310 LYS A C 1
ATOM 2499 O O . LYS A 1 310 ? 10.335 8.487 5.112 1.00 80.12 310 LYS A O 1
ATOM 2504 N N . ARG A 1 311 ? 10.640 10.709 5.120 1.00 84.25 311 ARG A N 1
ATOM 2505 C CA . ARG A 1 311 ? 10.584 10.869 3.653 1.00 84.25 311 ARG A CA 1
ATOM 2506 C C . ARG A 1 311 ? 11.915 10.549 2.981 1.00 84.25 311 ARG A C 1
ATOM 2508 O O . ARG A 1 311 ? 11.930 10.214 1.803 1.00 84.25 311 ARG A O 1
ATOM 2515 N N . LYS A 1 312 ? 13.012 10.659 3.733 1.00 89.25 312 LYS A N 1
ATOM 2516 C CA . LYS A 1 312 ? 14.351 10.246 3.326 1.00 89.25 312 LYS A CA 1
ATOM 2517 C C . LYS A 1 312 ? 14.766 9.029 4.145 1.00 89.25 312 LYS A C 1
ATOM 2519 O O . LYS A 1 312 ? 14.815 9.114 5.372 1.00 89.25 312 LYS A O 1
ATOM 2524 N N . VAL A 1 313 ? 15.073 7.934 3.467 1.00 86.81 313 VAL A N 1
ATOM 2525 C CA . VAL A 1 313 ? 15.633 6.722 4.067 1.00 86.81 313 VAL A CA 1
ATOM 2526 C C . VAL A 1 313 ? 17.080 6.604 3.619 1.00 86.81 313 VAL A C 1
ATOM 2528 O O . VAL A 1 313 ? 17.374 6.766 2.438 1.00 86.81 313 VAL A O 1
ATOM 2531 N N . VAL A 1 314 ? 17.970 6.364 4.580 1.00 90.25 314 VAL A N 1
ATOM 2532 C CA . VAL A 1 314 ? 19.392 6.116 4.334 1.00 90.25 314 VAL A CA 1
ATOM 2533 C C . VAL A 1 314 ? 19.703 4.714 4.833 1.00 90.25 314 VAL A C 1
ATOM 2535 O O . VAL A 1 314 ? 19.574 4.458 6.031 1.00 90.25 314 VAL A O 1
ATOM 2538 N N . ILE A 1 315 ? 20.080 3.826 3.921 1.00 88.75 315 ILE A N 1
ATOM 2539 C CA . ILE A 1 315 ? 20.553 2.481 4.234 1.00 88.75 315 ILE A CA 1
ATOM 2540 C C . ILE A 1 315 ? 22.062 2.544 4.452 1.00 88.75 315 ILE A C 1
ATOM 2542 O O . ILE A 1 315 ? 22.790 3.068 3.608 1.00 88.75 315 ILE A O 1
ATOM 2546 N N . THR A 1 316 ? 22.516 2.020 5.579 1.00 89.69 316 THR A N 1
ATOM 2547 C CA . THR A 1 316 ? 23.918 1.908 5.982 1.00 89.69 316 THR A CA 1
ATOM 2548 C C . THR A 1 316 ? 24.206 0.462 6.371 1.00 89.69 316 THR A C 1
ATOM 2550 O O . THR A 1 316 ? 23.287 -0.298 6.670 1.00 89.69 316 THR A O 1
ATOM 2553 N N . ALA A 1 317 ? 25.482 0.086 6.447 1.00 85.81 317 ALA A N 1
ATOM 2554 C CA . ALA A 1 317 ? 25.871 -1.251 6.902 1.00 85.81 317 ALA A CA 1
ATOM 2555 C C . ALA A 1 317 ? 25.383 -1.569 8.333 1.00 85.81 317 ALA A C 1
ATOM 2557 O O . ALA A 1 317 ? 25.251 -2.730 8.699 1.00 85.81 317 ALA A O 1
ATOM 2558 N N . GLU A 1 318 ? 25.114 -0.543 9.147 1.00 82.88 318 GLU A N 1
ATOM 2559 C CA . GLU A 1 318 ? 24.620 -0.701 10.519 1.00 82.88 318 GLU A CA 1
ATOM 2560 C C . GLU A 1 318 ? 23.116 -0.981 10.579 1.00 82.88 318 GLU A C 1
ATOM 2562 O O . GLU A 1 318 ? 22.659 -1.601 11.533 1.00 82.88 318 GLU A O 1
ATOM 2567 N N . ASN A 1 319 ? 22.341 -0.504 9.597 1.00 80.38 319 ASN A N 1
ATOM 2568 C CA . ASN A 1 319 ? 20.882 -0.593 9.628 1.00 80.38 319 ASN A CA 1
ATOM 2569 C C . ASN A 1 319 ? 20.279 -1.464 8.523 1.00 80.38 319 ASN A C 1
ATOM 2571 O O . ASN A 1 319 ? 19.077 -1.696 8.571 1.00 80.38 319 ASN A O 1
ATOM 2575 N N . GLU A 1 320 ? 21.067 -1.953 7.557 1.00 75.12 320 GLU A N 1
ATOM 2576 C CA . GLU A 1 320 ? 20.568 -2.676 6.377 1.00 75.12 320 GLU A CA 1
ATOM 2577 C C . GLU A 1 320 ? 19.740 -3.928 6.702 1.00 75.12 320 GLU A C 1
ATOM 2579 O O . GLU A 1 320 ? 18.967 -4.372 5.861 1.00 75.12 320 GLU A O 1
ATOM 2584 N N . SER A 1 321 ? 19.853 -4.469 7.918 1.00 68.75 321 SER A N 1
ATOM 2585 C CA . SER A 1 321 ? 19.066 -5.601 8.415 1.00 68.75 321 SER A CA 1
ATOM 2586 C C . SER A 1 321 ? 17.794 -5.222 9.181 1.00 68.75 321 SER A C 1
ATOM 2588 O O . SER A 1 321 ? 17.117 -6.118 9.672 1.00 68.75 321 SER A O 1
ATOM 2590 N N . GLU A 1 322 ? 17.490 -3.935 9.357 1.00 68.25 322 GLU A N 1
ATOM 2591 C CA . GLU A 1 322 ? 16.338 -3.447 10.137 1.00 68.25 322 GLU A CA 1
ATOM 2592 C C . GLU A 1 322 ? 15.656 -2.228 9.483 1.00 68.25 322 GLU A C 1
ATOM 2594 O O . GLU A 1 322 ? 14.923 -1.480 10.135 1.00 68.25 322 GLU A O 1
ATOM 2599 N N . VAL A 1 323 ? 15.912 -1.960 8.197 1.00 68.31 323 VAL A N 1
ATOM 2600 C CA . VAL A 1 323 ? 15.385 -0.754 7.547 1.00 68.31 323 VAL A CA 1
ATOM 2601 C C . VAL A 1 323 ? 13.876 -0.860 7.338 1.00 68.31 323 VAL A C 1
ATOM 2603 O O . VAL A 1 323 ? 13.381 -1.652 6.545 1.00 68.31 323 VAL A O 1
ATOM 2606 N N . GLU A 1 324 ? 13.121 0.025 7.976 1.00 65.69 324 GLU A N 1
ATOM 2607 C CA . GLU A 1 324 ? 11.677 0.121 7.770 1.00 65.69 324 GLU A CA 1
ATOM 2608 C C . GLU A 1 324 ? 11.336 1.141 6.668 1.00 65.69 324 GLU A C 1
ATOM 2610 O O . GLU A 1 324 ? 11.764 2.300 6.691 1.00 65.69 324 GLU A O 1
ATOM 2615 N N . PHE A 1 325 ? 10.510 0.724 5.708 1.00 61.47 325 PHE A N 1
ATOM 2616 C CA . PHE A 1 325 ? 10.025 1.535 4.597 1.00 61.47 325 PHE A CA 1
ATOM 2617 C C . PHE A 1 325 ? 8.548 1.845 4.768 1.00 61.47 325 PHE A C 1
ATOM 2619 O O . PHE A 1 325 ? 7.716 0.962 4.965 1.00 61.47 325 PHE A O 1
ATOM 2626 N N . CYS A 1 326 ? 8.184 3.109 4.567 1.00 67.44 326 CYS A N 1
ATOM 2627 C CA . CYS A 1 326 ? 6.814 3.438 4.199 1.00 67.44 326 CYS A CA 1
ATOM 2628 C C . CYS A 1 326 ? 6.721 3.647 2.696 1.00 67.44 326 CYS A C 1
ATOM 2630 O O . CYS A 1 326 ? 7.644 4.154 2.063 1.00 67.44 326 CYS A O 1
ATOM 2632 N N . ASN A 1 327 ? 5.561 3.361 2.118 1.00 65.88 327 ASN A N 1
ATOM 2633 C CA . ASN A 1 327 ? 5.339 3.633 0.702 1.00 65.88 327 ASN A CA 1
ATOM 2634 C C . ASN A 1 327 ? 5.395 5.132 0.326 1.00 65.88 327 ASN A C 1
ATOM 2636 O O . ASN A 1 327 ? 5.244 5.451 -0.844 1.00 65.88 327 ASN A O 1
ATOM 2640 N N . LYS A 1 328 ? 5.616 6.053 1.280 1.00 72.62 328 LYS A N 1
ATOM 2641 C CA . LYS A 1 328 ? 5.762 7.506 1.065 1.00 72.62 328 LYS A CA 1
ATOM 2642 C C . LYS A 1 328 ? 7.211 8.005 1.060 1.00 72.62 328 LYS A C 1
ATOM 2644 O O . LYS A 1 328 ? 7.431 9.211 1.185 1.00 72.62 328 LYS A O 1
ATOM 2649 N N . VAL A 1 329 ? 8.194 7.112 0.971 1.00 82.06 329 VAL A N 1
ATOM 2650 C CA . VAL A 1 329 ? 9.596 7.518 0.817 1.00 82.06 329 VAL A CA 1
ATOM 2651 C C . VAL A 1 329 ? 9.749 8.307 -0.485 1.00 82.06 329 VAL A C 1
ATOM 2653 O O . VAL A 1 329 ? 9.352 7.849 -1.551 1.00 82.06 329 VAL A O 1
ATOM 2656 N N . GLU A 1 330 ? 10.313 9.508 -0.374 1.00 89.56 330 GLU A N 1
ATOM 2657 C CA . GLU A 1 330 ? 10.609 10.406 -1.493 1.00 89.56 330 GLU A CA 1
ATOM 2658 C C . GLU A 1 330 ? 12.094 10.331 -1.887 1.00 89.56 330 GLU A C 1
ATOM 2660 O O . GLU A 1 330 ? 12.436 10.581 -3.038 1.00 89.56 330 GLU A O 1
ATOM 2665 N N . CYS A 1 331 ? 12.987 9.965 -0.965 1.00 92.44 331 CYS A N 1
ATOM 2666 C CA . CYS A 1 331 ? 14.416 9.811 -1.231 1.00 92.44 331 CYS A CA 1
ATOM 2667 C C . CYS A 1 331 ? 14.933 8.524 -0.586 1.00 92.44 331 CYS A C 1
ATOM 2669 O O . CYS A 1 331 ? 14.848 8.365 0.634 1.00 92.44 331 CYS A O 1
ATOM 2671 N N . LEU A 1 332 ? 15.472 7.626 -1.407 1.00 91.81 332 LEU A N 1
ATOM 2672 C CA . LEU A 1 332 ? 16.172 6.429 -0.964 1.00 91.81 332 LEU A CA 1
ATOM 2673 C C . LEU A 1 332 ? 17.658 6.594 -1.265 1.00 91.81 332 LEU A C 1
ATOM 2675 O O . LEU A 1 332 ? 18.059 6.662 -2.427 1.00 91.81 332 LEU A O 1
ATOM 2679 N N . GLU A 1 333 ? 18.457 6.650 -0.210 1.00 94.06 333 GLU A N 1
ATOM 2680 C CA . GLU A 1 333 ? 19.909 6.679 -0.276 1.00 94.06 333 GLU A CA 1
ATOM 2681 C C . GLU A 1 333 ? 20.454 5.366 0.279 1.00 94.06 333 GLU A C 1
ATOM 2683 O O . GLU A 1 333 ? 20.122 4.970 1.390 1.00 94.06 333 GLU A O 1
ATOM 2688 N N . VAL A 1 334 ? 21.285 4.680 -0.489 1.00 93.12 334 VAL A N 1
ATOM 2689 C CA . VAL A 1 334 ? 21.974 3.463 -0.067 1.00 93.12 334 VAL A CA 1
ATOM 2690 C C . VAL A 1 334 ? 23.449 3.791 -0.009 1.00 93.12 334 VAL A C 1
ATOM 2692 O O . VAL A 1 334 ? 24.010 4.227 -1.011 1.00 93.12 334 VAL A O 1
ATOM 2695 N N . GLN A 1 335 ? 24.080 3.632 1.150 1.00 94.62 335 GLN A N 1
ATOM 2696 C CA . GLN A 1 335 ? 25.512 3.865 1.284 1.00 94.62 335 GLN A CA 1
ATOM 2697 C C . GLN A 1 335 ? 26.322 2.797 0.543 1.00 94.62 335 GLN A C 1
ATOM 2699 O O . GLN A 1 335 ? 25.790 1.846 -0.038 1.00 94.62 335 GLN A O 1
ATOM 2704 N N . GLU A 1 336 ? 27.632 3.011 0.484 1.00 94.12 336 GLU A N 1
ATOM 2705 C CA . GLU A 1 336 ? 28.540 2.076 -0.167 1.00 94.12 336 GLU A CA 1
ATOM 2706 C C . GLU A 1 336 ? 28.557 0.708 0.526 1.00 94.12 336 GLU A C 1
ATOM 2708 O O . GLU A 1 336 ? 28.382 0.609 1.739 1.00 94.12 336 GLU A O 1
ATOM 2713 N N . ASN A 1 337 ? 28.784 -0.347 -0.254 1.00 91.25 337 ASN A N 1
ATOM 2714 C CA . ASN A 1 337 ? 28.862 -1.741 0.189 1.00 91.25 337 ASN A CA 1
ATOM 2715 C C . ASN A 1 337 ? 27.592 -2.303 0.859 1.00 91.25 337 ASN A C 1
ATOM 2717 O O . ASN A 1 337 ? 27.666 -3.356 1.491 1.00 91.25 337 ASN A O 1
ATOM 2721 N N . CYS A 1 338 ? 26.438 -1.653 0.697 1.00 89.69 338 CYS A N 1
ATOM 2722 C CA . CYS A 1 338 ? 25.176 -2.058 1.325 1.00 89.69 338 CYS A CA 1
ATOM 2723 C C . CYS A 1 338 ? 24.274 -2.875 0.379 1.00 89.69 338 CYS A C 1
ATOM 2725 O O . CYS A 1 338 ? 24.420 -2.849 -0.849 1.00 89.69 338 CYS A O 1
ATOM 2727 N N . CYS A 1 339 ? 23.299 -3.580 0.955 1.00 84.31 339 CYS A N 1
ATOM 2728 C CA . CYS A 1 339 ? 22.266 -4.354 0.253 1.00 84.31 339 CYS A CA 1
ATOM 2729 C C . CYS A 1 339 ? 22.823 -5.458 -0.663 1.00 84.31 339 CYS A C 1
ATOM 2731 O O . CYS A 1 339 ? 22.214 -5.817 -1.671 1.00 84.31 339 CYS A O 1
ATOM 2733 N N . ASN A 1 340 ? 24.001 -6.005 -0.366 1.00 85.00 340 ASN A N 1
ATOM 2734 C CA . ASN A 1 340 ? 24.687 -6.928 -1.275 1.00 85.00 340 ASN A CA 1
ATOM 2735 C C . ASN A 1 340 ? 24.116 -8.351 -1.293 1.00 85.00 340 ASN A C 1
ATOM 2737 O O . ASN A 1 340 ? 24.367 -9.093 -2.244 1.00 85.00 340 ASN A O 1
ATOM 2741 N N . GLY A 1 341 ? 23.311 -8.714 -0.297 1.00 73.25 341 GLY A N 1
ATOM 2742 C CA . GLY A 1 341 ? 22.609 -9.993 -0.256 1.00 73.25 341 GLY A CA 1
ATOM 2743 C C . GLY A 1 341 ? 21.185 -9.980 -0.836 1.00 73.25 341 GLY A C 1
ATOM 2744 O O . GLY A 1 341 ? 20.519 -11.007 -0.736 1.00 73.25 341 GLY A O 1
ATOM 2745 N N . SER A 1 342 ? 20.738 -8.878 -1.456 1.00 64.06 342 SER A N 1
ATOM 2746 C CA . SER A 1 342 ? 19.375 -8.610 -1.984 1.00 64.06 342 SER A CA 1
ATOM 2747 C C . SER A 1 342 ? 18.919 -9.478 -3.179 1.00 64.06 342 SER A C 1
ATOM 2749 O O . SER A 1 342 ? 18.332 -9.007 -4.159 1.00 64.06 342 SER A O 1
ATOM 2751 N N . LYS A 1 343 ? 19.194 -10.783 -3.142 1.00 65.25 343 LYS A N 1
ATOM 2752 C CA . LYS A 1 343 ? 18.790 -11.725 -4.191 1.00 65.25 343 LYS A CA 1
ATOM 2753 C C . LYS A 1 343 ? 17.269 -11.893 -4.201 1.00 65.25 343 LYS A C 1
ATOM 2755 O O . LYS A 1 343 ? 16.689 -12.323 -3.212 1.00 65.25 343 LYS A O 1
ATOM 2760 N N . GLY A 1 344 ? 16.635 -11.620 -5.343 1.00 58.91 344 GLY A N 1
ATOM 2761 C CA . GLY A 1 344 ? 15.183 -11.778 -5.519 1.00 58.91 344 GLY A CA 1
ATOM 2762 C C . GLY A 1 344 ? 14.330 -10.577 -5.085 1.00 58.91 344 GLY A C 1
ATOM 2763 O O . GLY A 1 344 ? 13.102 -10.651 -5.149 1.00 58.91 344 GLY A O 1
ATOM 2764 N N . GLU A 1 345 ? 14.951 -9.452 -4.715 1.00 65.62 345 GLU A N 1
ATOM 2765 C CA . GLU A 1 345 ? 14.277 -8.203 -4.317 1.00 65.62 345 GLU A CA 1
ATOM 2766 C C . GLU A 1 345 ? 13.980 -7.265 -5.508 1.00 65.62 345 GLU A C 1
ATOM 2768 O O . GLU A 1 345 ? 13.870 -6.049 -5.360 1.00 65.62 345 GLU A O 1
ATOM 2773 N N . GLU A 1 346 ? 13.810 -7.813 -6.717 1.00 68.81 346 GLU A N 1
ATOM 2774 C CA . GLU A 1 346 ? 13.620 -7.056 -7.973 1.00 68.81 346 GLU A CA 1
ATOM 2775 C C . GLU A 1 346 ? 12.445 -6.058 -7.924 1.00 68.81 346 GLU A C 1
ATOM 2777 O O . GLU A 1 346 ? 12.386 -5.099 -8.695 1.00 68.81 346 GLU A O 1
ATOM 2782 N N . LYS A 1 347 ? 11.484 -6.300 -7.027 1.00 65.06 347 LYS A N 1
ATOM 2783 C CA . LYS A 1 347 ? 10.271 -5.496 -6.860 1.00 65.06 347 LYS A CA 1
ATOM 2784 C C . LYS A 1 347 ? 10.405 -4.393 -5.807 1.00 65.06 347 LYS A C 1
ATOM 2786 O O . LYS A 1 347 ? 9.499 -3.569 -5.718 1.00 65.06 347 LYS A O 1
ATOM 2791 N N . LEU A 1 348 ? 11.514 -4.313 -5.064 1.00 71.56 348 LEU A N 1
ATOM 2792 C CA . LEU A 1 348 ? 11.726 -3.315 -4.006 1.00 71.56 348 LEU A CA 1
ATOM 2793 C C . LEU A 1 348 ? 11.389 -1.892 -4.463 1.00 71.56 348 LEU A C 1
ATOM 2795 O O . LEU A 1 348 ? 10.614 -1.188 -3.822 1.00 71.56 348 LEU A O 1
ATOM 2799 N N . LEU A 1 349 ? 11.944 -1.477 -5.602 1.00 75.00 349 LEU A N 1
ATOM 2800 C CA . LEU A 1 349 ? 11.797 -0.108 -6.097 1.00 75.00 349 LEU A CA 1
ATOM 2801 C C . LEU A 1 349 ? 10.358 0.195 -6.542 1.00 75.00 349 LEU A C 1
ATOM 2803 O O . LEU A 1 349 ? 9.889 1.316 -6.358 1.00 75.00 349 LEU A O 1
ATOM 2807 N N . SER A 1 350 ? 9.627 -0.813 -7.033 1.00 69.69 350 SER A N 1
ATOM 2808 C CA . SER A 1 350 ? 8.214 -0.677 -7.425 1.00 69.69 350 SER A CA 1
ATOM 2809 C C . SER A 1 350 ? 7.271 -0.422 -6.241 1.00 69.69 350 SER A C 1
ATOM 2811 O O . SER A 1 350 ? 6.156 0.062 -6.421 1.00 69.69 350 SER A O 1
ATOM 2813 N N . LEU A 1 351 ? 7.726 -0.691 -5.014 1.00 69.06 351 LEU A N 1
ATOM 2814 C CA . LEU A 1 351 ? 6.960 -0.476 -3.783 1.00 69.06 351 LEU A CA 1
ATOM 2815 C C . LEU A 1 351 ? 7.077 0.957 -3.244 1.00 69.06 351 LEU A C 1
ATOM 2817 O O . LEU A 1 351 ? 6.449 1.292 -2.235 1.00 69.06 351 LEU A O 1
ATOM 2821 N N . LEU A 1 352 ? 7.849 1.814 -3.921 1.00 78.06 352 LEU A N 1
ATOM 2822 C CA . LEU A 1 352 ? 8.091 3.206 -3.546 1.00 78.06 352 LEU A CA 1
ATOM 2823 C C . LEU A 1 352 ? 7.492 4.169 -4.595 1.00 78.06 352 LEU A C 1
ATOM 2825 O O . LEU A 1 352 ? 8.227 4.901 -5.258 1.00 78.06 352 LEU A O 1
ATOM 2829 N N . PRO A 1 353 ? 6.154 4.229 -4.749 1.00 74.81 353 PRO A N 1
ATOM 2830 C CA . PRO A 1 353 ? 5.501 4.998 -5.819 1.00 74.81 353 PRO A CA 1
ATOM 2831 C C . PRO A 1 353 ? 5.688 6.522 -5.702 1.00 74.81 353 PRO A C 1
ATOM 2833 O O . PRO A 1 353 ? 5.462 7.268 -6.657 1.00 74.81 353 PRO A O 1
ATOM 2836 N N . PHE A 1 354 ? 6.093 7.009 -4.526 1.00 82.69 354 PHE A N 1
ATOM 2837 C CA . PHE A 1 354 ? 6.377 8.424 -4.273 1.00 82.69 354 PHE A CA 1
ATOM 2838 C C . PHE A 1 354 ? 7.871 8.770 -4.352 1.00 82.69 354 PHE A C 1
ATOM 2840 O O . PHE A 1 354 ? 8.231 9.919 -4.090 1.00 82.69 354 PHE A O 1
ATOM 2847 N N . LEU A 1 355 ? 8.729 7.813 -4.725 1.00 89.38 355 LEU A N 1
ATOM 2848 C CA . LEU A 1 355 ? 10.169 8.024 -4.810 1.00 89.38 355 LEU A CA 1
ATOM 2849 C C . LEU A 1 355 ? 10.492 9.083 -5.868 1.00 89.38 355 LEU A C 1
ATOM 2851 O O . LEU A 1 355 ? 10.108 8.941 -7.026 1.00 89.38 355 LEU A O 1
ATOM 2855 N N . LYS A 1 356 ? 11.214 10.126 -5.460 1.00 93.88 356 LYS A N 1
ATOM 2856 C CA . LYS A 1 356 ? 11.737 11.206 -6.308 1.00 93.88 356 LYS A CA 1
ATOM 2857 C C . LYS A 1 356 ? 13.215 11.028 -6.605 1.00 93.88 356 LYS A C 1
ATOM 2859 O O . LYS A 1 356 ? 13.656 11.302 -7.719 1.00 93.88 356 LYS A O 1
ATOM 2864 N N . GLU A 1 357 ? 13.974 10.545 -5.629 1.00 96.00 357 GLU A N 1
ATOM 2865 C CA . GLU A 1 357 ? 15.417 10.368 -5.749 1.00 96.00 357 GLU A CA 1
ATOM 2866 C C . GLU A 1 357 ? 15.837 8.964 -5.324 1.00 96.00 357 GLU A C 1
ATOM 2868 O O . GLU A 1 357 ? 15.568 8.540 -4.199 1.00 96.00 357 GLU A O 1
ATOM 2873 N N . LEU A 1 358 ? 16.545 8.274 -6.218 1.00 96.19 358 LEU A N 1
ATOM 2874 C CA . LEU A 1 358 ? 17.268 7.043 -5.915 1.00 96.19 358 LEU A CA 1
ATOM 2875 C C . LEU A 1 358 ? 18.769 7.323 -5.994 1.00 96.19 358 LEU A C 1
ATOM 2877 O O . LEU A 1 358 ? 19.280 7.670 -7.060 1.00 96.19 358 LEU A O 1
ATOM 2881 N N . ILE A 1 359 ? 19.467 7.169 -4.872 1.00 96.81 359 ILE A N 1
ATOM 2882 C CA . ILE A 1 359 ? 20.914 7.357 -4.763 1.00 96.81 359 ILE A CA 1
ATOM 2883 C C . ILE A 1 359 ? 21.511 6.061 -4.230 1.00 96.81 359 ILE A C 1
ATOM 2885 O O . ILE A 1 359 ? 21.262 5.677 -3.095 1.00 96.81 359 ILE A O 1
ATOM 2889 N N . VAL A 1 360 ? 22.312 5.387 -5.042 1.00 96.31 360 VAL A N 1
ATOM 2890 C CA . VAL A 1 360 ? 23.007 4.157 -4.667 1.00 96.31 360 VAL A CA 1
ATOM 2891 C C . VAL A 1 360 ? 24.498 4.452 -4.590 1.00 96.31 360 VAL A C 1
ATOM 2893 O O . VAL A 1 360 ? 25.069 4.991 -5.535 1.00 96.31 360 VAL A O 1
ATOM 2896 N N . GLY A 1 361 ? 25.122 4.112 -3.468 1.00 95.31 361 GLY A N 1
ATOM 2897 C CA . GLY A 1 361 ? 26.555 4.217 -3.227 1.00 95.31 361 GLY A CA 1
ATOM 2898 C C . GLY A 1 361 ? 27.356 3.214 -4.051 1.00 95.31 361 GLY A C 1
ATOM 2899 O O . GLY A 1 361 ? 26.808 2.493 -4.883 1.00 95.31 361 GLY A O 1
ATOM 2900 N N . ASN A 1 362 ? 28.670 3.201 -3.852 1.00 94.06 362 ASN A N 1
ATOM 2901 C CA . ASN A 1 362 ? 29.568 2.301 -4.576 1.00 94.06 362 ASN A CA 1
ATOM 2902 C C . ASN A 1 362 ? 29.432 0.858 -4.076 1.00 94.06 362 ASN A C 1
ATOM 2904 O O . ASN A 1 362 ? 29.223 0.645 -2.888 1.00 94.06 362 ASN A O 1
ATOM 2908 N N . GLU A 1 363 ? 29.651 -0.122 -4.951 1.00 92.50 363 GLU A N 1
ATOM 2909 C CA . GLU A 1 363 ? 29.775 -1.541 -4.588 1.00 92.50 363 GLU A CA 1
ATOM 2910 C C . GLU A 1 363 ? 28.537 -2.107 -3.852 1.00 92.50 363 GLU A C 1
ATOM 2912 O O . GLU A 1 363 ? 28.658 -3.008 -3.019 1.00 92.50 363 GLU A O 1
ATOM 2917 N N . SER A 1 364 ? 27.348 -1.575 -4.159 1.00 92.25 364 SER A N 1
ATOM 2918 C CA . SER A 1 364 ? 26.071 -1.918 -3.510 1.00 92.25 364 SER A CA 1
ATOM 2919 C C . SER A 1 364 ? 25.146 -2.726 -4.435 1.00 92.25 364 SER A C 1
ATOM 2921 O O . SER A 1 364 ? 25.282 -2.679 -5.661 1.00 92.25 364 SER A O 1
ATOM 2923 N N . PHE A 1 365 ? 24.175 -3.448 -3.863 1.00 90.19 365 PHE A N 1
ATOM 2924 C CA . PHE A 1 365 ? 23.198 -4.282 -4.592 1.00 90.19 365 PHE A CA 1
ATOM 2925 C C . PHE A 1 365 ? 23.795 -5.357 -5.526 1.00 90.19 365 PHE A C 1
ATOM 2927 O O . PHE A 1 365 ? 23.234 -5.656 -6.581 1.00 90.19 365 PHE A O 1
ATOM 2934 N N . ARG A 1 366 ? 24.926 -5.978 -5.167 1.00 86.81 366 ARG A N 1
ATOM 2935 C CA . ARG A 1 366 ? 25.580 -7.008 -6.007 1.00 86.81 366 ARG A CA 1
ATOM 2936 C C . ARG A 1 366 ? 24.641 -8.161 -6.411 1.00 86.81 366 ARG A C 1
ATOM 2938 O O . ARG A 1 366 ? 24.604 -8.554 -7.578 1.00 86.81 366 ARG A O 1
ATOM 2945 N N . GLY A 1 367 ? 23.822 -8.639 -5.471 1.00 79.44 367 GLY A N 1
ATOM 2946 C CA . GLY A 1 367 ? 22.884 -9.747 -5.674 1.00 79.44 367 GLY A CA 1
ATOM 2947 C C . GLY A 1 367 ? 21.605 -9.436 -6.463 1.00 79.44 367 GLY A C 1
ATOM 2948 O O . GLY A 1 367 ? 20.819 -10.355 -6.674 1.00 79.44 367 GLY A O 1
ATOM 2949 N N . MET A 1 368 ? 21.365 -8.190 -6.887 1.00 85.81 368 MET A N 1
ATOM 2950 C CA . MET A 1 368 ? 20.129 -7.824 -7.586 1.00 85.81 368 MET A CA 1
ATOM 2951 C C . MET A 1 368 ? 20.258 -8.052 -9.098 1.00 85.81 368 MET A C 1
ATOM 2953 O O . MET A 1 368 ? 21.008 -7.353 -9.779 1.00 85.81 368 MET A O 1
ATOM 2957 N N . ASP A 1 369 ? 19.501 -9.020 -9.620 1.00 86.50 369 ASP A N 1
ATOM 2958 C CA . ASP A 1 369 ? 19.578 -9.444 -11.027 1.00 86.50 369 ASP A CA 1
ATOM 2959 C C . ASP A 1 369 ? 18.752 -8.556 -11.963 1.00 86.50 369 ASP A C 1
ATOM 2961 O O . ASP A 1 369 ? 19.126 -8.342 -13.115 1.00 86.50 369 ASP A O 1
ATOM 2965 N N . LYS A 1 370 ? 17.634 -8.003 -11.476 1.00 88.69 370 LYS A N 1
ATOM 2966 C CA . LYS A 1 370 ? 16.790 -7.094 -12.257 1.00 88.69 370 LYS A CA 1
ATOM 2967 C C . LYS A 1 370 ? 16.539 -5.800 -11.511 1.00 88.69 370 LYS A C 1
ATOM 2969 O O . LYS A 1 370 ? 16.037 -5.802 -10.390 1.00 88.69 370 LYS A O 1
ATOM 2974 N N . VAL A 1 371 ? 16.831 -4.693 -12.181 1.00 91.81 371 VAL A N 1
ATOM 2975 C CA . VAL A 1 371 ? 16.578 -3.339 -11.696 1.00 91.81 371 VAL A CA 1
ATOM 2976 C C . VAL A 1 371 ? 15.477 -2.739 -12.557 1.00 91.81 371 VAL A C 1
ATOM 2978 O O . VAL A 1 371 ? 15.716 -2.338 -13.696 1.00 91.81 371 VAL A O 1
ATOM 2981 N N . LYS A 1 372 ? 14.252 -2.717 -12.022 1.00 90.38 372 LYS A N 1
ATOM 2982 C CA . LYS A 1 372 ? 13.057 -2.250 -12.735 1.00 90.38 372 LYS A CA 1
ATOM 2983 C C . LYS A 1 372 ? 12.538 -0.946 -12.139 1.00 90.38 372 LYS A C 1
ATOM 2985 O O . LYS A 1 372 ? 11.883 -0.940 -11.102 1.00 90.38 372 LYS A O 1
ATOM 2990 N N . LEU A 1 373 ? 12.820 0.152 -12.829 1.00 93.12 373 LEU A N 1
ATOM 2991 C CA . LEU A 1 373 ? 12.263 1.479 -12.589 1.00 93.12 373 LEU A CA 1
ATOM 2992 C C . LEU A 1 373 ? 11.183 1.736 -13.643 1.00 93.12 373 LEU A C 1
ATOM 2994 O O . LEU A 1 373 ? 11.444 2.370 -14.664 1.00 93.12 373 LEU A O 1
ATOM 2998 N N . VAL A 1 374 ? 9.998 1.167 -13.425 1.00 90.06 374 VAL A N 1
ATOM 2999 C CA . VAL A 1 374 ? 8.888 1.171 -14.389 1.00 90.06 374 VAL A CA 1
ATOM 3000 C C . VAL A 1 374 ? 7.674 1.855 -13.767 1.00 90.06 374 VAL A C 1
ATOM 3002 O O . VAL A 1 374 ? 7.384 1.593 -12.602 1.00 90.06 374 VAL A O 1
ATOM 3005 N N . GLU A 1 375 ? 6.999 2.730 -14.518 1.00 88.88 375 GLU A N 1
ATOM 3006 C CA . GLU A 1 375 ? 5.802 3.473 -14.069 1.00 88.88 375 GLU A CA 1
ATOM 3007 C C . GLU A 1 375 ? 6.051 4.340 -12.812 1.00 88.88 375 GLU A C 1
ATOM 3009 O O . GLU A 1 375 ? 5.182 4.550 -11.963 1.00 88.88 375 GLU A O 1
ATOM 3014 N N . MET A 1 376 ? 7.269 4.877 -12.674 1.00 87.88 376 MET A N 1
ATOM 3015 C CA . MET A 1 376 ? 7.657 5.694 -11.519 1.00 87.88 376 MET A CA 1
ATOM 3016 C C . MET A 1 376 ? 7.258 7.167 -11.723 1.00 87.88 376 MET A C 1
ATOM 3018 O O . MET A 1 376 ? 8.074 8.018 -12.082 1.00 87.88 376 MET A O 1
ATOM 3022 N N . GLU A 1 377 ? 5.990 7.482 -11.449 1.00 88.06 377 GLU A N 1
ATOM 3023 C CA . GLU A 1 377 ? 5.345 8.794 -11.674 1.00 88.06 377 GLU A CA 1
ATOM 3024 C C . GLU A 1 377 ? 6.035 10.001 -11.010 1.00 88.06 377 GLU A C 1
ATOM 3026 O O . GLU A 1 377 ? 5.908 11.150 -11.450 1.00 88.06 377 GLU A O 1
ATOM 3031 N N . ASN A 1 378 ? 6.744 9.767 -9.906 1.00 90.50 378 ASN A N 1
ATOM 3032 C CA . ASN A 1 378 ? 7.379 10.821 -9.116 1.00 90.50 378 ASN A CA 1
ATOM 3033 C C . ASN A 1 378 ? 8.902 10.843 -9.234 1.00 90.50 378 ASN A C 1
ATOM 3035 O O . ASN A 1 378 ? 9.502 11.790 -8.738 1.00 90.50 378 ASN A O 1
ATOM 3039 N N . LEU A 1 379 ? 9.521 9.861 -9.896 1.00 95.75 379 LEU A N 1
ATOM 3040 C CA . LEU A 1 379 ? 10.974 9.740 -9.937 1.00 95.75 379 LEU A CA 1
ATOM 3041 C C . LEU A 1 379 ? 11.573 10.850 -10.802 1.00 95.75 379 LEU A C 1
ATOM 3043 O O . LEU A 1 379 ? 11.219 11.005 -11.967 1.00 95.75 379 LEU A O 1
ATOM 3047 N N . GLU A 1 380 ? 12.483 11.628 -10.226 1.00 96.44 380 GLU A N 1
ATOM 3048 C CA . GLU A 1 380 ? 13.124 12.785 -10.857 1.00 96.44 380 GLU A CA 1
ATOM 3049 C C . GLU A 1 380 ? 14.603 12.521 -11.151 1.00 96.44 380 GLU A C 1
ATOM 3051 O O . GLU A 1 380 ? 15.131 12.990 -12.166 1.00 96.44 380 GLU A O 1
ATOM 3056 N N . ARG A 1 381 ? 15.279 11.756 -10.286 1.00 96.69 381 ARG A N 1
ATOM 3057 C CA . ARG A 1 381 ? 16.729 11.567 -10.350 1.00 96.69 381 ARG A CA 1
ATOM 3058 C C . ARG A 1 381 ? 17.158 10.170 -9.924 1.00 96.69 381 ARG A C 1
ATOM 3060 O O . ARG A 1 381 ? 16.756 9.680 -8.870 1.00 96.69 381 ARG A O 1
ATOM 3067 N N . VAL A 1 382 ? 18.040 9.571 -10.723 1.00 97.44 382 VAL A N 1
ATOM 3068 C CA . VAL A 1 382 ? 18.643 8.263 -10.446 1.00 97.44 382 VAL A CA 1
ATOM 3069 C C . VAL A 1 382 ? 20.158 8.379 -10.518 1.00 97.44 382 VAL A C 1
ATOM 3071 O O . VAL A 1 382 ? 20.717 8.745 -11.555 1.00 97.44 382 VAL A O 1
ATOM 3074 N N . VAL A 1 383 ? 20.828 8.057 -9.415 1.00 96.88 383 VAL A N 1
ATOM 3075 C CA . VAL A 1 383 ? 22.287 8.011 -9.328 1.00 96.88 383 VAL A CA 1
ATOM 3076 C C . VAL A 1 383 ? 22.727 6.681 -8.771 1.00 96.88 383 VAL A C 1
ATOM 3078 O O . VAL A 1 383 ? 22.303 6.276 -7.696 1.00 96.88 383 VAL A O 1
ATOM 3081 N N . ILE A 1 384 ? 23.616 6.029 -9.503 1.00 96.50 384 ILE A N 1
ATOM 3082 C CA . ILE A 1 384 ? 24.172 4.735 -9.156 1.00 96.50 384 ILE A CA 1
ATOM 3083 C C . ILE A 1 384 ? 25.685 4.882 -9.079 1.00 96.50 384 ILE A C 1
ATOM 3085 O O . ILE A 1 384 ? 26.311 5.352 -10.027 1.00 96.50 384 ILE A O 1
ATOM 3089 N N . GLY A 1 385 ? 26.256 4.515 -7.936 1.00 94.31 385 GLY A N 1
ATOM 3090 C CA . GLY A 1 385 ? 27.685 4.551 -7.658 1.00 94.31 385 GLY A CA 1
ATOM 3091 C C . GLY A 1 385 ? 28.464 3.530 -8.475 1.00 94.31 385 GLY A C 1
ATOM 3092 O O . GLY A 1 385 ? 27.901 2.782 -9.273 1.00 94.31 385 GLY A O 1
ATOM 3093 N N . ARG A 1 386 ? 29.784 3.540 -8.302 1.00 92.00 386 ARG A N 1
ATOM 3094 C CA . ARG A 1 386 ? 30.735 2.684 -9.016 1.00 92.00 386 ARG A CA 1
ATOM 3095 C C . ARG A 1 386 ? 30.658 1.238 -8.512 1.00 92.00 386 ARG A C 1
ATOM 3097 O O . ARG A 1 386 ? 30.648 1.028 -7.307 1.00 92.00 386 ARG A O 1
ATOM 3104 N N . GLY A 1 387 ? 30.681 0.257 -9.412 1.00 91.06 387 GLY A N 1
ATOM 3105 C CA . GLY A 1 387 ? 30.704 -1.174 -9.076 1.00 91.06 387 GLY A CA 1
ATOM 3106 C C . GLY A 1 387 ? 29.407 -1.698 -8.453 1.00 91.06 387 GLY A C 1
ATOM 3107 O O . GLY A 1 387 ? 29.410 -2.751 -7.825 1.00 91.06 387 GLY A O 1
ATOM 3108 N N . SER A 1 388 ? 28.304 -0.968 -8.601 1.00 93.25 388 SER A N 1
ATOM 3109 C CA . SER A 1 388 ? 27.002 -1.346 -8.043 1.00 93.25 388 SER A CA 1
ATOM 3110 C C . SER A 1 388 ? 26.210 -2.188 -9.040 1.00 93.25 388 SER A C 1
ATOM 3112 O O . SER A 1 388 ? 26.387 -2.046 -10.251 1.00 93.25 388 SER A O 1
ATOM 3114 N N . PHE A 1 389 ? 25.332 -3.062 -8.547 1.00 92.25 389 PHE A N 1
ATOM 3115 C CA . PHE A 1 389 ? 24.581 -4.005 -9.386 1.00 92.25 389 PHE A CA 1
ATOM 3116 C C . PHE A 1 389 ? 25.497 -4.846 -10.296 1.00 92.25 389 PHE A C 1
ATOM 3118 O O . PHE A 1 389 ? 25.293 -4.924 -11.502 1.00 92.25 389 PHE A O 1
ATOM 3125 N N . THR A 1 390 ? 26.558 -5.433 -9.746 1.00 88.31 390 THR A N 1
ATOM 3126 C CA . THR A 1 390 ? 27.416 -6.400 -10.453 1.00 88.31 390 THR A CA 1
ATOM 3127 C C . THR A 1 390 ? 28.020 -7.366 -9.448 1.00 88.31 390 THR A C 1
ATOM 3129 O O . THR A 1 390 ? 28.451 -6.948 -8.376 1.00 88.31 390 THR A O 1
ATOM 3132 N N . ASN A 1 391 ? 28.077 -8.658 -9.763 1.00 80.12 391 ASN A N 1
ATOM 3133 C CA . ASN A 1 391 ? 28.754 -9.620 -8.887 1.00 80.12 391 ASN A CA 1
ATOM 3134 C C . ASN A 1 391 ? 30.271 -9.639 -9.111 1.00 80.12 391 ASN A C 1
ATOM 3136 O O . ASN A 1 391 ? 31.037 -9.971 -8.204 1.00 80.12 391 ASN A O 1
ATOM 3140 N N . HIS A 1 392 ? 30.712 -9.277 -10.317 1.00 72.69 392 HIS A N 1
ATOM 3141 C CA . HIS A 1 392 ? 32.092 -9.441 -10.760 1.00 72.69 392 HIS A CA 1
ATOM 3142 C C . HIS A 1 392 ? 32.506 -8.280 -11.680 1.00 72.69 392 HIS A C 1
ATOM 3144 O O . HIS A 1 392 ? 32.493 -8.413 -12.903 1.00 72.69 392 HIS A O 1
ATOM 3150 N N . PRO A 1 393 ? 32.942 -7.133 -11.134 1.00 59.53 393 PRO A N 1
ATOM 3151 C CA . PRO A 1 393 ? 33.260 -5.953 -11.940 1.00 59.53 393 PRO A CA 1
ATOM 3152 C C . PRO A 1 393 ? 34.404 -6.160 -12.955 1.00 59.53 393 PRO A C 1
ATOM 3154 O O . PRO A 1 393 ? 34.540 -5.362 -13.877 1.00 59.53 393 PRO A O 1
ATOM 3157 N N . LYS A 1 394 ? 35.249 -7.193 -12.800 1.00 53.53 394 LYS A N 1
ATOM 3158 C CA . LYS A 1 394 ? 36.446 -7.414 -13.641 1.00 53.53 394 LYS A CA 1
ATOM 3159 C C . LYS A 1 394 ? 36.544 -8.788 -14.312 1.00 53.53 394 LYS A C 1
ATOM 3161 O O . LYS A 1 394 ? 37.266 -8.899 -15.292 1.00 53.53 394 LYS A O 1
ATOM 3166 N N . ASP A 1 395 ? 35.793 -9.777 -13.827 1.00 56.75 395 ASP A N 1
ATOM 3167 C CA . ASP A 1 395 ? 35.870 -11.183 -14.267 1.00 56.75 395 ASP A CA 1
ATOM 3168 C C . ASP A 1 395 ? 34.476 -11.785 -14.519 1.00 56.75 395 ASP A C 1
ATOM 3170 O O . ASP A 1 395 ? 34.293 -13.001 -14.504 1.00 56.75 395 ASP A O 1
ATOM 3174 N N . ALA A 1 396 ? 33.462 -10.930 -14.689 1.00 58.41 396 ALA A N 1
ATOM 3175 C CA . ALA A 1 396 ? 32.104 -11.380 -14.952 1.00 58.41 396 ALA A CA 1
ATOM 3176 C C . ALA A 1 396 ? 32.030 -12.199 -16.237 1.00 58.41 396 ALA A C 1
ATOM 3178 O O . ALA A 1 396 ? 32.589 -11.818 -17.264 1.00 58.41 396 ALA A O 1
ATOM 3179 N N . PHE A 1 397 ? 31.257 -13.278 -16.185 1.00 66.25 397 PHE A N 1
ATOM 3180 C CA . PHE A 1 397 ? 30.680 -13.881 -17.373 1.00 66.25 397 PHE A CA 1
ATOM 3181 C C . PHE A 1 397 ? 29.394 -13.134 -17.723 1.00 66.25 397 PHE A C 1
ATOM 3183 O O . PHE A 1 397 ? 28.692 -12.642 -16.838 1.00 66.25 397 PHE A O 1
ATOM 3190 N N . ARG A 1 398 ? 29.078 -13.062 -19.016 1.00 66.44 398 ARG A N 1
ATOM 3191 C CA . ARG A 1 398 ? 27.795 -12.543 -19.491 1.00 66.44 398 ARG A CA 1
ATOM 3192 C C . ARG A 1 398 ? 26.642 -13.305 -18.839 1.00 66.44 398 ARG A C 1
ATOM 3194 O O . ARG A 1 398 ? 26.545 -14.517 -19.024 1.00 66.44 398 ARG A O 1
ATOM 3201 N N . ASP A 1 399 ? 25.728 -12.588 -18.195 1.00 76.94 399 ASP A N 1
ATOM 3202 C CA . ASP A 1 399 ? 24.453 -13.145 -17.755 1.00 76.94 399 ASP A CA 1
ATOM 3203 C C . ASP A 1 399 ? 23.299 -12.475 -18.523 1.00 76.94 399 ASP A C 1
ATOM 3205 O O . ASP A 1 399 ? 22.903 -11.345 -18.218 1.00 76.94 399 ASP A O 1
ATOM 3209 N N . PRO A 1 400 ? 22.742 -13.140 -19.554 1.00 73.81 400 PRO A N 1
ATOM 3210 C CA . PRO A 1 400 ? 21.664 -12.567 -20.351 1.00 73.81 400 PRO A CA 1
ATOM 3211 C C . PRO A 1 400 ? 20.354 -12.392 -19.567 1.00 73.81 400 PRO A C 1
ATOM 3213 O O . PRO A 1 400 ? 19.457 -11.727 -20.076 1.00 73.81 400 PRO A O 1
ATOM 3216 N N . SER A 1 401 ? 20.226 -12.979 -18.369 1.00 84.12 401 SER A N 1
ATOM 3217 C CA . SER A 1 401 ? 19.019 -12.891 -17.538 1.00 84.12 401 SER A CA 1
ATOM 3218 C C . SER A 1 401 ? 18.960 -11.640 -16.654 1.00 84.12 401 SER A C 1
ATOM 3220 O O . SER A 1 401 ? 17.905 -11.339 -16.089 1.00 84.12 401 SER A O 1
ATOM 3222 N N . ARG A 1 402 ? 20.075 -10.905 -16.544 1.00 89.44 402 ARG A N 1
ATOM 3223 C CA . ARG A 1 402 ? 20.177 -9.679 -15.748 1.00 89.44 402 ARG A CA 1
ATOM 3224 C C . ARG A 1 402 ? 19.762 -8.456 -16.561 1.00 89.44 402 ARG A C 1
ATOM 3226 O O . ARG A 1 402 ? 20.262 -8.233 -17.669 1.00 89.44 402 ARG A O 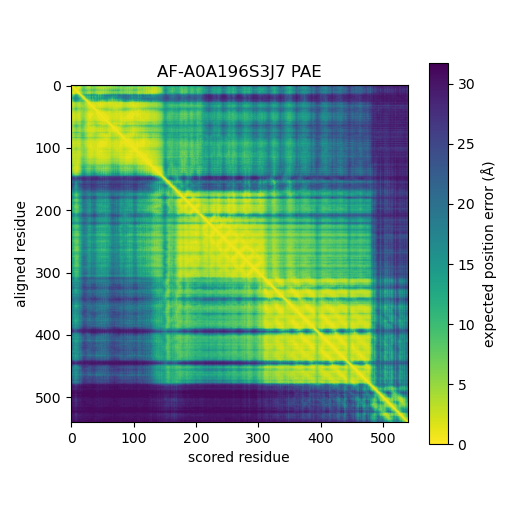1
ATOM 3233 N N . GLU A 1 403 ? 18.868 -7.645 -16.004 1.00 90.06 403 GLU A N 1
ATOM 3234 C CA . GLU A 1 403 ? 18.137 -6.621 -16.758 1.00 90.06 403 GLU A CA 1
ATOM 3235 C C . GLU A 1 403 ? 18.041 -5.276 -16.028 1.00 90.06 403 GLU A C 1
ATOM 3237 O O . GLU A 1 403 ? 17.611 -5.207 -14.876 1.00 90.06 403 GLU A O 1
ATOM 3242 N N . PHE A 1 404 ? 18.360 -4.187 -16.727 1.00 93.62 404 PHE A N 1
ATOM 3243 C CA . PHE A 1 404 ? 18.090 -2.821 -16.281 1.00 93.62 404 PHE A CA 1
ATOM 3244 C C . PHE A 1 404 ? 16.986 -2.195 -17.136 1.00 93.62 404 PHE A C 1
ATOM 3246 O O . PHE A 1 404 ? 17.115 -2.118 -18.359 1.00 93.62 404 PHE A O 1
ATOM 3253 N N . HIS A 1 405 ? 15.931 -1.707 -16.483 1.00 92.81 405 HIS A N 1
ATOM 3254 C CA . HIS A 1 405 ? 14.791 -1.052 -17.122 1.00 92.81 405 HIS A CA 1
ATOM 3255 C C . HIS A 1 405 ? 14.499 0.290 -16.462 1.00 92.81 405 HIS A C 1
ATOM 3257 O O . HIS A 1 405 ? 14.250 0.347 -15.258 1.00 92.81 405 HIS A O 1
ATOM 3263 N N . LEU A 1 406 ? 14.452 1.351 -17.264 1.00 95.12 406 LEU A N 1
ATOM 3264 C CA . LEU A 1 406 ? 13.914 2.656 -16.895 1.00 95.12 406 LEU A CA 1
ATOM 3265 C C . LEU A 1 406 ? 12.798 3.020 -17.883 1.00 95.12 406 LEU A C 1
ATOM 3267 O O . LEU A 1 406 ? 13.082 3.520 -18.974 1.00 95.12 406 LEU A O 1
ATOM 3271 N N . LYS A 1 407 ? 11.541 2.732 -17.525 1.00 90.25 407 LYS A N 1
ATOM 3272 C CA . LYS A 1 407 ? 10.398 2.832 -18.444 1.00 90.25 407 LYS A CA 1
ATOM 3273 C C . LYS A 1 407 ? 9.225 3.613 -17.881 1.00 90.25 407 LYS A C 1
ATOM 3275 O O . LYS A 1 407 ? 8.905 3.479 -16.707 1.00 90.25 407 LYS A O 1
ATOM 3280 N N . ASP A 1 408 ? 8.565 4.390 -18.733 1.00 90.88 408 ASP A N 1
ATOM 3281 C CA . ASP A 1 408 ? 7.306 5.073 -18.398 1.00 90.88 408 ASP A CA 1
ATOM 3282 C C . ASP A 1 408 ? 7.439 5.963 -17.147 1.00 90.88 408 ASP A C 1
ATOM 3284 O O . ASP A 1 408 ? 6.577 6.013 -16.274 1.00 90.88 408 ASP A O 1
ATOM 3288 N N . CYS A 1 409 ? 8.569 6.668 -17.053 1.00 94.00 409 CYS A N 1
ATOM 3289 C CA . CYS A 1 409 ? 8.911 7.535 -15.928 1.00 94.00 409 CYS A CA 1
ATOM 3290 C C . CYS A 1 409 ? 8.834 9.005 -16.376 1.00 94.00 409 CYS A C 1
ATOM 3292 O O . CYS A 1 409 ? 9.826 9.559 -16.864 1.00 94.00 409 CYS A O 1
ATOM 3294 N N . PRO A 1 410 ? 7.681 9.686 -16.231 1.00 92.88 410 PRO A N 1
ATOM 3295 C CA . PRO A 1 410 ? 7.439 10.979 -16.874 1.00 92.88 410 PRO A CA 1
ATOM 3296 C C . PRO A 1 410 ? 8.288 12.129 -16.322 1.00 92.88 410 PRO A C 1
ATOM 3298 O O . PRO A 1 410 ? 8.395 13.169 -16.974 1.00 92.88 410 PRO A O 1
ATOM 3301 N N . ARG A 1 411 ? 8.878 11.974 -15.130 1.00 96.94 411 ARG A N 1
ATOM 3302 C CA . ARG A 1 411 ? 9.557 13.057 -14.404 1.00 96.94 411 ARG A CA 1
ATOM 3303 C C . ARG A 1 411 ? 11.074 12.967 -14.341 1.00 96.94 411 ARG A C 1
ATOM 3305 O O . ARG A 1 411 ? 11.694 13.957 -13.951 1.00 96.94 411 ARG A O 1
ATOM 3312 N N . VAL A 1 412 ? 11.677 11.856 -14.762 1.00 97.31 412 VAL A N 1
ATOM 3313 C CA . VAL A 1 412 ? 13.126 11.667 -14.623 1.00 97.31 412 VAL A CA 1
ATOM 3314 C C . VAL A 1 412 ? 13.857 12.651 -15.529 1.00 97.31 412 VAL A C 1
ATOM 3316 O O . VAL A 1 412 ? 13.573 12.725 -16.720 1.00 97.31 412 VAL A O 1
ATOM 3319 N N . ARG A 1 413 ? 14.804 13.403 -14.962 1.00 90.69 413 ARG A N 1
ATOM 3320 C CA . ARG A 1 413 ? 15.626 14.404 -15.668 1.00 90.69 413 ARG A CA 1
ATOM 3321 C C . ARG A 1 413 ? 17.072 13.967 -15.841 1.00 90.69 413 ARG A C 1
ATOM 3323 O O . ARG A 1 413 ? 17.735 14.390 -16.789 1.00 90.69 413 ARG A O 1
ATOM 3330 N N . GLU A 1 414 ? 17.562 13.131 -14.934 1.00 88.62 414 GLU A N 1
ATOM 3331 C CA . GLU A 1 414 ? 18.962 12.736 -14.860 1.00 88.62 414 GLU A CA 1
ATOM 3332 C C . GLU A 1 414 ? 19.104 11.259 -14.484 1.00 88.62 414 GLU A C 1
ATOM 3334 O O . GLU A 1 414 ? 18.549 10.809 -13.478 1.00 88.62 414 GLU A O 1
ATOM 3339 N N . LEU A 1 415 ? 19.909 10.543 -15.274 1.00 94.81 415 LEU A N 1
ATOM 3340 C CA . LEU A 1 415 ? 20.398 9.202 -14.972 1.00 94.81 415 LEU A CA 1
ATOM 3341 C C . LEU A 1 415 ? 21.930 9.208 -14.970 1.00 94.81 415 LEU A C 1
ATOM 3343 O O . LEU A 1 415 ? 22.557 9.432 -16.009 1.00 94.81 415 LEU A O 1
ATOM 3347 N N . ARG A 1 416 ? 22.538 8.925 -13.814 1.00 90.94 416 ARG A N 1
ATOM 3348 C CA . ARG A 1 416 ? 23.989 8.735 -13.689 1.00 90.94 416 ARG A CA 1
ATOM 3349 C C . ARG A 1 416 ? 24.314 7.337 -13.189 1.00 90.94 416 ARG A C 1
ATOM 3351 O O . ARG A 1 416 ? 23.770 6.905 -12.179 1.00 90.94 416 ARG A O 1
ATOM 3358 N N . ILE A 1 417 ? 25.240 6.668 -13.861 1.00 93.31 417 ILE A N 1
ATOM 3359 C CA . ILE A 1 417 ? 25.733 5.339 -13.509 1.00 93.31 417 ILE A CA 1
ATOM 3360 C C . ILE A 1 417 ? 27.259 5.411 -13.446 1.00 93.31 417 ILE A C 1
ATOM 3362 O O . ILE A 1 417 ? 27.897 5.766 -14.432 1.00 93.31 417 ILE A O 1
ATOM 3366 N N . GLY A 1 418 ? 27.847 5.113 -12.291 1.00 89.50 418 GLY A N 1
ATOM 3367 C CA . GLY A 1 418 ? 29.294 5.083 -12.083 1.00 89.50 418 GLY A CA 1
ATOM 3368 C C . GLY A 1 418 ? 29.953 3.919 -12.817 1.00 89.50 418 GLY A C 1
ATOM 3369 O O . GLY A 1 418 ? 29.282 2.975 -13.232 1.00 89.50 418 GLY A O 1
ATOM 3370 N N . GLY A 1 419 ? 31.276 3.970 -12.989 1.00 84.75 419 GLY A N 1
ATOM 3371 C CA . GLY A 1 419 ? 32.014 2.893 -13.654 1.00 84.75 419 GLY A CA 1
ATOM 3372 C C . GLY A 1 419 ? 31.794 1.519 -13.008 1.00 84.75 419 GLY A C 1
ATOM 3373 O O . GLY A 1 419 ? 31.506 1.407 -11.827 1.00 84.75 419 GLY A O 1
ATOM 3374 N N . TYR A 1 420 ? 31.981 0.456 -13.771 1.00 87.44 420 TYR A N 1
ATOM 3375 C CA . TYR A 1 420 ? 31.906 -0.965 -13.409 1.00 87.44 420 TYR A CA 1
ATOM 3376 C C . TYR A 1 420 ? 30.506 -1.465 -13.043 1.00 87.44 420 TYR A C 1
ATOM 3378 O O . TYR A 1 420 ? 30.292 -2.669 -12.957 1.00 87.44 420 TYR A O 1
ATOM 3386 N N . SER A 1 421 ? 29.545 -0.565 -12.865 1.00 91.12 421 SER A N 1
ATOM 3387 C CA . SER A 1 421 ? 28.172 -0.918 -12.530 1.00 91.12 421 SER A CA 1
ATOM 3388 C C . SER A 1 421 ? 27.474 -1.594 -13.704 1.00 91.12 421 SER A C 1
ATOM 3390 O O . SER A 1 421 ? 27.669 -1.190 -14.857 1.00 91.12 421 SER A O 1
ATOM 3392 N N . PHE A 1 422 ? 26.657 -2.605 -13.410 1.00 91.81 422 PHE A N 1
ATOM 3393 C CA . PHE A 1 422 ? 25.960 -3.418 -14.411 1.00 91.81 422 PHE A CA 1
ATOM 3394 C C . PHE A 1 422 ? 26.885 -4.133 -15.416 1.00 91.81 422 PHE A C 1
ATOM 3396 O O . PHE A 1 422 ? 26.481 -4.390 -16.548 1.00 91.81 422 PHE A O 1
ATOM 3403 N N . SER A 1 423 ? 28.145 -4.423 -15.072 1.00 87.50 423 SER A N 1
ATOM 3404 C CA . SER A 1 423 ? 29.103 -5.017 -16.024 1.00 87.50 423 SER A CA 1
ATOM 3405 C C . SER A 1 423 ? 28.664 -6.383 -16.567 1.00 87.50 423 SER A C 1
ATOM 3407 O O . SER A 1 423 ? 28.957 -6.696 -17.720 1.00 87.50 423 SER A O 1
ATOM 3409 N N . ASP A 1 424 ? 27.947 -7.166 -15.756 1.00 87.19 424 ASP A N 1
ATOM 3410 C CA . ASP A 1 424 ? 27.424 -8.504 -16.052 1.00 87.19 424 ASP A CA 1
ATOM 3411 C C . ASP A 1 424 ? 25.985 -8.509 -16.606 1.00 87.19 424 ASP A C 1
ATOM 3413 O O . ASP A 1 424 ? 25.455 -9.580 -16.902 1.00 87.19 424 ASP A O 1
ATOM 3417 N N . PHE A 1 425 ? 25.357 -7.339 -16.791 1.00 88.69 425 PHE A N 1
ATOM 3418 C CA . PHE A 1 425 ? 23.974 -7.235 -17.270 1.00 88.69 425 PHE A CA 1
ATOM 3419 C C . PHE A 1 425 ? 23.859 -7.447 -18.779 1.00 88.69 425 PHE A C 1
ATOM 3421 O O . PHE A 1 425 ? 24.585 -6.841 -19.567 1.00 88.69 425 PHE A O 1
ATOM 3428 N N . GLY A 1 426 ? 22.882 -8.260 -19.185 1.00 77.69 426 GLY A N 1
ATOM 3429 C CA . GLY A 1 426 ? 22.593 -8.565 -20.584 1.00 77.69 426 GLY A CA 1
ATOM 3430 C C . GLY A 1 426 ? 21.709 -7.537 -21.294 1.00 77.69 426 GLY A C 1
ATOM 3431 O O . GLY A 1 426 ? 21.745 -7.455 -22.528 1.00 77.69 426 GLY A O 1
ATOM 3432 N N . VAL A 1 427 ? 20.915 -6.770 -20.541 1.00 82.25 427 VAL A N 1
ATOM 3433 C CA . VAL A 1 427 ? 19.868 -5.886 -21.074 1.00 82.25 427 VAL A CA 1
ATOM 3434 C C . VAL A 1 427 ? 19.893 -4.518 -20.392 1.00 82.25 427 VAL A C 1
ATOM 3436 O O . VAL A 1 427 ? 19.941 -4.428 -19.164 1.00 82.25 427 VAL A O 1
ATOM 3439 N N . CYS A 1 428 ? 19.809 -3.458 -21.198 1.00 85.19 428 CYS A N 1
ATOM 3440 C CA . CYS A 1 428 ? 19.623 -2.079 -20.754 1.00 85.19 428 CYS A CA 1
ATOM 3441 C C . CYS A 1 428 ? 18.546 -1.399 -21.608 1.00 85.19 428 CYS A C 1
ATOM 3443 O O . CYS A 1 428 ? 18.741 -1.187 -22.806 1.00 85.19 428 CYS A O 1
ATOM 3445 N N . GLU A 1 429 ? 17.407 -1.052 -21.010 1.00 82.44 429 GLU A N 1
ATOM 3446 C CA . GLU A 1 429 ? 16.289 -0.425 -21.719 1.00 82.44 429 GLU A CA 1
ATOM 3447 C C . GLU A 1 429 ? 15.851 0.870 -21.038 1.00 82.44 429 GLU A C 1
ATOM 3449 O O . GLU A 1 429 ? 15.553 0.901 -19.844 1.00 82.44 429 GLU A O 1
ATOM 3454 N N . ILE A 1 430 ? 15.790 1.947 -21.822 1.00 84.62 430 ILE A N 1
ATOM 3455 C CA . ILE A 1 430 ? 15.298 3.259 -21.410 1.00 84.62 430 ILE A CA 1
ATOM 3456 C C . ILE A 1 430 ? 14.232 3.695 -22.413 1.00 84.62 430 ILE A C 1
ATOM 3458 O O . ILE A 1 430 ? 14.532 3.984 -23.575 1.00 84.62 430 ILE A O 1
ATOM 3462 N N . GLU A 1 431 ? 12.977 3.728 -21.978 1.00 81.25 431 GLU A N 1
ATOM 3463 C CA . GLU A 1 431 ? 11.822 3.913 -22.860 1.00 81.25 431 GLU A CA 1
ATOM 3464 C C . GLU A 1 431 ? 10.783 4.846 -22.228 1.00 81.25 431 GLU A C 1
ATOM 3466 O O . GLU A 1 431 ? 10.511 4.764 -21.038 1.00 81.25 431 GLU A O 1
ATOM 3471 N N . ASN A 1 432 ? 10.184 5.743 -23.015 1.00 76.00 432 ASN A N 1
ATOM 3472 C CA . ASN A 1 432 ? 9.099 6.628 -22.560 1.00 76.00 432 ASN A CA 1
ATOM 3473 C C . ASN A 1 432 ? 9.476 7.488 -21.335 1.00 76.00 432 ASN A C 1
ATOM 3475 O O . ASN A 1 432 ? 8.735 7.578 -20.356 1.00 76.00 432 ASN A O 1
ATOM 3479 N N . VAL A 1 433 ? 10.631 8.159 -21.395 1.00 84.81 433 VAL A N 1
ATOM 3480 C CA . VAL A 1 433 ? 11.124 9.059 -20.333 1.00 84.81 433 VAL A CA 1
ATOM 3481 C C . VAL A 1 433 ? 11.214 10.495 -20.880 1.00 84.81 433 VAL A C 1
ATOM 3483 O O . VAL A 1 433 ? 12.295 10.984 -21.223 1.00 84.81 433 VAL A O 1
ATOM 3486 N N . PRO A 1 434 ? 10.074 11.199 -21.028 1.00 77.75 434 PRO A N 1
ATOM 3487 C CA . PRO A 1 434 ? 9.964 12.418 -21.833 1.00 77.75 434 PRO A CA 1
ATOM 3488 C C . PRO A 1 434 ? 10.730 13.632 -21.300 1.00 77.75 434 PRO A C 1
ATOM 3490 O O . PRO A 1 434 ? 10.997 14.563 -22.064 1.00 77.75 434 PRO A O 1
ATOM 3493 N N . LEU A 1 435 ? 11.066 13.660 -20.007 1.00 86.56 435 LEU A N 1
ATOM 3494 C CA . LEU A 1 435 ? 11.797 14.765 -19.380 1.00 86.56 435 LEU A CA 1
ATOM 3495 C C . LEU A 1 435 ? 13.297 14.506 -19.195 1.00 86.56 435 LEU A C 1
ATOM 3497 O O . LEU A 1 435 ? 13.985 15.400 -18.703 1.00 86.56 435 LEU A O 1
ATOM 3501 N N . LEU A 1 436 ? 13.809 13.348 -19.623 1.00 85.44 436 LEU A N 1
ATOM 3502 C CA . LEU A 1 436 ? 15.209 12.976 -19.433 1.00 85.44 436 LEU A CA 1
ATOM 3503 C C . LEU A 1 436 ? 16.119 13.915 -20.225 1.00 85.44 436 LEU A C 1
ATOM 3505 O O . LEU A 1 436 ? 16.033 13.966 -21.447 1.00 85.44 436 LEU A O 1
ATOM 3509 N N . GLU A 1 437 ? 16.989 14.659 -19.541 1.00 76.88 437 GLU A N 1
ATOM 3510 C CA . GLU A 1 437 ? 17.880 15.643 -20.168 1.00 76.88 437 GLU A CA 1
ATOM 3511 C C . GLU A 1 437 ? 19.297 15.101 -20.351 1.00 76.88 437 GLU A C 1
ATOM 3513 O O . GLU A 1 437 ? 19.974 15.448 -21.325 1.00 76.88 437 GLU A O 1
ATOM 3518 N N . SER A 1 438 ? 19.752 14.252 -19.427 1.00 74.75 438 SER A N 1
ATOM 3519 C CA . SER A 1 438 ? 21.105 13.701 -19.455 1.00 74.75 438 SER A CA 1
ATOM 3520 C C . SER A 1 438 ? 21.176 12.254 -18.979 1.00 74.75 438 SER A C 1
ATOM 3522 O O . SER A 1 438 ? 20.539 11.873 -17.995 1.00 74.75 438 SER A O 1
ATOM 3524 N N . VAL A 1 439 ? 21.995 11.474 -19.682 1.00 81.62 439 VAL A N 1
ATOM 3525 C CA . VAL A 1 439 ? 22.401 10.120 -19.307 1.00 81.62 439 VAL A CA 1
ATOM 3526 C C . VAL A 1 439 ? 23.924 10.064 -19.311 1.00 81.62 439 VAL A C 1
ATOM 3528 O O . VAL A 1 439 ? 24.553 10.375 -20.324 1.00 81.62 439 VAL A O 1
ATOM 3531 N N . SER A 1 440 ? 24.519 9.654 -18.193 1.00 76.94 440 SER A N 1
ATOM 3532 C CA . SER A 1 440 ? 25.958 9.400 -18.094 1.00 76.94 440 SER A CA 1
ATOM 3533 C C . SER A 1 440 ? 26.220 8.018 -17.512 1.00 76.94 440 SER A C 1
ATOM 3535 O O . SER A 1 440 ? 25.767 7.737 -16.403 1.00 76.94 440 SER A O 1
ATOM 3537 N N . MET A 1 441 ? 26.976 7.183 -18.221 1.00 80.25 441 MET A N 1
ATOM 3538 C CA . MET A 1 441 ? 27.409 5.872 -17.737 1.00 80.25 441 MET A CA 1
ATOM 3539 C C . MET A 1 441 ? 28.933 5.783 -17.784 1.00 80.25 441 MET A C 1
ATOM 3541 O O . MET A 1 441 ? 29.520 5.890 -18.857 1.00 80.25 441 MET A O 1
ATOM 3545 N N . GLY A 1 442 ? 29.566 5.586 -16.633 1.00 69.81 442 GLY A N 1
ATOM 3546 C CA . GLY A 1 442 ? 31.013 5.560 -16.459 1.00 69.81 442 GLY A CA 1
ATOM 3547 C C . GLY A 1 442 ? 31.585 6.840 -15.851 1.00 69.81 442 GLY A C 1
ATOM 3548 O O . GLY A 1 442 ? 30.973 7.909 -15.874 1.00 69.81 442 GLY A O 1
ATOM 3549 N N . ASP A 1 443 ? 32.790 6.723 -15.293 1.00 60.84 443 ASP A N 1
ATOM 3550 C CA . ASP A 1 443 ? 33.499 7.848 -14.686 1.00 60.84 443 ASP A CA 1
ATOM 3551 C C . ASP A 1 443 ? 34.141 8.720 -15.778 1.00 60.84 443 ASP A C 1
ATOM 3553 O O . ASP A 1 443 ? 34.922 8.241 -16.595 1.00 60.84 443 ASP A O 1
ATOM 3557 N N . LEU A 1 444 ? 33.856 10.025 -15.766 1.00 51.00 444 LEU A N 1
ATOM 3558 C CA . LEU A 1 444 ? 34.387 11.012 -16.725 1.00 51.00 444 LEU A CA 1
ATOM 3559 C C . LEU A 1 444 ? 35.871 11.376 -16.512 1.00 51.00 444 LEU A C 1
ATOM 3561 O O . LEU A 1 444 ? 36.379 12.302 -17.141 1.00 51.00 444 LEU A O 1
ATOM 3565 N N . LYS A 1 445 ? 36.566 10.697 -15.593 1.00 49.81 445 LYS A N 1
ATOM 3566 C CA . LYS A 1 445 ? 37.985 10.946 -15.319 1.00 49.81 445 LYS A CA 1
ATOM 3567 C C . LYS A 1 445 ? 38.834 10.222 -16.368 1.00 49.81 445 LYS A C 1
ATOM 3569 O O . LYS A 1 445 ? 38.658 9.025 -16.585 1.00 49.81 445 LYS A O 1
ATOM 3574 N N . GLU A 1 446 ? 39.744 10.952 -17.013 1.00 41.97 446 GLU A N 1
ATOM 3575 C CA . GLU A 1 446 ? 40.635 10.427 -18.057 1.00 41.97 446 GLU A CA 1
ATOM 3576 C C . GLU A 1 446 ? 41.416 9.186 -17.562 1.00 41.97 446 GLU A C 1
ATOM 3578 O O . GLU A 1 446 ? 41.888 9.156 -16.427 1.00 41.97 446 GLU A O 1
ATOM 3583 N N . ASN A 1 447 ? 41.560 8.173 -18.429 1.00 48.19 447 ASN A N 1
ATOM 3584 C CA . ASN A 1 447 ? 42.329 6.920 -18.255 1.00 48.19 447 ASN A CA 1
ATOM 3585 C C . ASN A 1 447 ? 41.720 5.753 -17.451 1.00 48.19 447 ASN A C 1
ATOM 3587 O O . ASN A 1 447 ? 42.432 4.783 -17.183 1.00 48.19 447 ASN A O 1
ATOM 3591 N N . HIS A 1 448 ? 40.421 5.747 -17.137 1.00 53.88 448 HIS A N 1
ATOM 3592 C CA . HIS A 1 448 ? 39.786 4.573 -16.519 1.00 53.88 448 HIS A CA 1
ATOM 3593 C C . HIS A 1 448 ? 38.783 3.879 -17.451 1.00 53.88 448 HIS A C 1
ATOM 3595 O O . HIS A 1 448 ? 37.825 4.482 -17.927 1.00 53.88 448 HIS A O 1
ATOM 3601 N N . CYS A 1 449 ? 38.989 2.580 -17.694 1.00 66.62 449 CYS A N 1
ATOM 3602 C CA . CYS A 1 449 ? 37.979 1.716 -18.303 1.00 66.62 449 CYS A CA 1
ATOM 3603 C C . CYS A 1 449 ? 36.790 1.595 -17.346 1.00 66.62 449 CYS A C 1
ATOM 3605 O O . CYS A 1 449 ? 36.989 1.275 -16.171 1.00 66.62 449 CYS A O 1
ATOM 3607 N N . CYS A 1 450 ? 35.581 1.853 -17.833 1.00 68.75 450 CYS A N 1
ATOM 3608 C CA . CYS A 1 450 ? 34.374 1.839 -17.028 1.00 68.75 450 CYS A CA 1
ATOM 3609 C C . CYS A 1 450 ? 33.578 0.537 -17.157 1.00 68.75 450 CYS A C 1
ATOM 3611 O O . CYS A 1 450 ? 32.854 0.243 -16.232 1.00 68.75 450 CYS A O 1
ATOM 3613 N N . TYR A 1 451 ? 33.696 -0.273 -18.214 1.00 76.94 451 TYR A N 1
ATOM 3614 C CA . TYR A 1 451 ? 33.059 -1.610 -18.297 1.00 76.94 451 TYR A CA 1
ATOM 3615 C C . TYR A 1 451 ? 31.543 -1.666 -17.986 1.00 76.94 451 TYR A C 1
ATOM 3617 O O . TYR A 1 451 ? 31.007 -2.729 -17.672 1.00 76.94 451 TYR A O 1
ATOM 3625 N N . ASN A 1 452 ? 30.826 -0.541 -18.052 1.00 82.00 452 ASN A N 1
ATOM 3626 C CA . ASN A 1 452 ? 29.388 -0.526 -17.804 1.00 82.00 452 ASN A CA 1
ATOM 3627 C C . ASN A 1 452 ? 28.676 -1.320 -18.891 1.00 82.00 452 ASN A C 1
ATOM 3629 O O . ASN A 1 452 ? 28.920 -1.069 -20.073 1.00 82.00 452 ASN A O 1
ATOM 3633 N N . PHE A 1 453 ? 27.797 -2.249 -18.507 1.00 80.38 453 PHE A N 1
ATOM 3634 C CA . PHE A 1 453 ? 27.074 -3.079 -19.472 1.00 80.38 453 PHE A CA 1
ATOM 3635 C C . PHE A 1 453 ? 28.014 -3.755 -20.490 1.00 80.38 453 PHE A C 1
ATOM 3637 O O . PHE A 1 453 ? 27.677 -3.879 -21.665 1.00 80.38 453 PHE A O 1
ATOM 3644 N N . TYR A 1 454 ? 29.229 -4.139 -20.071 1.00 74.88 454 TYR A N 1
ATOM 3645 C CA . TYR A 1 454 ? 30.282 -4.632 -20.969 1.00 74.88 454 TYR A CA 1
ATOM 3646 C C . TYR A 1 454 ? 29.812 -5.804 -21.838 1.00 74.88 454 TYR A C 1
ATOM 3648 O O . TYR A 1 454 ? 30.071 -5.813 -23.042 1.00 74.88 454 TYR A O 1
ATOM 3656 N N . TYR A 1 455 ? 29.072 -6.733 -21.225 1.00 71.75 455 TYR A N 1
ATOM 3657 C CA . TYR A 1 455 ? 28.516 -7.933 -21.854 1.00 71.75 455 TYR A CA 1
ATOM 3658 C C . TYR A 1 455 ? 27.061 -7.787 -22.316 1.00 71.75 455 TYR A C 1
ATOM 3660 O O . TYR A 1 455 ? 26.417 -8.786 -22.664 1.00 71.75 455 TYR A O 1
ATOM 3668 N N . ALA A 1 456 ? 26.509 -6.571 -22.296 1.00 72.19 456 ALA A N 1
ATOM 3669 C CA . ALA A 1 456 ? 25.129 -6.371 -22.697 1.00 72.19 456 ALA A CA 1
ATOM 3670 C C . ALA A 1 456 ? 24.933 -6.777 -24.156 1.00 72.19 456 ALA A C 1
ATOM 3672 O O . ALA A 1 456 ? 25.730 -6.470 -25.035 1.00 72.19 456 ALA A O 1
ATOM 3673 N N . SER A 1 457 ? 23.834 -7.469 -24.416 1.00 67.62 457 SER A N 1
ATOM 3674 C CA . SER A 1 457 ? 23.397 -7.827 -25.765 1.00 67.62 457 SER A CA 1
ATOM 3675 C C . SER A 1 457 ? 22.271 -6.950 -26.286 1.00 67.62 457 SER A C 1
ATOM 3677 O O . SER A 1 457 ? 21.868 -7.107 -27.435 1.00 67.62 457 SER A O 1
ATOM 3679 N N . SER A 1 458 ? 21.743 -6.062 -25.445 1.00 66.00 458 SER A N 1
ATOM 3680 C CA . SER A 1 458 ? 20.662 -5.153 -25.797 1.00 66.00 458 SER A CA 1
ATOM 3681 C C . SER A 1 458 ? 20.865 -3.802 -25.121 1.00 66.00 458 SER A C 1
ATOM 3683 O O . SER A 1 458 ? 21.040 -3.730 -23.903 1.00 66.00 458 SER A O 1
ATOM 3685 N N . LEU A 1 459 ? 20.805 -2.744 -25.930 1.00 75.81 459 LEU A N 1
ATOM 3686 C CA . LEU A 1 459 ? 20.641 -1.365 -25.488 1.00 75.81 459 LEU A CA 1
ATOM 3687 C C . LEU A 1 459 ? 19.473 -0.753 -26.265 1.00 75.81 459 LEU A C 1
ATOM 3689 O O . LEU A 1 459 ? 19.556 -0.587 -27.484 1.00 75.81 459 LEU A O 1
ATOM 3693 N N . VAL A 1 460 ? 18.404 -0.396 -25.558 1.00 70.06 460 VAL A N 1
ATOM 3694 C CA . VAL A 1 460 ? 17.225 0.265 -26.129 1.00 70.06 460 VAL A CA 1
ATOM 3695 C C . VAL A 1 460 ? 17.104 1.663 -25.546 1.00 70.06 460 VAL A C 1
ATOM 3697 O O . VAL A 1 460 ? 17.030 1.824 -24.334 1.00 70.06 460 VAL A O 1
ATOM 3700 N N . LEU A 1 461 ? 17.043 2.671 -26.417 1.00 69.81 461 LEU A N 1
ATOM 3701 C CA . LEU A 1 461 ? 16.730 4.056 -26.068 1.00 69.81 461 LEU A CA 1
ATOM 3702 C C . LEU A 1 461 ? 15.558 4.505 -26.948 1.00 69.81 461 LEU A C 1
ATOM 3704 O O . LEU A 1 461 ? 15.714 4.597 -28.167 1.00 69.81 461 LEU A O 1
ATOM 3708 N N . ARG A 1 462 ? 14.381 4.753 -26.366 1.00 67.94 462 ARG A N 1
ATOM 3709 C CA . ARG A 1 462 ? 13.160 5.082 -27.124 1.00 67.94 462 ARG A CA 1
ATOM 3710 C C . ARG A 1 462 ? 12.342 6.178 -26.442 1.00 67.94 462 ARG A C 1
ATOM 3712 O O . ARG A 1 462 ? 12.206 6.190 -25.225 1.00 67.94 462 ARG A O 1
ATOM 3719 N N . ASN A 1 463 ? 11.754 7.074 -27.236 1.00 57.31 463 ASN A N 1
ATOM 3720 C CA . ASN A 1 463 ? 10.830 8.114 -26.765 1.00 57.31 463 ASN A CA 1
ATOM 3721 C C . ASN A 1 463 ? 11.439 9.003 -25.660 1.00 57.31 463 ASN A C 1
ATOM 3723 O O . ASN A 1 463 ? 10.881 9.157 -24.574 1.00 57.31 463 ASN A O 1
ATOM 3727 N N . LEU A 1 464 ? 12.601 9.600 -25.966 1.00 66.88 464 LEU A N 1
ATOM 3728 C CA . LEU A 1 464 ? 13.377 10.490 -25.086 1.00 66.88 464 LEU A CA 1
ATOM 3729 C C . LEU A 1 464 ? 13.509 11.916 -25.682 1.00 66.88 464 LEU A C 1
ATOM 3731 O O . LEU A 1 464 ? 14.622 12.381 -25.933 1.00 66.88 464 LEU A O 1
ATOM 3735 N N . PRO A 1 465 ? 12.399 12.634 -25.949 1.00 60.97 465 PRO A N 1
ATOM 3736 C CA . PRO A 1 465 ? 12.384 13.881 -26.728 1.00 60.97 465 PRO A CA 1
ATOM 3737 C C . PRO A 1 465 ? 13.247 15.022 -26.165 1.00 60.97 465 PRO A C 1
ATOM 3739 O O . PRO A 1 465 ? 13.709 15.869 -26.932 1.00 60.97 465 PRO A O 1
ATOM 3742 N N . LYS A 1 466 ? 13.475 15.068 -24.843 1.00 68.31 466 LYS A N 1
ATOM 3743 C CA . LYS A 1 466 ? 14.276 16.116 -24.181 1.00 68.31 466 LYS A CA 1
ATOM 3744 C C . LYS A 1 466 ? 15.740 15.749 -23.941 1.00 68.31 466 LYS A C 1
ATOM 3746 O O . LYS A 1 466 ? 16.454 16.567 -23.357 1.00 68.31 466 LYS A O 1
ATOM 3751 N N . LEU A 1 467 ? 16.202 14.586 -24.402 1.00 65.62 467 LEU A N 1
ATOM 3752 C CA . LEU A 1 467 ? 17.576 14.150 -24.173 1.00 65.62 467 LEU A CA 1
ATOM 3753 C C . LEU A 1 467 ? 18.560 15.083 -24.892 1.00 65.62 467 LEU A C 1
ATOM 3755 O O . LEU A 1 467 ? 18.537 15.217 -26.114 1.00 65.62 467 LEU A O 1
ATOM 3759 N N . LYS A 1 468 ? 19.424 15.749 -24.118 1.00 62.50 468 LYS A N 1
ATOM 3760 C CA . LYS A 1 468 ? 20.437 16.700 -24.612 1.00 62.50 468 LYS A CA 1
ATOM 3761 C C . LYS A 1 468 ? 21.843 16.116 -24.570 1.00 62.50 468 LYS A C 1
ATOM 3763 O O . LYS A 1 468 ? 22.672 16.478 -25.399 1.00 62.50 468 LYS A O 1
ATOM 3768 N N . SER A 1 469 ? 22.119 15.270 -23.579 1.00 59.12 469 SER A N 1
ATOM 3769 C CA . SER A 1 469 ? 23.448 14.725 -23.311 1.00 59.12 469 SER A CA 1
ATOM 3770 C C . SER A 1 469 ? 23.380 13.217 -23.102 1.00 59.12 469 SER A C 1
ATOM 3772 O O . SER A 1 469 ? 22.627 12.738 -22.256 1.00 59.12 469 SER A O 1
ATOM 3774 N N . LEU A 1 470 ? 24.184 12.481 -23.865 1.00 68.50 470 LEU A N 1
ATOM 3775 C CA . LEU A 1 470 ? 24.382 11.045 -23.715 1.00 68.50 470 LEU A CA 1
ATOM 3776 C C . LEU A 1 470 ? 25.885 10.781 -23.688 1.00 68.50 470 LEU A C 1
ATOM 3778 O O . LEU A 1 470 ? 26.585 11.087 -24.652 1.00 68.50 470 LEU A O 1
ATOM 3782 N N . VAL A 1 471 ? 26.372 10.254 -22.569 1.00 63.22 471 VAL A N 1
ATOM 3783 C CA . VAL A 1 471 ? 27.799 10.048 -22.323 1.00 63.22 471 VAL A CA 1
ATOM 3784 C C . VAL A 1 471 ? 28.040 8.620 -21.866 1.00 63.22 471 VAL A C 1
ATOM 3786 O O . VAL A 1 471 ? 27.482 8.185 -20.859 1.00 63.22 471 VAL A O 1
ATOM 3789 N N . PHE A 1 472 ? 28.926 7.924 -22.573 1.00 69.62 472 PHE A N 1
ATOM 3790 C CA . PHE A 1 472 ? 29.413 6.602 -22.200 1.00 69.62 472 PHE A CA 1
ATOM 3791 C C . PHE A 1 472 ? 30.928 6.647 -21.992 1.00 69.62 472 PHE A C 1
ATOM 3793 O O . PHE A 1 472 ? 31.658 7.191 -22.820 1.00 69.62 472 PHE A O 1
ATOM 3800 N N . GLY A 1 473 ? 31.389 6.101 -20.870 1.00 61.06 473 GLY A N 1
ATOM 3801 C CA . GLY A 1 473 ? 32.801 5.946 -20.555 1.00 61.06 473 GLY A CA 1
ATOM 3802 C C . GLY A 1 473 ? 33.460 4.824 -21.362 1.00 61.06 473 GLY A C 1
ATOM 3803 O O . GLY A 1 473 ? 32.806 4.018 -22.029 1.00 61.06 473 GLY A O 1
ATOM 3804 N N . SER A 1 474 ? 34.788 4.763 -21.292 1.00 61.34 474 SER A N 1
ATOM 3805 C CA . SER A 1 474 ? 35.600 3.786 -22.023 1.00 61.34 474 SER A CA 1
ATOM 3806 C C . SER A 1 474 ? 35.189 2.340 -21.713 1.00 61.34 474 SER A C 1
ATOM 3808 O O . SER A 1 474 ? 35.119 1.958 -20.549 1.00 61.34 474 SER A O 1
ATOM 3810 N N . TYR A 1 475 ? 35.006 1.508 -22.743 1.00 65.56 475 TYR A N 1
ATOM 3811 C CA . TYR A 1 475 ? 34.567 0.102 -22.642 1.00 65.56 475 TYR A CA 1
ATOM 3812 C C . TYR A 1 475 ? 33.128 -0.120 -22.142 1.00 65.56 475 TYR A C 1
ATOM 3814 O O . TYR A 1 475 ? 32.760 -1.260 -21.860 1.00 65.56 475 TYR A O 1
ATOM 3822 N N . ALA A 1 476 ? 32.286 0.913 -22.062 1.00 63.97 476 ALA A N 1
ATOM 3823 C CA . ALA A 1 476 ? 30.852 0.686 -21.906 1.00 63.97 476 ALA A CA 1
ATOM 3824 C C . ALA A 1 476 ? 30.279 -0.018 -23.153 1.00 63.97 476 ALA A C 1
ATOM 3826 O O . ALA A 1 476 ? 30.635 0.344 -24.275 1.00 63.97 476 ALA A O 1
ATOM 3827 N N . PHE A 1 477 ? 29.400 -1.009 -22.965 1.00 66.12 477 PHE A N 1
ATOM 3828 C CA . PHE A 1 477 ? 28.757 -1.772 -24.052 1.00 66.12 477 PHE A CA 1
ATOM 3829 C C . PHE A 1 477 ? 29.731 -2.431 -25.053 1.00 66.12 477 PHE A C 1
ATOM 3831 O O . PHE A 1 477 ? 29.385 -2.651 -26.214 1.00 66.12 477 PHE A O 1
ATOM 3838 N N . HIS A 1 478 ? 30.960 -2.743 -24.629 1.00 60.06 478 HIS A N 1
ATOM 3839 C CA . HIS A 1 478 ? 32.045 -3.169 -25.518 1.00 60.06 478 HIS A CA 1
ATOM 3840 C C . HIS A 1 478 ? 31.710 -4.396 -26.386 1.00 60.06 478 HIS A C 1
ATOM 3842 O O . HIS A 1 478 ? 31.972 -4.364 -27.588 1.00 60.06 478 HIS A O 1
ATOM 3848 N N . GLU A 1 479 ? 31.108 -5.453 -25.825 1.00 51.19 479 GLU A N 1
ATOM 3849 C CA . GLU A 1 479 ? 30.750 -6.654 -26.600 1.00 51.19 479 GLU A CA 1
ATOM 3850 C C . GLU A 1 479 ? 29.533 -6.462 -27.521 1.00 51.19 479 GLU A C 1
ATOM 3852 O O . GLU A 1 479 ? 29.337 -7.249 -28.445 1.00 51.19 479 GLU A O 1
ATOM 3857 N N . PHE A 1 480 ? 28.732 -5.408 -27.324 1.00 44.72 480 PHE A N 1
ATOM 3858 C CA . PHE A 1 480 ? 27.568 -5.083 -28.160 1.00 44.72 480 PHE A CA 1
ATOM 3859 C C . PHE A 1 480 ? 27.930 -4.298 -29.430 1.00 44.72 480 PHE A C 1
ATOM 3861 O O . PHE A 1 480 ? 27.310 -4.449 -30.488 1.00 44.72 480 PHE A O 1
ATOM 3868 N N . LEU A 1 481 ? 28.963 -3.455 -29.347 1.00 42.94 481 LEU A N 1
ATOM 3869 C CA . LEU A 1 481 ? 29.415 -2.582 -30.436 1.00 42.94 481 LEU A CA 1
ATOM 3870 C C . LEU A 1 481 ? 29.790 -3.291 -31.766 1.00 42.94 481 LEU A C 1
ATOM 3872 O O . LEU A 1 481 ? 29.663 -2.644 -32.813 1.00 42.94 481 LEU A O 1
ATOM 3876 N N . PRO A 1 482 ? 30.151 -4.593 -31.824 1.00 35.72 482 PRO A N 1
ATOM 3877 C CA . PRO A 1 482 ? 30.321 -5.331 -33.080 1.00 35.72 482 PRO A CA 1
ATOM 3878 C C . PRO A 1 482 ? 29.033 -5.541 -33.906 1.00 35.72 482 PRO A C 1
ATOM 3880 O O . PRO A 1 482 ? 29.135 -5.943 -35.062 1.00 35.72 482 PRO A O 1
ATOM 3883 N N . ALA A 1 483 ? 27.829 -5.280 -33.364 1.00 32.22 483 ALA A N 1
ATOM 3884 C CA . ALA A 1 483 ? 26.551 -5.597 -34.031 1.00 32.22 483 ALA A CA 1
ATOM 3885 C C . ALA A 1 483 ? 25.580 -4.410 -34.239 1.00 32.22 483 ALA A C 1
ATOM 3887 O O . ALA A 1 483 ? 24.559 -4.570 -34.915 1.00 32.22 483 ALA A O 1
ATOM 3888 N N . LEU A 1 484 ? 25.868 -3.216 -33.707 1.00 37.47 484 LEU A N 1
ATOM 3889 C CA . LEU A 1 484 ? 24.966 -2.058 -33.801 1.00 37.47 484 LEU A CA 1
ATOM 3890 C C . LEU A 1 484 ? 24.911 -1.489 -35.237 1.00 37.47 484 LEU A C 1
ATOM 3892 O O . LEU A 1 484 ? 25.792 -0.733 -35.626 1.00 37.47 484 LEU A O 1
ATOM 3896 N N . LYS A 1 485 ? 23.890 -1.831 -36.039 1.00 38.12 485 LYS A N 1
ATOM 3897 C CA . LYS A 1 485 ? 23.796 -1.413 -37.460 1.00 38.12 485 LYS A CA 1
ATOM 3898 C C . LYS A 1 485 ? 23.191 -0.024 -37.704 1.00 38.12 485 LYS A C 1
ATOM 3900 O O . LYS A 1 485 ? 23.519 0.585 -38.725 1.00 38.12 485 LYS A O 1
ATOM 3905 N N . VAL A 1 486 ? 22.322 0.487 -36.825 1.00 38.69 486 VAL A N 1
ATOM 3906 C CA . VAL A 1 486 ? 21.556 1.736 -37.043 1.00 38.69 486 VAL A CA 1
ATOM 3907 C C . VAL A 1 486 ? 21.393 2.519 -35.735 1.00 38.69 486 VAL A C 1
ATOM 3909 O O . VAL A 1 486 ? 21.038 1.939 -34.715 1.00 38.69 486 VAL A O 1
ATOM 3912 N N . PHE A 1 487 ? 21.612 3.837 -35.783 1.00 43.72 487 PHE A N 1
ATOM 3913 C CA . PHE A 1 487 ? 21.266 4.803 -34.732 1.00 43.72 487 PHE A CA 1
ATOM 3914 C C . PHE A 1 487 ? 20.207 5.766 -35.295 1.00 43.72 487 PHE A C 1
ATOM 3916 O O . PHE A 1 487 ? 20.466 6.436 -36.295 1.00 43.72 487 PHE A O 1
ATOM 3923 N N . SER A 1 488 ? 19.009 5.835 -34.708 1.00 37.09 488 SER A N 1
ATOM 3924 C CA . SER A 1 488 ? 17.902 6.651 -35.236 1.00 37.09 488 SER A CA 1
ATOM 3925 C C . SER A 1 488 ? 17.240 7.507 -34.158 1.00 37.09 488 SER A C 1
ATOM 3927 O O . SER A 1 488 ? 16.731 6.978 -33.173 1.00 37.09 488 SER A O 1
ATOM 3929 N N . CYS A 1 489 ? 17.193 8.820 -34.384 1.00 39.09 489 CYS A N 1
ATOM 3930 C CA . CYS A 1 489 ? 16.351 9.775 -33.668 1.00 39.09 489 CYS A CA 1
ATOM 3931 C C . CYS A 1 489 ? 15.373 10.373 -34.693 1.00 39.09 489 CYS A C 1
ATOM 3933 O O . CYS A 1 489 ? 15.692 11.352 -35.369 1.00 39.09 489 CYS A O 1
ATOM 3935 N N . GLU A 1 490 ? 14.232 9.709 -34.890 1.00 33.50 490 GLU A N 1
ATOM 3936 C CA . GLU A 1 490 ? 13.209 10.095 -35.867 1.00 33.50 490 GLU A CA 1
ATOM 3937 C C . GLU A 1 490 ? 11.985 10.633 -35.123 1.00 33.50 490 GLU A C 1
ATOM 3939 O O . GLU A 1 490 ? 11.297 9.887 -34.434 1.00 33.50 490 GLU A O 1
ATOM 3944 N N . ASP A 1 491 ? 11.734 11.936 -35.253 1.00 36.50 491 ASP A N 1
ATOM 3945 C CA . ASP A 1 491 ? 10.410 12.512 -35.029 1.00 36.50 491 ASP A CA 1
ATOM 3946 C C . ASP A 1 491 ? 10.241 13.746 -35.930 1.00 36.50 491 ASP A C 1
ATOM 3948 O O . ASP A 1 491 ? 11.105 14.629 -35.957 1.00 36.50 491 ASP A O 1
ATOM 3952 N N . GLU A 1 492 ? 9.141 13.822 -36.687 1.00 36.50 492 GLU A N 1
ATOM 3953 C CA . GLU A 1 492 ? 8.870 14.914 -37.645 1.00 36.50 492 GLU A CA 1
ATOM 3954 C C . GLU A 1 492 ? 8.539 16.257 -36.962 1.00 36.50 492 GLU A C 1
ATOM 3956 O O . GLU A 1 492 ? 8.461 17.291 -37.625 1.00 36.50 492 GLU A O 1
ATOM 3961 N N . CYS A 1 493 ? 8.431 16.265 -35.628 1.00 33.59 493 CYS A N 1
ATOM 3962 C CA . CYS A 1 493 ? 8.118 17.445 -34.819 1.00 33.59 493 CYS A CA 1
ATOM 3963 C C . CYS A 1 493 ? 9.188 17.819 -33.774 1.00 33.59 493 CYS A C 1
ATOM 3965 O O . CYS A 1 493 ? 8.975 18.770 -33.017 1.00 33.59 493 CYS A O 1
ATOM 3967 N N . SER A 1 494 ? 10.335 17.130 -33.695 1.00 37.84 494 SER A N 1
ATOM 3968 C CA . SER A 1 494 ? 11.302 17.363 -32.612 1.00 37.84 494 SER A CA 1
ATOM 3969 C C . SER A 1 494 ? 12.513 18.210 -33.035 1.00 37.84 494 SER A C 1
ATOM 3971 O O . SER A 1 494 ? 13.358 17.840 -33.854 1.00 37.84 494 SER A O 1
ATOM 3973 N N . GLN A 1 495 ? 12.651 19.363 -32.373 1.00 40.38 495 GLN A N 1
ATOM 3974 C CA . GLN A 1 495 ? 13.884 20.154 -32.299 1.00 40.38 495 GLN A CA 1
ATOM 3975 C C . GLN A 1 495 ? 14.949 19.470 -31.414 1.00 40.38 495 GLN A C 1
ATOM 3977 O O . GLN A 1 495 ? 15.642 20.127 -30.637 1.00 40.38 495 GLN A O 1
ATOM 3982 N N . SER A 1 496 ? 15.078 18.146 -31.466 1.00 37.16 496 SER A N 1
ATOM 3983 C CA . SER A 1 496 ? 16.142 17.445 -30.751 1.00 37.16 496 SER A CA 1
ATOM 3984 C C . SER A 1 496 ? 17.489 17.812 -31.391 1.00 37.16 496 SER A C 1
ATOM 3986 O O . SER A 1 496 ? 17.626 17.791 -32.611 1.00 37.16 496 SER A O 1
ATOM 3988 N N . LEU A 1 497 ? 18.476 18.184 -30.564 1.00 41.94 497 LEU A N 1
ATOM 3989 C CA . LEU A 1 497 ? 19.841 18.591 -30.956 1.00 41.94 497 LEU A CA 1
ATOM 3990 C C . LEU A 1 497 ? 20.005 19.979 -31.626 1.00 41.94 497 LEU A C 1
ATOM 3992 O O . LEU A 1 497 ? 21.126 20.320 -31.992 1.00 41.94 497 LEU A O 1
ATOM 3996 N N . THR A 1 498 ? 18.980 20.842 -31.699 1.00 37.34 498 THR A N 1
ATOM 3997 C CA . THR A 1 498 ? 19.056 22.187 -32.342 1.00 37.34 498 THR A CA 1
ATOM 3998 C C . THR A 1 498 ? 20.170 23.110 -31.826 1.00 37.34 498 THR A C 1
ATOM 4000 O O . THR A 1 498 ? 20.603 24.001 -32.554 1.00 37.34 498 THR A O 1
ATOM 4003 N N . ASN A 1 499 ? 20.664 22.882 -30.603 1.00 36.75 499 ASN A N 1
ATOM 4004 C CA . ASN A 1 499 ? 21.771 23.623 -29.984 1.00 36.75 499 ASN A CA 1
ATOM 4005 C C . ASN A 1 499 ? 22.994 22.747 -29.648 1.00 36.75 499 ASN A C 1
ATOM 4007 O O . ASN A 1 499 ? 23.913 23.202 -28.956 1.00 36.75 499 ASN A O 1
ATOM 4011 N N . ALA A 1 500 ? 23.042 21.498 -30.119 1.00 36.19 500 ALA A N 1
ATOM 4012 C CA . ALA A 1 500 ? 24.197 20.631 -29.914 1.00 36.19 500 ALA A CA 1
ATOM 4013 C C . ALA A 1 500 ? 25.384 21.137 -30.754 1.00 36.19 500 ALA A C 1
ATOM 4015 O O . ALA A 1 500 ? 25.329 21.212 -31.977 1.00 36.19 500 ALA A O 1
ATOM 4016 N N . HIS A 1 501 ? 26.474 21.528 -30.088 1.00 39.56 501 HIS A N 1
ATOM 4017 C CA . HIS A 1 501 ? 27.656 22.097 -30.748 1.00 39.56 501 HIS A CA 1
ATOM 4018 C C . HIS A 1 501 ? 28.607 21.030 -31.301 1.00 39.56 501 HIS A C 1
ATOM 4020 O O . HIS A 1 501 ? 29.418 21.310 -32.181 1.00 39.56 501 HIS A O 1
ATOM 4026 N N . THR A 1 502 ? 28.577 19.815 -30.768 1.00 38.09 502 THR A N 1
ATOM 4027 C CA . THR A 1 502 ? 29.363 18.689 -31.270 1.00 38.09 502 THR A CA 1
ATOM 4028 C C . THR A 1 502 ? 28.650 17.409 -30.880 1.00 38.09 502 THR A C 1
ATOM 4030 O O . THR A 1 502 ? 28.235 17.265 -29.734 1.00 38.09 502 THR A O 1
ATOM 4033 N N . ILE A 1 503 ? 28.505 16.498 -31.836 1.00 45.34 503 ILE A N 1
ATOM 4034 C CA . ILE A 1 503 ? 28.052 15.128 -31.593 1.00 45.34 503 ILE A CA 1
ATOM 4035 C C . ILE A 1 503 ? 29.266 14.246 -31.846 1.00 45.34 503 ILE A C 1
ATOM 4037 O O . ILE A 1 503 ? 29.785 14.232 -32.966 1.00 45.34 503 ILE A O 1
ATOM 4041 N N . THR A 1 504 ? 29.735 13.558 -30.808 1.00 42.28 504 THR A N 1
ATOM 4042 C CA . THR A 1 504 ? 30.854 12.621 -30.917 1.00 42.28 504 THR A CA 1
ATOM 4043 C C . THR A 1 504 ? 30.313 11.204 -30.862 1.00 42.28 504 THR A C 1
ATOM 4045 O O . THR A 1 504 ? 29.708 10.807 -29.872 1.00 42.28 504 THR A O 1
ATOM 4048 N N . ILE A 1 505 ? 30.535 10.458 -31.939 1.00 50.72 505 ILE A N 1
ATOM 4049 C CA . ILE A 1 505 ? 30.241 9.028 -32.029 1.00 50.72 505 ILE A CA 1
ATOM 4050 C C . ILE A 1 505 ? 31.601 8.348 -32.158 1.00 50.72 505 ILE A C 1
ATOM 4052 O O . ILE A 1 505 ? 32.268 8.478 -33.187 1.00 50.72 505 ILE A O 1
ATOM 4056 N N . GLU A 1 506 ? 32.048 7.694 -31.092 1.00 40.97 506 GLU A N 1
ATOM 4057 C CA . GLU A 1 506 ? 33.381 7.099 -31.000 1.00 40.97 506 GLU A CA 1
ATOM 4058 C C . GLU A 1 506 ? 33.269 5.592 -30.754 1.00 40.97 506 GLU A C 1
ATOM 4060 O O . GLU A 1 506 ? 32.479 5.155 -29.923 1.00 40.97 506 GLU A O 1
ATOM 4065 N N . ASN A 1 507 ? 34.053 4.804 -31.498 1.00 39.84 507 ASN A N 1
ATOM 4066 C CA . ASN A 1 507 ? 34.151 3.341 -31.376 1.00 39.84 507 ASN A CA 1
ATOM 4067 C C . ASN A 1 507 ? 32.857 2.572 -31.688 1.00 39.84 507 ASN A C 1
ATOM 4069 O O . ASN A 1 507 ? 32.540 1.583 -31.034 1.00 39.84 507 ASN A O 1
ATOM 4073 N N . VAL A 1 508 ? 32.137 2.987 -32.735 1.00 48.88 508 VAL A N 1
ATOM 4074 C CA . VAL A 1 508 ? 30.912 2.309 -33.196 1.00 48.88 508 VAL A CA 1
ATOM 4075 C C . VAL A 1 508 ? 31.096 1.806 -34.643 1.00 48.88 508 VAL A C 1
ATOM 4077 O O . VAL A 1 508 ? 30.501 2.353 -35.574 1.00 48.88 508 VAL A O 1
ATOM 4080 N N . PRO A 1 509 ? 31.967 0.799 -34.878 1.00 44.19 509 PRO A N 1
ATOM 4081 C CA . PRO A 1 509 ? 32.434 0.393 -36.215 1.00 44.19 509 PRO A CA 1
ATOM 4082 C C . PRO A 1 509 ? 31.324 -0.119 -37.143 1.00 44.19 509 PRO A C 1
ATOM 4084 O O . PRO A 1 509 ? 31.465 -0.045 -38.364 1.00 44.19 509 PRO A O 1
ATOM 4087 N N . SER A 1 510 ? 30.230 -0.588 -36.547 1.00 41.16 510 SER A N 1
ATOM 4088 C CA . SER A 1 510 ? 29.145 -1.337 -37.184 1.00 41.16 510 SER A CA 1
ATOM 4089 C C . SER A 1 510 ? 27.975 -0.463 -37.638 1.00 41.16 510 SER A C 1
ATOM 4091 O O . SER A 1 510 ? 27.099 -0.946 -38.356 1.00 41.16 510 SER A O 1
ATOM 4093 N N . VAL A 1 511 ? 27.936 0.813 -37.230 1.00 47.28 511 VAL A N 1
ATOM 4094 C CA . VAL A 1 511 ? 26.819 1.700 -37.571 1.00 47.28 511 VAL A CA 1
ATOM 4095 C C . VAL A 1 511 ? 26.921 2.098 -39.039 1.00 47.28 511 VAL A C 1
ATOM 4097 O O . VAL A 1 511 ? 27.889 2.715 -39.479 1.00 47.28 511 VAL A O 1
ATOM 4100 N N . THR A 1 512 ? 25.884 1.741 -39.791 1.00 44.88 512 THR A N 1
ATOM 4101 C CA . THR A 1 512 ? 25.749 1.973 -41.238 1.00 44.88 512 THR A CA 1
ATOM 4102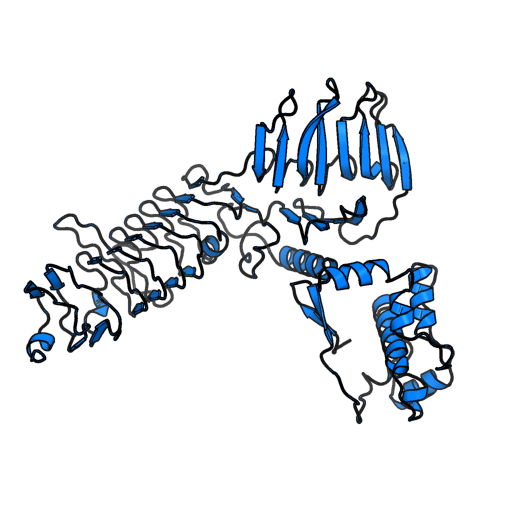 C C . THR A 1 512 ? 24.816 3.136 -41.562 1.00 44.88 512 THR A C 1
ATOM 4104 O O . THR A 1 512 ? 24.874 3.686 -42.657 1.00 44.88 512 THR A O 1
ATOM 4107 N N . LYS A 1 513 ? 23.962 3.533 -40.609 1.00 42.16 513 LYS A N 1
ATOM 4108 C CA . LYS A 1 513 ? 22.994 4.620 -40.771 1.00 42.16 513 LYS A CA 1
ATOM 4109 C C . LYS A 1 513 ? 22.822 5.391 -39.464 1.00 42.16 513 LYS A C 1
ATOM 4111 O O . LYS A 1 513 ? 22.606 4.792 -38.410 1.00 42.16 513 LYS A O 1
ATOM 4116 N N . VAL A 1 514 ? 22.888 6.715 -39.566 1.00 50.66 514 VAL A N 1
ATOM 4117 C CA . VAL A 1 514 ? 22.544 7.673 -38.508 1.00 50.66 514 VAL A CA 1
ATOM 4118 C C . VAL A 1 514 ? 21.380 8.510 -39.035 1.00 50.66 514 VAL A C 1
ATOM 4120 O O . VAL A 1 514 ? 21.574 9.305 -39.950 1.00 50.66 514 VAL A O 1
ATOM 4123 N N . SER A 1 515 ? 20.169 8.301 -38.513 1.00 40.91 515 SER A N 1
ATOM 4124 C CA . SER A 1 515 ? 19.005 9.138 -38.843 1.00 40.91 515 SER A CA 1
ATOM 4125 C C . SER A 1 515 ? 18.864 10.232 -37.786 1.00 40.91 515 SER A C 1
ATOM 4127 O O . SER A 1 515 ? 18.705 9.936 -36.601 1.00 40.91 515 SER A O 1
ATOM 4129 N N . LEU A 1 516 ? 18.920 11.489 -38.222 1.00 48.56 516 LEU A N 1
ATOM 4130 C CA . LEU A 1 516 ? 18.721 12.684 -37.399 1.00 48.56 516 LEU A CA 1
ATOM 4131 C C . LEU A 1 516 ? 17.551 13.495 -37.977 1.00 48.56 516 LEU A C 1
ATOM 4133 O O . LEU A 1 516 ? 17.327 13.462 -39.189 1.00 48.56 516 LEU A O 1
ATOM 4137 N N . SER A 1 517 ? 16.813 14.236 -37.143 1.00 43.59 517 SER A N 1
ATOM 4138 C CA . SER A 1 517 ? 15.719 15.089 -37.633 1.00 43.59 517 SER A CA 1
ATOM 4139 C C . SER A 1 517 ? 16.242 16.207 -38.558 1.00 43.59 517 SER A C 1
ATOM 4141 O O . SER A 1 517 ? 17.385 16.655 -38.427 1.00 43.59 517 SER A O 1
ATOM 4143 N N . LYS A 1 518 ? 15.405 16.706 -39.491 1.00 41.19 518 LYS A N 1
ATOM 4144 C CA . LYS A 1 518 ? 15.763 17.783 -40.454 1.00 41.19 518 LYS A CA 1
ATOM 4145 C C . LYS A 1 518 ? 16.311 19.057 -39.786 1.00 41.19 518 LYS A C 1
ATOM 4147 O O . LYS A 1 518 ? 16.968 19.856 -40.446 1.00 41.19 518 LYS A O 1
ATOM 4152 N N . THR A 1 519 ? 16.048 19.253 -38.493 1.00 42.44 519 THR A N 1
ATOM 4153 C CA . THR A 1 519 ? 16.459 20.419 -37.696 1.00 42.44 519 THR A CA 1
ATOM 4154 C C . THR A 1 519 ? 17.643 20.162 -36.759 1.00 42.44 519 THR A C 1
ATOM 4156 O O . THR A 1 519 ? 18.032 21.073 -36.030 1.00 42.44 519 THR A O 1
ATOM 4159 N N . ALA A 1 520 ? 18.250 18.970 -36.779 1.00 41.41 520 ALA A N 1
ATOM 4160 C CA . ALA A 1 520 ? 19.349 18.601 -35.879 1.00 41.41 520 ALA A CA 1
ATOM 4161 C C . ALA A 1 520 ? 20.609 19.491 -36.014 1.00 41.41 520 ALA A C 1
ATOM 4163 O O . ALA A 1 520 ? 21.445 19.500 -35.116 1.00 41.41 520 ALA A O 1
ATOM 4164 N N . PHE A 1 521 ? 20.733 20.274 -37.099 1.00 47.62 521 PHE A N 1
ATOM 4165 C CA . PHE A 1 521 ? 21.860 21.184 -37.362 1.00 47.62 521 PHE A CA 1
ATOM 4166 C C . PHE A 1 521 ? 21.418 22.571 -37.860 1.00 47.62 521 PHE A C 1
ATOM 4168 O O . PHE A 1 521 ? 21.839 23.027 -38.922 1.00 47.62 521 PHE A O 1
ATOM 4175 N N . ALA A 1 522 ? 20.578 23.278 -37.100 1.00 40.00 522 ALA A N 1
ATOM 4176 C CA . ALA A 1 522 ? 20.145 24.636 -37.459 1.00 40.00 522 ALA A CA 1
ATOM 4177 C C . ALA A 1 522 ? 21.301 25.669 -37.540 1.00 40.00 522 ALA A C 1
ATOM 4179 O O . ALA A 1 522 ? 21.150 26.713 -38.171 1.00 40.00 522 ALA A O 1
ATOM 4180 N N . THR A 1 523 ? 22.475 25.387 -36.955 1.00 43.94 523 THR A N 1
ATOM 4181 C CA . THR A 1 523 ? 23.710 26.172 -37.152 1.00 43.94 523 THR A CA 1
ATOM 4182 C C . THR A 1 523 ? 24.928 25.259 -37.348 1.00 43.94 523 THR A C 1
ATOM 4184 O O . THR A 1 523 ? 25.032 24.204 -36.725 1.00 43.94 523 THR A O 1
ATOM 4187 N N . LYS A 1 524 ? 25.861 25.645 -38.237 1.00 44.81 524 LYS A N 1
ATOM 4188 C CA . LYS A 1 524 ? 27.066 24.864 -38.596 1.00 44.81 524 LYS A CA 1
ATOM 4189 C C . LYS A 1 524 ? 27.923 24.555 -37.364 1.00 44.81 524 LYS A C 1
ATOM 4191 O O . LYS A 1 524 ? 28.692 25.426 -36.961 1.00 44.81 524 LYS A O 1
ATOM 4196 N N . LYS A 1 525 ? 27.866 23.327 -36.826 1.00 46.56 525 LYS A N 1
ATOM 4197 C CA . LYS A 1 525 ? 28.872 22.769 -35.899 1.00 46.56 525 LYS A CA 1
ATOM 4198 C C . LYS A 1 525 ? 29.047 21.247 -36.060 1.00 46.56 525 LYS A C 1
ATOM 4200 O O . LYS A 1 525 ? 28.295 20.584 -36.762 1.00 46.56 525 LYS A O 1
ATOM 4205 N N . ARG A 1 526 ? 30.161 20.756 -35.512 1.00 39.62 526 ARG A N 1
ATOM 4206 C CA . ARG A 1 526 ? 30.997 19.637 -35.984 1.00 39.62 526 ARG A CA 1
ATOM 4207 C C . ARG A 1 526 ? 30.451 18.273 -35.534 1.00 39.62 526 ARG A C 1
ATOM 4209 O O . ARG A 1 526 ? 30.323 18.036 -34.341 1.00 39.62 526 ARG A O 1
ATOM 4216 N N . VAL A 1 527 ? 30.196 17.355 -36.464 1.00 48.47 527 VAL A N 1
ATOM 4217 C CA . VAL A 1 527 ? 29.959 15.936 -36.143 1.00 48.47 527 VAL A CA 1
ATOM 4218 C C . VAL A 1 527 ? 31.306 15.225 -36.168 1.00 48.47 527 VAL A C 1
ATOM 4220 O O . VAL A 1 527 ? 31.998 15.238 -37.187 1.00 48.47 527 VAL A O 1
ATOM 4223 N N . LEU A 1 528 ? 31.716 14.657 -35.037 1.00 40.91 528 LEU A N 1
ATOM 4224 C CA . LEU A 1 528 ? 32.992 13.971 -34.909 1.00 40.91 528 LEU A CA 1
ATOM 4225 C C . LEU A 1 528 ? 32.745 12.467 -34.819 1.00 40.91 528 LEU A C 1
ATOM 4227 O O . LEU A 1 528 ? 32.372 11.937 -33.779 1.00 40.91 528 LEU A O 1
ATOM 4231 N N . ILE A 1 529 ? 32.958 11.781 -35.936 1.00 50.03 529 ILE A N 1
ATOM 4232 C CA . ILE A 1 529 ? 32.852 10.326 -36.006 1.00 50.03 529 ILE A CA 1
ATOM 4233 C C . ILE A 1 529 ? 34.265 9.745 -35.966 1.00 50.03 529 ILE A C 1
ATOM 4235 O O . ILE A 1 529 ? 35.069 9.970 -36.879 1.00 50.03 529 ILE A O 1
ATOM 4239 N N . ARG A 1 530 ? 34.577 9.005 -34.904 1.00 42.81 530 ARG A N 1
ATOM 4240 C CA . ARG A 1 530 ? 35.870 8.342 -34.703 1.00 42.81 530 ARG A CA 1
ATOM 4241 C C . ARG A 1 530 ? 35.656 6.833 -34.642 1.00 42.81 530 ARG A C 1
ATOM 4243 O O . ARG A 1 530 ? 34.767 6.358 -33.948 1.00 42.81 530 ARG A O 1
ATOM 4250 N N . ASN A 1 531 ? 36.457 6.078 -35.393 1.00 44.59 531 ASN A N 1
ATOM 4251 C CA . ASN A 1 531 ? 36.391 4.611 -35.437 1.00 44.59 531 ASN A CA 1
ATOM 4252 C C . ASN A 1 531 ? 35.005 4.027 -35.817 1.00 44.59 531 ASN A C 1
ATOM 4254 O O . ASN A 1 531 ? 34.597 3.004 -35.277 1.00 44.59 531 ASN A O 1
ATOM 4258 N N . ALA A 1 532 ? 34.292 4.657 -36.767 1.00 50.16 532 ALA A N 1
ATOM 4259 C CA . ALA A 1 532 ? 33.079 4.113 -37.400 1.00 50.16 532 ALA A CA 1
ATOM 4260 C C . ALA A 1 532 ? 33.299 3.922 -38.915 1.00 50.16 532 ALA A C 1
ATOM 4262 O O . ALA A 1 532 ? 33.071 4.834 -39.715 1.00 50.16 532 ALA A O 1
ATOM 4263 N N . PHE A 1 533 ? 33.844 2.768 -39.305 1.00 49.31 533 PHE A N 1
ATOM 4264 C CA . PHE A 1 533 ? 34.359 2.537 -40.661 1.00 49.31 533 PHE A CA 1
ATOM 4265 C C . PHE A 1 533 ? 33.258 2.428 -41.728 1.00 49.31 533 PHE A C 1
ATOM 4267 O O . PHE A 1 533 ? 33.458 2.909 -42.844 1.00 49.31 533 PHE A O 1
ATOM 4274 N N . GLU A 1 534 ? 32.086 1.880 -41.391 1.00 45.00 534 GLU A N 1
ATOM 4275 C CA . GLU A 1 534 ? 30.973 1.727 -42.343 1.00 45.00 534 GLU A CA 1
ATOM 4276 C C . GLU A 1 534 ? 30.133 3.003 -42.528 1.00 45.00 534 GLU A C 1
ATOM 4278 O O . GLU A 1 534 ? 29.569 3.235 -43.596 1.00 45.00 534 GLU A O 1
ATOM 4283 N N . LEU A 1 535 ? 30.136 3.905 -41.545 1.00 46.28 535 LEU A N 1
ATOM 4284 C CA . LEU A 1 535 ? 29.396 5.174 -41.580 1.00 46.28 535 LEU A CA 1
ATOM 4285 C C . LEU A 1 535 ? 29.973 6.176 -42.589 1.00 46.28 535 LEU A C 1
ATOM 4287 O O . LEU A 1 535 ? 29.243 6.988 -43.152 1.00 46.28 535 LEU A O 1
ATOM 4291 N N . ARG A 1 536 ? 31.283 6.102 -42.871 1.00 46.56 536 ARG A N 1
ATOM 4292 C CA . ARG A 1 536 ? 31.947 6.968 -43.864 1.00 46.56 536 ARG A CA 1
ATOM 4293 C C . ARG A 1 536 ? 31.469 6.727 -45.300 1.00 46.56 536 ARG A C 1
ATOM 4295 O O . ARG A 1 536 ? 31.695 7.587 -46.143 1.00 46.56 536 ARG A O 1
ATOM 4302 N N . LYS A 1 537 ? 30.821 5.590 -45.581 1.00 44.56 537 LYS A N 1
ATOM 4303 C CA . LYS A 1 537 ? 30.295 5.243 -46.912 1.00 44.56 537 LYS A CA 1
ATOM 4304 C C . LYS A 1 537 ? 28.855 5.725 -47.147 1.00 44.56 537 LYS A C 1
ATOM 4306 O O . LYS A 1 537 ? 28.383 5.636 -48.273 1.00 44.56 537 LYS A O 1
ATOM 4311 N N . ALA A 1 538 ? 28.167 6.229 -46.117 1.00 40.62 538 ALA A N 1
ATOM 4312 C CA . ALA A 1 538 ? 26.729 6.526 -46.144 1.00 40.62 538 ALA A CA 1
ATOM 4313 C C . ALA A 1 538 ? 26.379 8.018 -45.944 1.00 40.62 538 ALA A C 1
ATOM 4315 O O . ALA A 1 538 ? 25.246 8.337 -45.589 1.00 40.62 538 ALA A O 1
ATOM 4316 N N . ILE A 1 539 ? 27.329 8.936 -46.159 1.00 36.22 539 ILE A N 1
ATOM 4317 C CA . ILE A 1 539 ? 27.091 10.385 -46.062 1.00 36.22 539 ILE A CA 1
ATOM 4318 C C . ILE A 1 539 ? 26.866 10.950 -47.473 1.00 36.22 539 ILE A C 1
ATOM 4320 O O . ILE A 1 539 ? 27.815 11.032 -48.253 1.00 36.22 539 ILE A O 1
ATOM 4324 N N . VAL A 1 540 ? 25.626 11.349 -47.774 1.00 32.38 540 VAL A N 1
ATOM 4325 C CA . VAL A 1 540 ? 25.315 12.423 -48.737 1.00 32.38 540 VAL A CA 1
ATOM 4326 C C . VAL A 1 540 ? 24.903 13.643 -47.936 1.00 32.38 540 VAL A C 1
ATOM 4328 O O . VAL A 1 540 ? 24.046 13.470 -47.040 1.00 32.38 540 VAL A O 1
#

Nearest PDB structures (foldseek):
  9axh-assembly1_A  TM=8.679E-01  e=1.111E-05  Homo sapiens
  7b3m-assembly1_A  TM=8.643E-01  e=1.360E-05  Homo sapiens
  7b3m-assembly2_B  TM=8.931E-01  e=2.758E-05  Homo sapiens
  9aya-assembly1_D-2  TM=8.338E-01  e=2.142E-05  Homo sapiens
  7b36-assembly2_C  TM=8.201E-01  e=3.209E-05  Homo sapiens

InterPro domains:
  IPR000719 Protein kinase domain [PF00069] (26-118)
  IPR000719 Protein kinase domain [PS50011] (1-118)
  IPR011009 Protein kinase-like domain superfamily [SSF56112] (26-145)
  IPR032675 Leucine-rich repeat domain superfamily [G3DSA:3.80.10.10] (309-535)
  IPR050629 STE20/SPS1-related Proline-Alanine-rich Kinase [PTHR48012] (29-132)

Mean predicted aligned error: 14.85 Å

Foldseek 3Di:
DVQWDADLQFAIDGRDDDDDPDDDLVQLLLFALCVLVVHDDQLRVLSSVLQVLVCVQVVDRPLRDDNVSSNVCNNPPQFDFDDCVRDPPQSRVLSVLSRDNDSVSRDGPVRSCCRPVCVVVSVVCVVQVGRVVSNLVSVVVLVVVQDDDDDWAEEEEDEQPQDDNLCRHHDHQWYWYDDPPFWIWIDRNDKIWIAGNVVQFTQDIDHDGDDWDFDWAQLDPLQWIWGGTDDPRAQATFTFIADSVRFTAWGGGDDHPAGAAWIWGDPRVLNETQKGAGGYRRFQAQWMFGADSVRHTPDTAGDDRNDHADLEFEADPVCRRHHYDYLNNQHYAYEAPGQCSVAPSQSVLVSNLNHQYYHAYALHPQRHQENEQELNARHAEYEAYALYNHVCLPDADADASREYDNYQHAHYAEAYAEASHQLNYQYYEHENHANHAEYEHYDPDPPDARSHCLNHQYDYDYNHLNHQYYYYGHSHVNVNLVAAAEAEDDDQPGLHQLPPQEAEDESNQRHQYYHDHPRNPVDDHYYHYYNHNNNVVRDD

Solvent-accessible surface area (backbone atoms only — not comparable to full-atom values): 28290 Å² total; per-residue (Å²): 118,94,44,63,46,73,45,71,77,10,40,73,46,76,73,76,87,75,92,75,89,78,76,54,61,83,54,55,58,35,58,28,59,46,44,77,69,74,56,70,54,85,55,38,58,28,24,29,49,22,44,49,52,46,22,71,72,68,78,48,60,96,40,73,62,54,59,66,55,21,59,48,45,60,66,73,47,80,66,82,75,68,62,70,91,81,42,55,70,50,53,39,50,52,38,46,42,22,45,40,84,54,69,85,78,25,46,41,66,76,56,52,51,65,33,84,69,41,29,70,56,48,56,48,29,67,75,64,69,29,35,66,66,53,21,50,50,42,47,53,51,52,54,70,68,52,67,81,86,79,79,51,46,45,32,55,36,56,52,62,88,69,84,57,94,58,63,72,82,57,53,65,65,42,36,45,28,56,66,80,92,35,32,29,40,22,30,47,72,84,55,39,40,32,34,33,60,83,77,52,38,57,61,33,46,71,89,44,75,70,80,58,47,78,46,79,41,78,74,48,97,73,48,28,31,36,45,25,24,28,42,97,92,30,46,35,24,33,33,35,36,26,36,59,88,68,34,57,39,35,41,31,30,26,52,58,93,32,40,32,45,41,38,33,38,35,42,39,96,78,72,41,58,32,33,44,30,24,19,37,79,52,29,44,18,39,58,32,35,33,31,37,100,82,70,45,80,71,44,75,50,46,29,46,83,70,36,74,60,60,43,62,46,75,43,35,83,90,40,45,62,63,42,73,42,52,39,65,24,31,29,45,37,33,37,57,64,23,59,44,74,36,55,83,52,46,46,58,63,63,58,31,61,44,26,27,35,43,36,38,26,34,47,13,31,30,38,41,51,41,48,48,49,56,67,32,67,40,25,32,37,40,37,36,24,38,34,16,38,21,84,35,64,86,76,51,65,70,33,76,85,19,36,39,38,42,28,50,20,60,43,25,34,41,43,40,34,24,23,18,18,29,18,29,21,13,34,39,38,38,32,45,25,51,43,23,31,37,40,38,38,25,50,90,58,88,94,48,79,7,32,25,27,21,45,15,77,42,79,46,80,44,61,47,73,44,48,76,43,82,46,74,26,47,52,39,34,50,69,32,33,80,68,45,46,67,49,75,52,85,48,102,82,48,70,42,45,47,81,59,63,60,53,76,50,68,66,40,44,36,25,48,45,76,47,67,30,99,42,36,64,75,57,100,59,53,75,46,77,39,63,34,71,47,37,75,77,59,76,131

Sequence (540 aa):
MNDIFMDPMGTVTLGSIGYVQDHDTSSVIFLSPEYISGNPCCKSDAWSLGMTLYELAEDKNPYRGSMTAAKQLIRSLDPPSLPSEKWSAEFVDFVKRCLVKDVEERWSVKQLMEHPFVKDAVKRVQRLKKSLLIRSMFLKYFLSTVRTPIAHGMALLLNGDGLTESIQNFEVTGFVLNLGKELFVEWDGHRHVVCDLLRKKIIRVDDSMLYTSKTVLDLNDEGERWEGEVHQGQPYGWGVLYDKEGEKKYEGFRIGDVNVCYGTLYYSDIRTKEYQGEWCGGQRWGRGTHFDRSEKVAYSGVWIRDAHAKRKVVITAENESEVEFCNKVECLEVQENCCNGSKGEEKLLSLLPFLKELIVGNESFRGMDKVKLVEMENLERVVIGRGSFTNHPKDAFRDPSREFHLKDCPRVRELRIGGYSFSDFGVCEIENVPLLESVSMGDLKENHCCYNFYYASSLVLRNLPKLKSLVFGSYAFHEFLPALKVFSCEDECSQSLTNAHTITIENVPSVTKVSLSKTAFATKKRVLIRNAFELRKAIV